Protein AF-M3GUF7-F1 (afdb_monomer)

Radius of gyration: 31.84 Å; Cα contacts (8 Å, |Δi|>4): 486; chains: 1; bounding box: 87×63×113 Å

Solvent-accessible surface area (backbone atoms only — not comparable to full-atom values): 33883 Å² total; per-residue (Å²): 116,68,75,67,59,73,38,79,83,64,44,71,63,54,53,57,61,47,45,59,53,53,50,51,48,50,55,51,49,51,54,50,51,55,50,48,64,72,67,46,92,46,85,66,56,60,56,74,72,36,41,61,45,48,57,51,10,49,53,45,29,49,27,61,75,69,67,35,66,66,55,45,53,45,56,60,68,65,47,45,85,53,49,50,68,56,35,56,62,44,8,55,42,28,67,75,75,40,89,62,44,62,43,50,25,51,49,30,42,49,48,51,52,50,41,61,61,48,49,52,56,52,40,48,71,71,40,56,95,89,41,84,58,54,37,68,66,45,44,55,56,44,55,50,48,51,66,39,10,59,62,52,46,51,33,34,57,53,30,42,53,38,54,54,27,22,51,21,43,41,54,21,54,52,38,47,53,50,47,53,50,52,50,51,55,53,53,52,53,54,60,58,70,72,42,74,71,65,69,66,64,71,76,78,72,82,86,83,80,96,70,81,70,87,72,63,84,72,79,81,72,82,56,67,62,58,28,21,50,24,38,48,51,18,35,30,40,47,70,65,57,28,53,34,50,52,51,44,51,53,52,48,41,49,68,78,34,37,68,43,41,51,53,49,52,49,52,54,38,38,72,39,30,75,48,78,70,62,71,59,60,54,50,56,53,50,57,58,52,60,68,71,71,72,79,84,90,76,82,89,78,83,88,88,86,82,86,85,82,91,78,94,76,94,73,83,97,76,73,95,82,78,80,83,76,74,71,78,68,57,92,71,52,73,75,61,52,71,77,51,39,37,55,85,68,39,49,52,48,53,50,14,50,47,35,39,45,51,52,68,71,51,51,69,87,81,40,49,70,68,59,36,52,51,37,35,43,52,13,51,48,42,34,50,56,52,52,49,55,52,51,50,47,63,71,55,55,57,60,63,54,54,54,53,48,52,48,49,51,51,49,50,55,62,61,49,73,80,53,84,94,70,93,71,94,69,93,80,80,84,78,73,80,77,76,73,61,47,59,56,58,48,50,47,39,64,40,45,50,48,56,52,52,50,59,40,63,71,41,65,59,33,42,46,38,65,52,39,60,41,58,70,26,62,83,69,46,65,56,96,85,61,70,94,77,58,80,74,60,58,49,58,60,47,40,37,46,72,49,36,30,79,54,83,61,48,11,49,52,52,53,48,49,42,53,50,37,38,54,55,33,50,53,46,23,73,75,68,76,47,86,48,71,29,25,50,41,31,48,50,46,52,50,39,54,53,36,42,55,75,52,42,40,50,64,56,53,68,72,54,55,22,44,49,62,39,51,44,48,21,51,50,45,39,57,66,70,73,48,58,81,85,74,54,48,56,55,58,52,49,53,64,72,72,100

Secondary structure (DSSP, 8-state):
-HHHHHTTTSHHHHHHHHHHHHHHHHHHHHHHHHHHHHH-S-TT---HHHHHHHHHHHHHHHHHHTT-HHHHHHHHHH-SSS-TTTHHHHHHHHHHH-SSSHHHHHHHHHHHHHHHHHHHHHHHHHS-TT-SSHHHHHHHHHHHHHHT-HHHHHHHHTT-HHHHHHHHHHHHHHHHHHHHHHHHHHHHHHHHHT-HHHHHGGGS----S----------TT--HHHHHHHHHHHHTT-HHHHHHHHHHHHHHHHHHTHHHHHHHHHHHHHHTT-S--HHHHHHHHHHHHHTTS-S-----------------------STTSS-------S--HHHHHHHS-HHHHHHHHHHHHHHHHHHHS-TTTS-HHHHHHHHHHHHHHHHHHHHHHHHHHHHHHHHHHHHHHHHHHHHHHHGGGS----------SSSTTSSTTHHHHHHIIIIIHHHHHHHTSSHHHHHHHHHHHHSSTTT---TT--TT-TT-THHHHHHHHHS-SSTTHHHHHHHHHHHHHHHHHHHHHHHS---HHHHHHHHHHHHHHHHHHH-TT--GGGGGGGHHHHHHHHHHHHHHH--STTSHHHHHHHHHH-

Nearest PDB structures (foldseek):
  5ezm-assembly1_A  TM=3.258E-01  e=1.703E-01  Cupriavidus metallidurans CH34
  9csi-assembly1_A  TM=1.549E-01  e=9.455E+00  Acinetobacter baumannii

Sequence (595 aa):
MQFLDNIRSSKFLILGLFLPQFVILGIYFHKLYLKFLSFCPNKNFLTWDPDARLVTSIRFAEAFRSFDPIVIVRLVFDSPTWPVLRNFPEALIVLIFGSGGTPVSLFTFGELILLFLIVPWILFRFSKRKSQIAPLLLFPLVWAGLLQNPGFMHYSFSGMLEIQGGLFFLPAVLAFWELQRYCSDEVEILHSSQNPNSLVQEGSKQINSGFISTKSILADSYSPWFLCISANLLFHTKYPYGYIFIFFGCLFLITFRFDETKQFIFKILNFYGLFLNESSFLRNRLERNDSVFSIKNVLEKENSDSFPKNVSEKRNFDSLAKNRSEKTKSVFSRENFFKRIKWRALIPIGFALLLILVTVILSKETLPGKTKAYLRYAGVLIFWISINFVVWKIFHRSQRRDETLRFKDRLKNSILRFGSRSAQTGSTSRSSDTESFFYTWKYFWTYVIFPIGSWALIHPDRFSSSTSTIRHIQGAGLMPGQSEDSIFSFTYFQEILDNSFYAPYGGWVLCAGLIFGIIFGGFHFRKNHEVSASFFLFLSAFISILGLTLITPNHQPRHIYHLYPALLIAICIFVMKDSPKDGQKFYLIYYILYL

pLDDT: mean 71.44, std 20.71, range [29.14, 96.94]

Organism: NCBI:txid1088540

Mean predicted aligned error: 14.33 Å

Foldseek 3Di:
DVVCVVPDDCPVVLVVLCVVVVVVVVVVVVVLLVVCCVPVPCQFDFPPVLVVLLVLLCQCLVCVVVVPVVSNVCSCQVCLFAHCVQSNVLNVLCNVPNSTPVSLLVSLLVLLVLLLVVQLVLLCVLQDPPDPCLSSLLSCLLSVLCVQFPLSSVCSRSNALLSLLLSLLQQLLVLLVLLVVVLVLVVVVVVVVPPPVVVVVVPPDDDDDDDPPPPDPPPPDSDLQSNLVSLVSSCNRGPLSSVLSLVLLVVCCCPLVVVLVVVLVVLLCVLQLNDDDVVVVVVVVVVVVVVVPPDDPDDDDDDDDDDDDDDDDDDDPPDVPPPPPPPPPPPDPVVVSVVRGPVVLCVLLVQLVVLLVCLVPDDCVRAPPVRSLVSNLSSVVSVLVSSVVSSVCVLPVVVVVVVVVVVVVVVVVVVCVVPDDDDDPDPDDPPPPPNSRHSSVNSCCVSRVNVSVCSCSVDSSSVVNLVCQQVVCLPPLDDVPDDNPCLPDCLQLCCLQPRSGPDHCPSVVLVVLLVVLCVVQVVCCVVPVDGDPLNSLSSSLVSSSVSCSNRRSNSDNSSSSSSSSSSSSSSSSVLSPPDPPDPCSCVVSVVVVVD

Structure (mmCIF, N/CA/C/O backbone):
data_AF-M3GUF7-F1
#
_entry.id   AF-M3GUF7-F1
#
loop_
_atom_site.group_PDB
_atom_site.id
_atom_site.type_symbol
_atom_site.label_atom_id
_atom_site.label_alt_id
_atom_site.label_comp_id
_atom_site.label_asym_id
_atom_site.label_entity_id
_atom_site.label_seq_id
_atom_site.pdbx_PDB_ins_code
_atom_site.Cartn_x
_atom_site.Cartn_y
_atom_site.Cartn_z
_atom_site.occupancy
_atom_site.B_iso_or_equiv
_atom_site.auth_seq_id
_atom_site.auth_comp_id
_atom_site.auth_asym_id
_atom_site.auth_atom_id
_atom_site.pdbx_PDB_model_num
ATOM 1 N N . MET A 1 1 ? -22.151 2.280 -9.658 1.00 34.59 1 MET A N 1
ATOM 2 C CA . MET A 1 1 ? -23.153 2.787 -10.627 1.00 34.59 1 MET A CA 1
ATOM 3 C C . MET A 1 1 ? -23.416 4.294 -10.510 1.00 34.59 1 MET A C 1
ATOM 5 O O . MET A 1 1 ? -23.523 4.920 -11.551 1.00 34.59 1 MET A O 1
ATOM 9 N N . GLN A 1 2 ? -23.338 4.925 -9.328 1.00 31.69 2 GLN A N 1
ATOM 10 C CA . GLN A 1 2 ? -23.427 6.398 -9.174 1.00 31.69 2 GLN A CA 1
ATOM 11 C C . GLN A 1 2 ? -22.362 7.225 -9.938 1.00 31.69 2 GLN A C 1
ATOM 13 O O . GLN A 1 2 ? -22.570 8.410 -10.193 1.00 31.69 2 GLN A O 1
ATOM 18 N N . PHE A 1 3 ? -21.241 6.611 -10.349 1.00 36.66 3 PHE A N 1
ATOM 19 C CA . PHE A 1 3 ? -20.231 7.234 -11.221 1.00 36.66 3 PHE A CA 1
ATOM 20 C C . PHE A 1 3 ? -20.823 7.673 -12.568 1.00 36.66 3 PHE A C 1
ATOM 22 O O . PHE A 1 3 ? -20.482 8.746 -13.052 1.00 36.66 3 PHE A O 1
ATOM 29 N N . LEU A 1 4 ? -21.750 6.887 -13.133 1.00 38.03 4 LEU A N 1
ATOM 30 C CA . LEU A 1 4 ? -22.379 7.163 -14.429 1.00 38.03 4 LEU A CA 1
ATOM 31 C C . LEU A 1 4 ? -23.590 8.105 -14.336 1.00 38.03 4 LEU A C 1
ATOM 33 O O . LEU A 1 4 ? -23.936 8.729 -15.339 1.00 38.03 4 LEU A O 1
ATOM 37 N N . ASP A 1 5 ? -24.182 8.268 -13.151 1.00 40.72 5 ASP A N 1
ATOM 38 C CA . ASP A 1 5 ? -25.358 9.125 -12.951 1.00 40.72 5 ASP A CA 1
ATOM 39 C C . ASP A 1 5 ? -24.981 10.580 -12.642 1.00 40.72 5 ASP A C 1
ATOM 41 O O . ASP A 1 5 ? -25.539 11.499 -13.245 1.00 40.72 5 ASP A O 1
ATOM 45 N N . ASN A 1 6 ? -23.950 10.810 -11.814 1.00 40.25 6 ASN A N 1
ATOM 46 C CA . ASN A 1 6 ? -23.372 12.152 -11.586 1.00 40.25 6 ASN A CA 1
ATOM 47 C C . ASN A 1 6 ? -22.795 12.755 -12.871 1.00 40.25 6 ASN A C 1
ATOM 49 O O . ASN A 1 6 ? -22.846 13.956 -13.113 1.00 40.25 6 ASN A O 1
ATOM 53 N N . ILE A 1 7 ? -22.273 11.851 -13.686 1.00 46.12 7 ILE A N 1
ATOM 54 C CA . ILE A 1 7 ? -22.595 11.672 -15.081 1.00 46.12 7 ILE A CA 1
ATOM 55 C C . ILE A 1 7 ? -23.273 12.928 -15.724 1.00 46.12 7 ILE A C 1
ATOM 57 O O . ILE A 1 7 ? -22.657 13.899 -16.108 1.00 46.12 7 ILE A O 1
ATOM 61 N N . ARG A 1 8 ? -24.601 12.917 -15.880 1.00 43.56 8 ARG A N 1
ATOM 62 C CA . ARG A 1 8 ? -25.334 13.283 -17.117 1.00 43.56 8 ARG A CA 1
ATOM 63 C C . ARG A 1 8 ? -25.479 14.758 -17.570 1.00 43.56 8 ARG A C 1
ATOM 65 O O . ARG A 1 8 ? -25.767 14.916 -18.749 1.00 43.56 8 ARG A O 1
ATOM 72 N N . SER A 1 9 ? -25.258 15.807 -16.763 1.00 44.31 9 SER A N 1
ATOM 73 C CA . SER A 1 9 ? -25.657 17.189 -17.168 1.00 44.31 9 SER A CA 1
ATOM 74 C C . SER A 1 9 ? -24.586 18.296 -17.095 1.00 44.31 9 SER A C 1
ATOM 76 O O . SER A 1 9 ? -24.784 19.337 -17.712 1.00 44.31 9 SER A O 1
ATOM 78 N N . SER A 1 10 ? -23.446 18.100 -16.415 1.00 51.34 10 SER A N 1
ATOM 79 C CA . SER A 1 10 ? -22.340 19.088 -16.333 1.00 51.34 10 SER A CA 1
ATOM 80 C C . SER A 1 10 ? -21.027 18.627 -17.006 1.00 51.34 10 SER A C 1
ATOM 82 O O . SER A 1 10 ? -20.006 19.312 -16.922 1.00 51.34 10 SER A O 1
ATOM 84 N N . LYS A 1 11 ? -21.033 17.470 -17.698 1.00 53.69 11 LYS A N 1
ATOM 85 C CA . LYS A 1 11 ? -19.807 16.780 -18.166 1.00 53.69 11 LYS A CA 1
ATOM 86 C C . LYS A 1 11 ? -19.027 17.479 -19.246 1.00 53.69 11 LYS A C 1
ATOM 88 O O . LYS A 1 11 ? -17.814 17.397 -19.205 1.00 53.69 11 LYS A O 1
ATOM 93 N N . PHE A 1 12 ? -19.679 18.037 -20.263 1.00 56.09 12 PHE A N 1
ATOM 94 C CA . PHE A 1 12 ? -18.936 18.513 -21.432 1.00 56.09 12 PHE A CA 1
ATOM 95 C C . PHE A 1 12 ? -18.059 19.704 -21.067 1.00 56.09 12 PHE A C 1
ATOM 97 O O . PHE A 1 12 ? -16.943 19.812 -21.557 1.00 56.09 12 PHE A O 1
ATOM 104 N N . LEU A 1 13 ? -18.525 20.528 -20.129 1.00 57.34 13 LEU A N 1
ATOM 105 C CA . LEU A 1 13 ? -17.767 21.653 -19.609 1.00 57.34 13 LEU A CA 1
ATOM 106 C C . LEU A 1 13 ? -16.630 21.178 -18.692 1.00 57.34 13 LEU A C 1
ATOM 108 O O . LEU A 1 13 ? -15.500 21.609 -18.863 1.00 57.34 13 LEU A O 1
ATOM 112 N N . ILE A 1 14 ? -16.877 20.223 -17.787 1.00 64.44 14 ILE A N 1
ATOM 113 C CA . ILE A 1 14 ? -15.817 19.664 -16.928 1.00 64.44 14 ILE A CA 1
ATOM 114 C C . ILE A 1 14 ? -14.769 18.905 -17.758 1.00 64.44 14 ILE A C 1
ATOM 116 O O . ILE A 1 14 ? -13.583 19.200 -17.667 1.00 64.44 14 ILE A O 1
ATOM 120 N N . LEU A 1 15 ? -15.186 17.970 -18.611 1.00 66.25 15 LEU A N 1
ATOM 121 C CA . LEU A 1 15 ? -14.302 17.225 -19.510 1.00 66.25 15 LEU A CA 1
ATOM 122 C C . LEU A 1 15 ? -13.558 18.173 -20.462 1.00 66.25 15 LEU A C 1
ATOM 124 O O . LEU A 1 15 ? -12.356 18.022 -20.656 1.00 66.25 15 LEU A O 1
ATOM 128 N N . GLY A 1 16 ? -14.250 19.186 -20.990 1.00 67.75 16 GLY A N 1
ATOM 129 C CA . GLY A 1 16 ? -13.679 20.224 -21.843 1.00 67.75 16 GLY A CA 1
ATOM 130 C C . GLY A 1 16 ? -12.658 21.119 -21.140 1.00 67.75 16 GLY A C 1
ATOM 131 O O . GLY A 1 16 ? -11.776 21.637 -21.808 1.00 67.75 16 GLY A O 1
ATOM 132 N N . LEU A 1 17 ? -12.714 21.266 -19.812 1.00 71.12 17 LEU A N 1
ATOM 133 C CA . LEU A 1 17 ? -11.730 22.032 -19.035 1.00 71.12 17 LEU A CA 1
ATOM 134 C C . LEU A 1 17 ? -10.501 21.200 -18.638 1.00 71.12 17 LEU A C 1
ATOM 136 O O . LEU A 1 17 ? -9.398 21.739 -18.556 1.00 71.12 17 LEU A O 1
ATOM 140 N N . PHE A 1 18 ? -10.659 19.889 -18.436 1.00 80.12 18 PHE A N 1
ATOM 141 C CA . PHE A 1 18 ? -9.521 18.984 -18.232 1.00 80.12 18 PHE A CA 1
ATOM 142 C C . PHE A 1 18 ? -8.803 18.647 -19.540 1.00 80.12 18 PHE A C 1
ATOM 144 O O . PHE A 1 18 ? -7.602 18.390 -19.517 1.00 80.12 18 PHE A O 1
ATOM 151 N N . LEU A 1 19 ? -9.500 18.681 -20.679 1.00 82.44 19 LEU A N 1
ATOM 152 C CA . LEU A 1 19 ? -8.925 18.356 -21.983 1.00 82.44 19 LEU A CA 1
ATOM 153 C C . LEU A 1 19 ? -7.689 19.221 -22.324 1.00 82.44 19 LEU A C 1
ATOM 155 O O . LEU A 1 19 ? -6.652 18.626 -22.610 1.00 82.44 19 LEU A O 1
ATOM 159 N N . PRO A 1 20 ? -7.706 20.568 -22.214 1.00 83.31 20 PRO A N 1
ATOM 160 C CA . PRO A 1 20 ? -6.509 21.390 -22.387 1.00 83.31 20 PRO A CA 1
ATOM 161 C C . PRO A 1 20 ? -5.369 20.990 -21.454 1.00 83.31 20 PRO A C 1
ATOM 163 O O . PRO A 1 20 ? -4.218 20.958 -21.878 1.00 83.31 20 PRO A O 1
ATOM 166 N N . GLN A 1 21 ? -5.675 20.641 -20.201 1.00 84.75 21 GLN A N 1
ATOM 167 C CA . GLN A 1 21 ? -4.655 20.218 -19.244 1.00 84.75 21 GLN A CA 1
ATOM 168 C C . GLN A 1 21 ? -4.024 18.891 -19.661 1.00 84.75 21 GLN A C 1
ATOM 170 O O . GLN A 1 21 ? -2.805 18.786 -19.651 1.00 84.75 21 GLN A O 1
ATOM 175 N N . PHE A 1 22 ? -4.816 17.912 -20.106 1.00 85.31 22 PHE A N 1
ATOM 176 C CA . PHE A 1 22 ? -4.297 16.652 -20.643 1.00 85.31 22 PHE A CA 1
ATOM 177 C C . PHE A 1 22 ? -3.508 16.840 -21.943 1.00 85.31 22 PHE A C 1
ATOM 179 O O . PHE A 1 22 ? -2.517 16.144 -22.149 1.00 85.31 22 PHE A O 1
ATOM 186 N N . VAL A 1 23 ? -3.891 17.794 -22.797 1.00 84.94 23 VAL A N 1
ATOM 187 C CA . VAL A 1 23 ? -3.127 18.143 -24.006 1.00 84.94 23 VAL A CA 1
ATOM 188 C C . VAL A 1 23 ? -1.776 18.760 -23.634 1.00 84.94 23 VAL A C 1
ATOM 190 O O . VAL A 1 23 ? -0.748 18.306 -24.133 1.00 84.94 23 VAL A O 1
ATOM 193 N N . ILE A 1 24 ? -1.750 19.738 -22.721 1.00 84.75 24 ILE A N 1
ATOM 194 C CA . ILE A 1 24 ? -0.508 20.349 -22.211 1.00 84.75 24 ILE A CA 1
ATOM 195 C C . ILE A 1 24 ? 0.384 19.281 -21.577 1.00 84.75 24 ILE A C 1
ATOM 197 O O . ILE A 1 24 ? 1.574 19.200 -21.886 1.00 84.75 24 ILE A O 1
ATOM 201 N N . LEU A 1 25 ? -0.211 18.437 -20.734 1.00 84.62 25 LEU A N 1
ATOM 202 C CA . LEU A 1 25 ? 0.452 17.321 -20.080 1.00 84.62 25 LEU A CA 1
ATOM 203 C C . LEU A 1 25 ? 1.067 16.383 -21.126 1.00 84.62 25 LEU A C 1
ATOM 205 O O . LEU A 1 25 ? 2.253 16.087 -21.047 1.00 84.62 25 LEU A O 1
ATOM 209 N N . GLY A 1 26 ? 0.308 15.996 -22.155 1.00 83.44 26 GLY A N 1
ATOM 210 C CA . GLY A 1 26 ? 0.775 15.149 -23.254 1.00 83.44 26 GLY A CA 1
ATOM 211 C C . GLY A 1 26 ? 1.938 15.756 -24.043 1.00 83.44 26 GLY A C 1
ATOM 212 O O . GLY A 1 26 ? 2.923 15.065 -24.302 1.00 83.44 26 GLY A O 1
ATOM 213 N N . ILE A 1 27 ? 1.881 17.053 -24.366 1.00 84.38 27 ILE A N 1
ATOM 214 C CA . ILE A 1 27 ? 2.977 17.767 -25.046 1.00 84.38 27 ILE A CA 1
ATOM 215 C C . ILE A 1 27 ? 4.236 17.775 -24.172 1.00 84.38 27 ILE A C 1
ATOM 217 O O . ILE A 1 27 ? 5.337 17.502 -24.658 1.00 84.38 27 ILE A O 1
ATOM 221 N N . TYR A 1 28 ? 4.087 18.083 -22.883 1.00 82.75 28 TYR A N 1
ATOM 222 C CA . TYR A 1 28 ? 5.206 18.119 -21.946 1.00 82.75 28 TYR A CA 1
ATOM 223 C C . TYR A 1 28 ? 5.813 16.725 -21.752 1.00 82.75 28 TYR A C 1
ATOM 225 O O . TYR A 1 28 ? 7.031 16.565 -21.841 1.00 82.75 28 TYR A O 1
ATOM 233 N N . PHE A 1 29 ? 4.973 15.699 -21.601 1.00 78.50 29 PHE A N 1
ATOM 234 C CA . PHE A 1 29 ? 5.403 14.305 -21.518 1.00 78.50 29 PHE A CA 1
ATOM 235 C C . PHE A 1 29 ? 6.148 13.840 -22.754 1.00 78.50 29 PHE A C 1
ATOM 237 O O . PHE A 1 29 ? 7.192 13.206 -22.625 1.00 78.50 29 PHE A O 1
ATOM 244 N N . HIS A 1 30 ? 5.655 14.177 -23.944 1.00 81.50 30 HIS A N 1
ATOM 245 C CA . HIS A 1 30 ? 6.331 13.829 -25.184 1.00 81.50 30 HIS A CA 1
ATOM 246 C C . HIS A 1 30 ? 7.729 14.460 -25.251 1.00 81.50 30 HIS A C 1
ATOM 248 O O . HIS A 1 30 ? 8.706 13.769 -25.535 1.00 81.50 30 HIS A O 1
ATOM 254 N N . LYS A 1 31 ? 7.857 15.746 -24.896 1.00 84.12 31 LYS A N 1
ATOM 255 C CA . LYS A 1 31 ? 9.162 16.424 -24.823 1.00 84.12 31 LYS A CA 1
ATOM 256 C C . LYS A 1 31 ? 10.101 15.769 -23.811 1.00 84.12 31 LYS A C 1
ATOM 258 O O . LYS A 1 31 ? 11.278 15.579 -24.111 1.00 84.12 31 LYS A O 1
ATOM 263 N N . LEU A 1 32 ? 9.596 15.414 -22.631 1.00 77.75 32 LEU A N 1
ATOM 264 C CA . LEU A 1 32 ? 10.380 14.732 -21.601 1.00 77.75 32 LEU A CA 1
ATOM 265 C C . LEU A 1 32 ? 10.844 13.348 -22.051 1.00 77.75 32 LEU A C 1
ATOM 267 O O . LEU A 1 32 ? 11.998 13.000 -21.828 1.00 77.75 32 LEU A O 1
ATOM 271 N N . TYR A 1 33 ? 9.979 12.592 -22.723 1.00 76.81 33 TYR A N 1
ATOM 272 C CA . TYR A 1 33 ? 10.320 11.287 -23.276 1.00 76.81 33 TYR A CA 1
ATOM 273 C C . TYR A 1 33 ? 11.416 11.392 -24.345 1.00 76.81 33 TYR A C 1
ATOM 275 O O . TYR A 1 33 ? 12.410 10.672 -24.282 1.00 76.81 33 TYR A O 1
ATOM 283 N N . LEU A 1 34 ? 11.300 12.344 -25.279 1.00 80.38 34 LEU A N 1
ATOM 284 C CA . LEU A 1 34 ? 12.344 12.595 -26.281 1.00 80.38 34 LEU A CA 1
ATOM 285 C C . LEU A 1 34 ? 13.676 12.999 -25.633 1.00 80.38 34 LEU A C 1
ATOM 287 O O . LEU A 1 34 ? 14.734 12.520 -26.038 1.00 80.38 34 LEU A O 1
ATOM 291 N N . LYS A 1 35 ? 13.623 13.835 -24.591 1.00 77.12 35 LYS A N 1
ATOM 292 C CA . LYS A 1 35 ? 14.802 14.238 -23.819 1.00 77.12 35 LYS A CA 1
ATOM 293 C C . LYS A 1 35 ? 15.429 13.045 -23.091 1.00 77.12 35 LYS A C 1
ATOM 295 O O . LYS A 1 35 ? 16.644 12.878 -23.105 1.00 77.12 35 LYS A O 1
ATOM 300 N N . PHE A 1 36 ? 14.618 12.176 -22.494 1.00 72.62 36 PHE A N 1
ATOM 301 C CA . PHE A 1 36 ? 15.096 10.935 -21.890 1.00 72.62 36 PHE A CA 1
ATOM 302 C C . PHE A 1 36 ? 15.818 10.052 -22.920 1.00 72.62 36 PHE A C 1
ATOM 304 O O . PHE A 1 36 ? 16.935 9.605 -22.661 1.00 72.62 36 PHE A O 1
ATOM 311 N N . LEU A 1 37 ? 15.248 9.880 -24.118 1.00 71.62 37 LEU A N 1
ATOM 312 C CA . LEU A 1 37 ? 15.874 9.115 -25.202 1.00 71.62 37 LEU A CA 1
ATOM 313 C C . LEU A 1 37 ? 17.210 9.705 -25.682 1.00 71.62 37 LEU A C 1
ATOM 315 O O . LEU A 1 37 ? 18.067 8.945 -26.134 1.00 71.62 37 LEU A O 1
ATOM 319 N N . SER A 1 38 ? 17.404 11.027 -25.594 1.00 72.00 38 SER A N 1
ATOM 320 C CA . SER A 1 38 ? 18.681 11.657 -25.956 1.00 72.00 38 SER A CA 1
ATOM 321 C C . SER A 1 38 ? 19.769 11.486 -24.894 1.00 72.00 38 SER A C 1
ATOM 323 O O . SER A 1 38 ? 20.943 11.459 -25.244 1.00 72.00 38 SER A O 1
ATOM 325 N N . PHE A 1 39 ? 19.396 11.372 -23.613 1.00 65.44 39 PHE A N 1
ATOM 326 C CA . PHE A 1 39 ? 20.350 11.223 -22.505 1.00 65.44 39 PHE A CA 1
ATOM 327 C C . PHE A 1 39 ? 20.619 9.776 -22.106 1.00 65.44 39 PHE A C 1
ATOM 329 O O . PHE A 1 39 ? 21.608 9.530 -21.425 1.00 65.44 39 PHE A O 1
ATOM 336 N N . CYS A 1 40 ? 19.758 8.826 -22.481 1.00 60.66 40 CYS A N 1
ATOM 337 C CA . CYS A 1 40 ? 19.939 7.428 -22.121 1.00 60.66 40 CYS A CA 1
ATOM 338 C C . CYS A 1 40 ? 21.137 6.843 -22.897 1.00 60.66 40 CYS A C 1
ATOM 340 O O . CYS A 1 40 ? 21.028 6.640 -24.111 1.00 60.66 40 CYS A O 1
ATOM 342 N N . PRO A 1 41 ? 22.276 6.558 -22.230 1.00 52.25 41 PRO A N 1
ATOM 343 C CA . PRO A 1 41 ? 23.492 6.109 -22.907 1.00 52.25 41 PRO A CA 1
ATOM 344 C C . PRO A 1 41 ? 23.330 4.711 -23.517 1.00 52.25 41 PRO A C 1
ATOM 346 O O . PRO A 1 41 ? 24.101 4.328 -24.391 1.00 52.25 41 PRO A O 1
ATOM 349 N N . ASN A 1 42 ? 22.308 3.961 -23.090 1.00 56.09 42 ASN A N 1
ATOM 350 C CA . ASN A 1 42 ? 22.023 2.614 -23.554 1.00 56.09 42 ASN A CA 1
ATOM 351 C C . ASN A 1 42 ? 20.538 2.494 -23.925 1.00 56.09 42 ASN A C 1
ATOM 353 O O . ASN A 1 42 ? 19.704 2.107 -23.116 1.00 56.09 42 ASN A O 1
ATOM 357 N N . LYS A 1 43 ? 20.194 2.810 -25.181 1.00 56.66 43 LYS A N 1
ATOM 358 C CA . LYS A 1 43 ? 18.811 2.723 -25.704 1.00 56.66 43 LYS A CA 1
ATOM 359 C C . LYS A 1 43 ? 18.191 1.318 -25.579 1.00 56.66 43 LYS A C 1
ATOM 361 O O . LYS A 1 43 ? 16.974 1.185 -25.664 1.00 56.66 43 LYS A O 1
ATOM 366 N N . ASN A 1 44 ? 19.030 0.297 -25.376 1.00 50.50 44 ASN A N 1
ATOM 367 C CA . ASN A 1 44 ? 18.661 -1.119 -25.377 1.00 50.50 44 ASN A CA 1
ATOM 368 C C . ASN A 1 44 ? 18.840 -1.831 -24.025 1.00 50.50 44 ASN A C 1
ATOM 370 O O . ASN A 1 44 ? 18.372 -2.957 -23.904 1.00 50.50 44 ASN A O 1
ATOM 374 N N . PHE A 1 45 ? 19.504 -1.219 -23.040 1.00 47.34 45 PHE A N 1
ATOM 375 C CA . PHE A 1 45 ? 19.783 -1.846 -21.742 1.00 47.34 45 PHE A CA 1
ATOM 376 C C . PHE A 1 45 ? 19.177 -1.004 -20.630 1.00 47.34 45 PHE A C 1
ATOM 378 O O . PHE A 1 45 ? 19.466 0.192 -20.524 1.00 47.34 45 PHE A O 1
ATOM 385 N N . LEU A 1 46 ? 18.325 -1.619 -19.813 1.00 58.31 46 LEU A N 1
ATOM 386 C CA . LEU A 1 46 ? 17.805 -0.960 -18.630 1.00 58.31 46 LEU A CA 1
ATOM 387 C C . LEU A 1 46 ? 18.875 -1.012 -17.529 1.00 58.31 46 LEU A C 1
ATOM 389 O O . LEU A 1 46 ? 19.965 -1.555 -17.684 1.00 58.31 46 LEU A O 1
ATOM 393 N N . THR A 1 47 ? 18.596 -0.393 -16.387 1.00 64.19 47 THR A N 1
ATOM 394 C CA . THR A 1 47 ? 19.406 -0.667 -15.194 1.00 64.19 47 THR A CA 1
ATOM 395 C C . THR A 1 47 ? 19.165 -2.114 -14.732 1.00 64.19 47 THR A C 1
ATOM 397 O O . THR A 1 47 ? 18.194 -2.753 -15.141 1.00 64.19 47 THR A O 1
ATOM 400 N N . TRP A 1 48 ? 20.030 -2.642 -13.858 1.00 65.88 48 TRP A N 1
ATOM 401 C CA . TRP A 1 48 ? 19.978 -4.044 -13.409 1.00 65.88 48 TRP A CA 1
ATOM 402 C C . TRP A 1 48 ? 18.589 -4.497 -12.904 1.00 65.88 48 TRP A C 1
ATOM 404 O O . TRP A 1 48 ? 18.128 -5.583 -13.253 1.00 65.88 48 TRP A O 1
ATOM 414 N N . ASP A 1 49 ? 17.893 -3.649 -12.132 1.00 72.19 49 ASP A N 1
ATOM 415 C CA . ASP A 1 49 ? 16.562 -3.946 -11.574 1.00 72.19 49 ASP A CA 1
ATOM 416 C C . ASP A 1 49 ? 15.489 -4.150 -12.680 1.00 72.19 49 ASP A C 1
ATOM 418 O O . ASP A 1 49 ? 14.755 -5.142 -12.631 1.00 72.19 49 ASP A O 1
ATOM 422 N N . PRO A 1 50 ? 15.302 -3.228 -13.650 1.00 75.62 50 PRO A N 1
ATOM 423 C CA . PRO A 1 50 ? 14.369 -3.438 -14.760 1.00 75.62 50 PRO A CA 1
ATOM 424 C C . PRO A 1 50 ? 14.779 -4.526 -15.760 1.00 75.62 50 PRO A C 1
ATOM 426 O O . PRO A 1 50 ? 13.889 -5.222 -16.244 1.00 75.62 50 PRO A O 1
ATOM 429 N N . ASP A 1 51 ? 16.071 -4.746 -16.014 1.00 76.50 51 ASP A N 1
ATOM 430 C CA . ASP A 1 51 ? 16.521 -5.848 -16.882 1.00 76.50 51 ASP A CA 1
ATOM 431 C C . ASP A 1 51 ? 16.144 -7.218 -16.297 1.00 76.50 51 ASP A C 1
ATOM 433 O O . ASP A 1 51 ? 15.584 -8.070 -16.990 1.00 76.50 51 ASP A O 1
ATOM 437 N N . ALA A 1 52 ? 16.370 -7.428 -14.995 1.00 77.94 52 ALA A N 1
ATOM 438 C CA . ALA A 1 52 ? 15.994 -8.672 -14.319 1.00 77.94 52 ALA A CA 1
ATOM 439 C C . ALA A 1 52 ? 14.481 -8.962 -14.418 1.00 77.94 52 ALA A C 1
ATOM 441 O O . ALA A 1 52 ? 14.048 -10.117 -14.514 1.00 77.94 52 ALA A O 1
ATOM 442 N N . ARG A 1 53 ? 13.664 -7.904 -14.423 1.00 79.19 53 ARG A N 1
ATOM 443 C CA . ARG A 1 53 ? 12.207 -8.004 -14.575 1.00 79.19 53 ARG A CA 1
ATOM 444 C C . ARG A 1 53 ? 11.812 -8.293 -16.016 1.00 79.19 53 ARG A C 1
ATOM 446 O O . ARG A 1 53 ? 11.034 -9.220 -16.228 1.00 79.19 53 ARG A O 1
ATOM 453 N N . LEU A 1 54 ? 12.432 -7.623 -16.988 1.00 81.12 54 LEU A N 1
ATOM 454 C CA . LEU A 1 54 ? 12.219 -7.897 -18.409 1.00 81.12 54 LEU A CA 1
ATOM 455 C C . LEU A 1 54 ? 12.498 -9.363 -18.754 1.00 81.12 54 LEU A C 1
ATOM 457 O O . LEU A 1 54 ? 11.691 -9.985 -19.434 1.00 81.12 54 LEU A O 1
ATOM 461 N N . VAL A 1 55 ? 13.577 -9.953 -18.227 1.00 84.31 55 VAL A N 1
ATOM 462 C CA . VAL A 1 55 ? 13.873 -11.387 -18.415 1.00 84.31 55 VAL A CA 1
ATOM 463 C C . VAL A 1 55 ? 12.724 -12.267 -17.918 1.00 84.31 55 VAL A C 1
ATOM 465 O O . VAL A 1 55 ? 12.362 -13.251 -18.564 1.00 84.31 55 VAL A O 1
ATOM 468 N N . THR A 1 56 ? 12.115 -11.909 -16.788 1.00 84.69 56 THR A N 1
ATOM 469 C CA . THR A 1 56 ? 10.965 -12.646 -16.249 1.00 84.69 56 THR A CA 1
ATOM 470 C C . THR A 1 56 ? 9.732 -12.469 -17.138 1.00 84.69 56 THR A C 1
ATOM 472 O O . THR A 1 56 ? 9.054 -13.448 -17.442 1.00 84.69 56 THR A O 1
ATOM 475 N N . SER A 1 57 ? 9.473 -11.252 -17.613 1.00 87.50 57 SER A N 1
ATOM 476 C CA . SER A 1 57 ? 8.379 -10.933 -18.539 1.00 87.50 57 SER A CA 1
ATOM 477 C C . SER A 1 57 ? 8.539 -11.628 -19.899 1.00 87.50 57 SER A C 1
ATOM 479 O O . SER A 1 57 ? 7.554 -12.109 -20.453 1.00 87.50 57 SER A O 1
ATOM 481 N N . ILE A 1 58 ? 9.768 -11.781 -20.405 1.00 88.31 58 ILE A N 1
ATOM 482 C CA . ILE A 1 58 ? 10.070 -12.559 -21.618 1.00 88.31 58 ILE A CA 1
ATOM 483 C C . ILE A 1 58 ? 9.744 -14.041 -21.407 1.00 88.31 58 ILE A C 1
ATOM 485 O O . ILE A 1 58 ? 9.102 -14.642 -22.261 1.00 88.31 58 ILE A O 1
ATOM 489 N N . ARG A 1 59 ? 10.111 -14.627 -20.259 1.00 88.69 59 ARG A N 1
ATOM 490 C CA . ARG A 1 59 ? 9.756 -16.024 -19.938 1.00 88.69 59 ARG A CA 1
ATOM 491 C C . ARG A 1 59 ? 8.248 -16.226 -19.824 1.00 88.69 59 ARG A C 1
ATOM 493 O O . ARG A 1 59 ? 7.731 -17.243 -20.273 1.00 88.69 59 ARG A O 1
ATOM 500 N N . PHE A 1 60 ? 7.537 -15.256 -19.252 1.00 89.19 60 PHE A N 1
ATOM 501 C CA . PHE A 1 60 ? 6.075 -15.263 -19.259 1.00 89.19 60 PHE A CA 1
ATOM 502 C C . PHE A 1 60 ? 5.525 -15.200 -20.685 1.00 89.19 60 PHE A C 1
ATOM 504 O O . PHE A 1 60 ? 4.657 -15.995 -21.026 1.00 89.19 60 PHE A O 1
ATOM 511 N N . ALA A 1 61 ? 6.041 -14.300 -21.526 1.00 90.06 61 ALA A N 1
ATOM 512 C CA . ALA A 1 61 ? 5.636 -14.181 -22.924 1.00 90.06 61 ALA A CA 1
ATOM 513 C C . ALA A 1 61 ? 5.876 -15.487 -23.700 1.00 90.06 61 ALA A C 1
ATOM 515 O O . ALA A 1 61 ? 4.994 -15.946 -24.422 1.00 90.06 61 ALA A O 1
ATOM 516 N N . GLU A 1 62 ? 7.028 -16.129 -23.506 1.00 91.31 62 GLU A N 1
ATOM 517 C CA . GLU A 1 62 ? 7.340 -17.437 -24.085 1.00 91.31 62 GLU A CA 1
ATOM 518 C C . GLU A 1 62 ? 6.339 -18.509 -23.632 1.00 91.31 62 GLU A C 1
ATOM 520 O O . GLU A 1 62 ? 5.783 -19.210 -24.474 1.00 91.31 62 GLU A O 1
ATOM 525 N N . ALA A 1 63 ? 6.033 -18.572 -22.333 1.00 90.81 63 ALA A N 1
ATOM 526 C CA . ALA A 1 63 ? 5.069 -19.521 -21.778 1.00 90.81 63 ALA A CA 1
ATOM 527 C C . ALA A 1 63 ? 3.629 -19.284 -22.273 1.00 90.81 63 ALA A C 1
ATOM 529 O O . ALA A 1 63 ? 2.884 -20.234 -22.516 1.00 90.81 63 ALA A O 1
ATOM 530 N N . PHE A 1 64 ? 3.226 -18.023 -22.468 1.00 91.06 64 PHE A N 1
ATOM 531 C CA . PHE A 1 64 ? 1.947 -17.695 -23.107 1.00 91.06 64 PHE A CA 1
ATOM 532 C C . PHE A 1 64 ? 1.927 -18.124 -24.571 1.00 91.06 64 PHE A C 1
ATOM 534 O O . PHE A 1 64 ? 0.928 -18.673 -25.029 1.00 91.06 64 PHE A O 1
ATOM 541 N N . ARG A 1 65 ? 3.026 -17.907 -25.301 1.00 91.19 65 ARG A N 1
ATOM 542 C CA . ARG A 1 65 ? 3.149 -18.291 -26.711 1.00 91.19 65 ARG A CA 1
ATOM 543 C C . ARG A 1 65 ? 3.131 -19.807 -26.900 1.00 91.19 65 ARG A C 1
ATOM 545 O O . ARG A 1 65 ? 2.581 -20.277 -27.892 1.00 91.19 65 ARG A O 1
ATOM 552 N N . SER A 1 66 ? 3.716 -20.560 -25.971 1.00 93.75 66 SER A N 1
ATOM 553 C CA . SER A 1 66 ? 3.701 -22.026 -25.982 1.00 93.75 66 SER A CA 1
ATOM 554 C C . SER A 1 66 ? 2.417 -22.634 -25.408 1.00 93.75 66 SER A C 1
ATOM 556 O O . SER A 1 66 ? 2.263 -23.851 -25.467 1.00 93.75 66 SER A O 1
ATOM 558 N N . PHE A 1 67 ? 1.496 -21.814 -24.880 1.00 91.06 67 PHE A N 1
ATOM 559 C CA . PHE A 1 67 ? 0.300 -22.257 -24.155 1.00 91.06 67 PHE A CA 1
ATOM 560 C C . PHE A 1 67 ? 0.618 -23.263 -23.036 1.00 91.06 67 PHE A C 1
ATOM 562 O O . PHE A 1 67 ? -0.115 -24.232 -22.847 1.00 91.06 67 PHE A O 1
ATOM 569 N N . ASP A 1 68 ? 1.698 -23.036 -22.280 1.00 92.56 68 ASP A N 1
ATOM 570 C CA . ASP A 1 68 ? 2.079 -23.882 -21.145 1.00 92.56 68 ASP A CA 1
ATOM 571 C C . ASP A 1 68 ? 1.563 -23.287 -19.815 1.00 92.56 68 ASP A C 1
ATOM 573 O O . ASP A 1 68 ? 2.239 -22.461 -19.182 1.00 92.56 68 ASP A O 1
ATOM 577 N N . PRO A 1 69 ? 0.360 -23.682 -19.345 1.00 88.81 69 PRO A N 1
ATOM 578 C CA . PRO A 1 69 ? -0.206 -23.156 -18.107 1.00 88.81 69 PRO A CA 1
ATOM 579 C C . PRO A 1 69 ? 0.608 -23.558 -16.875 1.00 88.81 69 PRO A C 1
ATOM 581 O O . PRO A 1 69 ? 0.587 -22.836 -15.877 1.00 88.81 69 PRO A O 1
ATOM 584 N N . ILE A 1 70 ? 1.336 -24.679 -16.923 1.00 90.00 70 ILE A N 1
ATOM 585 C CA . ILE A 1 70 ? 2.142 -25.156 -15.796 1.00 90.00 70 ILE A CA 1
ATOM 586 C C . ILE A 1 70 ? 3.332 -24.221 -15.610 1.00 90.00 70 ILE A C 1
ATOM 588 O O . ILE A 1 70 ? 3.607 -23.807 -14.484 1.00 90.00 70 ILE A O 1
ATOM 592 N N . VAL A 1 71 ? 3.996 -23.830 -16.700 1.00 88.56 71 VAL A N 1
ATOM 593 C CA . VAL A 1 71 ? 5.093 -22.857 -16.650 1.00 88.56 71 VAL A CA 1
ATOM 594 C C . VAL A 1 71 ? 4.593 -21.484 -16.207 1.00 88.56 71 VAL A C 1
ATOM 596 O O . VAL A 1 71 ? 5.247 -20.860 -15.375 1.00 88.56 71 VAL A O 1
ATOM 599 N N . ILE A 1 72 ? 3.420 -21.029 -16.659 1.00 86.81 72 ILE A N 1
ATOM 600 C CA . ILE A 1 72 ? 2.834 -19.757 -16.196 1.00 86.81 72 ILE A CA 1
ATOM 601 C C . ILE A 1 72 ? 2.598 -19.789 -14.680 1.00 86.81 72 ILE A C 1
ATOM 603 O O . ILE A 1 72 ? 3.040 -18.889 -13.965 1.00 86.81 72 ILE A O 1
ATOM 607 N N . VAL A 1 73 ? 1.944 -20.838 -14.171 1.00 86.62 73 VAL A N 1
ATOM 608 C CA . VAL A 1 73 ? 1.691 -21.013 -12.731 1.00 86.62 73 VAL A CA 1
ATOM 609 C C . VAL A 1 73 ? 3.006 -21.102 -11.960 1.00 86.62 73 VAL A C 1
ATOM 611 O O . VAL A 1 73 ? 3.170 -20.450 -10.930 1.00 86.62 73 VAL A O 1
ATOM 614 N N . ARG A 1 74 ? 3.976 -21.854 -12.478 1.00 85.75 74 ARG A N 1
ATOM 615 C CA . ARG A 1 74 ? 5.299 -21.968 -11.877 1.00 85.75 74 ARG A CA 1
ATOM 616 C C . ARG A 1 74 ? 5.995 -20.613 -11.800 1.00 85.75 74 ARG A C 1
ATOM 618 O O . ARG A 1 74 ? 6.432 -20.243 -10.724 1.00 85.75 74 ARG A O 1
ATOM 625 N N . LEU A 1 75 ? 6.033 -19.828 -12.876 1.00 83.69 75 LEU A N 1
ATOM 626 C CA . LEU A 1 75 ? 6.638 -18.490 -12.878 1.00 83.69 75 LEU A CA 1
ATOM 627 C C . LEU A 1 75 ? 5.928 -17.526 -11.913 1.00 83.69 75 LEU A C 1
ATOM 629 O O . LEU A 1 75 ? 6.584 -16.692 -11.282 1.00 83.69 75 LEU A O 1
ATOM 633 N N . VAL A 1 76 ? 4.604 -17.655 -11.751 1.00 82.56 76 VAL A N 1
ATOM 634 C CA . VAL A 1 76 ? 3.829 -16.889 -10.760 1.00 82.56 76 VAL A CA 1
ATOM 635 C C . VAL A 1 76 ? 4.327 -17.191 -9.345 1.00 82.56 76 VAL A C 1
ATOM 637 O O . VAL A 1 76 ? 4.502 -16.265 -8.547 1.00 82.56 76 VAL A O 1
ATOM 640 N N . PHE A 1 77 ? 4.582 -18.465 -9.029 1.00 78.38 77 PHE A N 1
ATOM 641 C CA . PHE A 1 77 ? 4.974 -18.908 -7.690 1.00 78.38 77 PHE A CA 1
ATOM 642 C C . PHE A 1 77 ? 6.486 -18.891 -7.423 1.00 78.38 77 PHE A C 1
ATOM 644 O O . PHE A 1 77 ? 6.860 -18.629 -6.277 1.00 78.38 77 PHE A O 1
ATOM 651 N N . ASP A 1 78 ? 7.323 -19.027 -8.449 1.00 72.19 78 ASP A N 1
ATOM 652 C CA . ASP A 1 78 ? 8.782 -19.127 -8.346 1.00 72.19 78 ASP A CA 1
ATOM 653 C C . ASP A 1 78 ? 9.448 -17.788 -8.032 1.00 72.19 78 ASP A C 1
ATOM 655 O O . ASP A 1 78 ? 10.496 -17.799 -7.403 1.00 72.19 78 ASP A O 1
ATOM 659 N N . SER A 1 79 ? 8.869 -16.639 -8.419 1.00 63.09 79 SER A N 1
ATOM 660 C CA . SER A 1 79 ? 9.483 -15.325 -8.162 1.00 63.09 79 SER A CA 1
ATOM 661 C C . SER A 1 79 ? 9.446 -14.980 -6.663 1.00 63.09 79 SER A C 1
ATOM 663 O O . SER A 1 79 ? 8.404 -14.533 -6.154 1.00 63.09 79 SER A O 1
ATOM 665 N N . PRO A 1 80 ? 10.560 -15.156 -5.921 1.00 55.53 80 PRO A N 1
ATOM 666 C CA . PRO A 1 80 ? 10.561 -14.990 -4.476 1.00 55.53 80 PRO A CA 1
ATOM 667 C C . PRO A 1 80 ? 10.736 -13.521 -4.096 1.00 55.53 80 PRO A C 1
ATOM 669 O O . PRO A 1 80 ? 10.442 -13.165 -2.959 1.00 55.53 80 PRO A O 1
ATOM 672 N N . THR A 1 81 ? 11.202 -12.686 -5.032 1.00 56.41 81 THR A N 1
ATOM 673 C CA . THR A 1 81 ? 11.644 -11.306 -4.812 1.00 56.41 81 THR A CA 1
ATOM 674 C C . THR A 1 81 ? 10.885 -10.248 -5.620 1.00 56.41 81 THR A C 1
ATOM 676 O O . THR A 1 81 ? 11.047 -9.058 -5.357 1.00 56.41 81 THR A O 1
ATOM 679 N N . TRP A 1 82 ? 10.053 -10.628 -6.592 1.00 61.28 82 TRP A N 1
ATOM 680 C CA . TRP A 1 82 ? 9.303 -9.643 -7.369 1.00 61.28 82 TRP A CA 1
ATOM 681 C C . TRP A 1 82 ? 7.874 -10.112 -7.601 1.00 61.28 82 TRP A C 1
ATOM 683 O O . TRP A 1 82 ? 7.655 -11.176 -8.189 1.00 61.28 82 TRP A O 1
ATOM 693 N N . PRO A 1 83 ? 6.881 -9.364 -7.122 1.00 62.44 83 PRO A N 1
ATOM 694 C CA . PRO A 1 83 ? 5.498 -9.712 -7.367 1.00 62.44 83 PRO A CA 1
ATOM 695 C C . PRO A 1 83 ? 5.132 -9.680 -8.859 1.00 62.44 83 PRO A C 1
ATOM 697 O O . PRO A 1 83 ? 5.610 -8.866 -9.642 1.00 62.44 83 PRO A O 1
ATOM 700 N N . VAL A 1 84 ? 4.256 -10.609 -9.237 1.00 73.56 84 VAL A N 1
ATOM 701 C CA . VAL A 1 84 ? 3.957 -10.999 -10.627 1.00 73.56 84 VAL A CA 1
ATOM 702 C C . VAL A 1 84 ? 3.133 -9.957 -11.384 1.00 73.56 84 VAL A C 1
ATOM 704 O O . VAL A 1 84 ? 3.067 -9.989 -12.611 1.00 73.56 84 VAL A O 1
ATOM 707 N N . LEU A 1 85 ? 2.516 -9.022 -10.656 1.00 77.62 85 LEU A N 1
ATOM 708 C CA . LEU A 1 85 ? 1.565 -8.056 -11.195 1.00 77.62 85 LEU A CA 1
ATOM 709 C C . LEU A 1 85 ? 2.125 -7.258 -12.370 1.00 77.62 85 LEU A C 1
ATOM 711 O O . LEU A 1 85 ? 1.391 -6.997 -13.311 1.00 77.62 85 LEU A O 1
ATOM 715 N N . ARG A 1 86 ? 3.404 -6.879 -12.323 1.00 79.94 86 ARG A N 1
ATOM 716 C CA . ARG A 1 86 ? 4.055 -6.179 -13.432 1.00 79.94 86 ARG A CA 1
ATOM 717 C C . ARG A 1 86 ? 4.368 -7.109 -14.602 1.00 79.94 86 ARG A C 1
ATOM 719 O O . ARG A 1 86 ? 4.135 -6.746 -15.749 1.00 79.94 86 ARG A O 1
ATOM 726 N N . ASN A 1 87 ? 4.883 -8.299 -14.307 1.00 82.75 87 ASN A N 1
ATOM 727 C CA . ASN A 1 87 ? 5.415 -9.197 -15.328 1.00 82.75 87 ASN A CA 1
ATOM 728 C C . ASN A 1 87 ? 4.321 -9.715 -16.270 1.00 82.75 87 ASN A C 1
ATOM 730 O O . ASN A 1 87 ? 4.593 -9.968 -17.436 1.00 82.75 87 ASN A O 1
ATOM 734 N N . PHE A 1 88 ? 3.081 -9.857 -15.788 1.00 83.75 88 PHE A N 1
ATOM 735 C CA . PHE A 1 88 ? 1.980 -10.379 -16.599 1.00 83.75 88 PHE A CA 1
ATOM 736 C C . PHE A 1 88 ? 1.520 -9.388 -17.693 1.00 83.75 88 PHE A C 1
ATOM 738 O O . PHE A 1 88 ? 1.562 -9.754 -18.868 1.00 83.75 88 PHE A O 1
ATOM 745 N N . PRO A 1 89 ? 1.146 -8.127 -17.392 1.00 84.50 89 PRO A N 1
ATOM 746 C CA . PRO A 1 89 ? 0.880 -7.127 -18.424 1.00 84.50 89 PRO A CA 1
ATOM 747 C C . PRO A 1 89 ? 2.108 -6.806 -19.282 1.00 84.50 89 PRO A C 1
ATOM 749 O O . PRO A 1 89 ? 1.975 -6.619 -20.487 1.00 84.50 89 PRO A O 1
ATOM 752 N N . GLU A 1 90 ? 3.306 -6.763 -18.691 1.00 85.00 90 GLU A N 1
ATOM 753 C CA . GLU A 1 90 ? 4.542 -6.502 -19.437 1.00 85.00 90 GLU A CA 1
ATOM 754 C C . GLU A 1 90 ? 4.842 -7.632 -20.434 1.00 85.00 90 GLU A C 1
ATOM 756 O O . GLU A 1 90 ? 5.232 -7.351 -21.563 1.00 85.00 90 GLU A O 1
ATOM 761 N N . ALA A 1 91 ? 4.556 -8.894 -20.091 1.00 87.81 91 ALA A N 1
ATOM 762 C CA . ALA A 1 91 ? 4.635 -10.018 -21.024 1.00 87.81 91 ALA A CA 1
ATOM 763 C C . ALA A 1 91 ? 3.680 -9.863 -22.219 1.00 87.81 91 ALA A C 1
ATOM 765 O O . ALA A 1 91 ? 4.068 -10.161 -23.345 1.00 87.81 91 ALA A O 1
ATOM 766 N N . LEU A 1 92 ? 2.461 -9.347 -22.010 1.00 86.19 92 LEU A N 1
ATOM 767 C CA . LEU A 1 92 ? 1.537 -9.044 -23.113 1.00 86.19 92 LEU A CA 1
ATOM 768 C C . LEU A 1 92 ? 2.100 -7.957 -24.039 1.00 86.19 92 LEU A C 1
ATOM 770 O O . LEU A 1 92 ? 1.990 -8.067 -25.257 1.00 86.19 92 LEU A O 1
ATOM 774 N N . ILE A 1 93 ? 2.748 -6.931 -23.480 1.00 85.00 93 ILE A N 1
ATOM 775 C CA . ILE A 1 93 ? 3.417 -5.888 -24.273 1.00 85.00 93 ILE A CA 1
ATOM 776 C C . ILE A 1 93 ? 4.595 -6.490 -25.048 1.00 85.00 93 ILE A C 1
ATOM 778 O O . ILE A 1 93 ? 4.740 -6.213 -26.235 1.00 85.00 93 ILE A O 1
ATOM 782 N N . VAL A 1 94 ? 5.398 -7.356 -24.422 1.00 86.75 94 VAL A N 1
ATOM 783 C CA . VAL A 1 94 ? 6.505 -8.068 -25.083 1.00 86.75 94 VAL A CA 1
ATOM 784 C C . VAL A 1 94 ? 6.002 -8.958 -26.224 1.00 86.75 94 VAL A C 1
ATOM 786 O O . VAL A 1 94 ? 6.636 -9.013 -27.275 1.00 86.75 94 VAL A O 1
ATOM 789 N N . LEU A 1 95 ? 4.846 -9.611 -26.069 1.00 86.50 95 LEU A N 1
ATOM 790 C CA . LEU A 1 95 ? 4.227 -10.400 -27.140 1.00 86.50 95 LEU A CA 1
ATOM 791 C C . LEU A 1 95 ? 3.833 -9.549 -28.355 1.00 86.50 95 LEU A C 1
ATOM 793 O O . LEU A 1 95 ? 3.939 -10.026 -29.482 1.00 86.50 95 LEU A O 1
ATOM 797 N N . ILE A 1 96 ? 3.382 -8.311 -28.134 1.00 85.75 96 ILE A N 1
ATOM 798 C CA . ILE A 1 96 ? 2.907 -7.410 -29.196 1.00 85.75 96 ILE A CA 1
ATOM 799 C C . ILE A 1 96 ? 4.067 -6.647 -29.854 1.00 85.75 96 ILE A C 1
ATOM 801 O O . ILE A 1 96 ? 4.093 -6.501 -31.073 1.00 85.75 96 ILE A O 1
ATOM 805 N N . PHE A 1 97 ? 5.020 -6.153 -29.060 1.00 82.12 97 PHE A N 1
ATOM 806 C CA . PHE A 1 97 ? 6.053 -5.205 -29.498 1.00 82.12 97 PHE A CA 1
ATOM 807 C C . PHE A 1 97 ? 7.476 -5.791 -29.537 1.00 82.12 97 PHE A C 1
ATOM 809 O O . PHE A 1 97 ? 8.403 -5.111 -29.977 1.00 82.12 97 PHE A O 1
ATOM 816 N N . GLY A 1 98 ? 7.667 -7.040 -29.105 1.00 80.81 98 GLY A N 1
ATOM 817 C CA . GLY A 1 98 ? 8.969 -7.706 -29.038 1.00 80.81 98 GLY A CA 1
ATOM 818 C C . GLY A 1 98 ? 9.726 -7.468 -27.724 1.00 80.81 98 GLY A C 1
ATOM 819 O O . GLY A 1 98 ? 9.308 -6.701 -26.862 1.00 80.81 98 GLY A O 1
ATOM 820 N N . SER A 1 99 ? 10.867 -8.144 -27.562 1.00 72.81 99 SER A N 1
ATOM 821 C CA . SER A 1 99 ? 11.651 -8.217 -26.315 1.00 72.81 99 SER A CA 1
ATOM 822 C C . SER A 1 99 ? 12.697 -7.104 -26.133 1.00 72.81 99 SER A C 1
ATOM 824 O O . SER A 1 99 ? 13.679 -7.301 -25.419 1.00 72.81 99 SER A O 1
ATOM 826 N N . GLY A 1 100 ? 12.543 -5.961 -26.810 1.00 67.44 100 GLY A N 1
ATOM 827 C CA . GLY A 1 100 ? 13.446 -4.812 -26.642 1.00 67.44 100 GLY A CA 1
ATOM 828 C C . GLY A 1 100 ? 13.334 -4.168 -25.250 1.00 67.44 100 GLY A C 1
ATOM 829 O O . GLY A 1 100 ? 12.533 -4.598 -24.430 1.00 67.44 100 GLY A O 1
ATOM 830 N N . GLY A 1 101 ? 14.097 -3.101 -24.978 1.00 60.62 101 GLY A N 1
ATOM 831 C CA . GLY A 1 101 ? 13.974 -2.314 -23.732 1.00 60.62 101 GLY A CA 1
ATOM 832 C C . GLY A 1 101 ? 12.764 -1.359 -23.700 1.00 60.62 101 GLY A C 1
ATOM 833 O O . GLY A 1 101 ? 12.327 -0.906 -22.640 1.00 60.62 101 GLY A O 1
ATOM 834 N N . THR A 1 102 ? 12.172 -1.070 -24.861 1.00 66.62 102 THR A N 1
ATOM 835 C CA . THR A 1 102 ? 11.007 -0.182 -25.035 1.00 66.62 102 THR A CA 1
ATOM 836 C C . THR A 1 102 ? 9.738 -0.617 -24.265 1.00 66.62 102 THR A C 1
ATOM 838 O O . THR A 1 102 ? 9.128 0.244 -23.635 1.00 66.62 102 THR A O 1
ATOM 841 N N . PRO A 1 103 ? 9.340 -1.906 -24.211 1.00 64.56 103 PRO A N 1
ATOM 842 C CA . PRO A 1 103 ? 8.188 -2.396 -23.443 1.00 64.56 103 PRO A CA 1
ATOM 843 C C . PRO A 1 103 ? 8.188 -2.006 -21.959 1.00 64.56 103 PRO A C 1
ATOM 845 O O . PRO A 1 103 ? 7.144 -1.651 -21.414 1.00 64.56 103 PRO A O 1
ATOM 848 N N . VAL A 1 104 ? 9.355 -2.029 -21.306 1.00 66.62 104 VAL A N 1
ATOM 849 C CA . VAL A 1 104 ? 9.479 -1.808 -19.853 1.00 66.62 104 VAL A CA 1
ATOM 850 C C . VAL A 1 104 ? 9.212 -0.353 -19.478 1.00 66.62 104 VAL A C 1
ATOM 852 O O . VAL A 1 104 ? 8.535 -0.069 -18.485 1.00 66.62 104 VAL A O 1
ATOM 855 N N . SER A 1 105 ? 9.734 0.570 -20.288 1.00 69.44 105 SER A N 1
ATOM 856 C CA . SER A 1 105 ? 9.492 2.008 -20.136 1.00 69.44 105 SER A CA 1
ATOM 857 C C . SER A 1 105 ? 8.065 2.389 -20.542 1.00 69.44 105 SER A C 1
ATOM 859 O O . SER A 1 105 ? 7.451 3.226 -19.885 1.00 69.44 105 SER A O 1
ATOM 861 N N . LEU A 1 106 ? 7.495 1.731 -21.560 1.00 73.56 106 LEU A N 1
ATOM 862 C CA . LEU A 1 106 ? 6.098 1.922 -21.966 1.00 73.56 106 LEU A CA 1
ATOM 863 C C . LEU A 1 106 ? 5.104 1.491 -20.883 1.00 73.56 106 LEU A C 1
ATOM 865 O O . LEU A 1 106 ? 4.083 2.153 -20.697 1.00 73.56 106 LEU A O 1
ATOM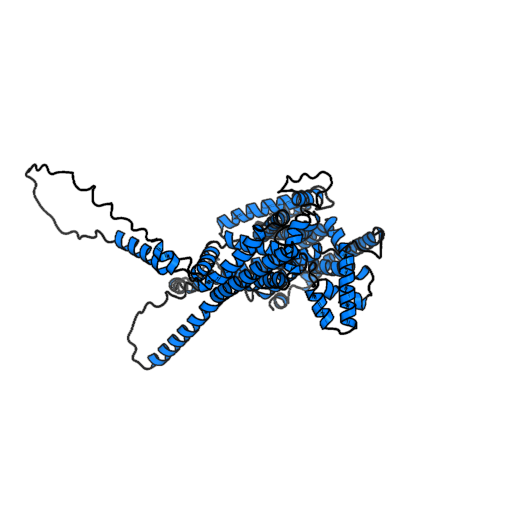 869 N N . PHE A 1 107 ? 5.395 0.417 -20.144 1.00 80.44 107 PHE A N 1
ATOM 870 C CA . PHE A 1 107 ? 4.519 -0.030 -19.065 1.00 80.44 107 PHE A CA 1
ATOM 871 C C . PHE A 1 107 ? 4.454 0.986 -17.916 1.00 80.44 107 PHE A C 1
ATOM 873 O O . PHE A 1 107 ? 3.363 1.422 -17.552 1.00 80.44 107 PHE A O 1
ATOM 880 N N . THR A 1 108 ? 5.602 1.442 -17.396 1.00 79.69 108 THR A N 1
ATOM 881 C CA . THR A 1 108 ? 5.615 2.482 -16.345 1.00 79.69 108 THR A CA 1
ATOM 882 C C . THR A 1 108 ? 5.060 3.808 -16.831 1.00 79.69 108 THR A C 1
ATOM 884 O O . THR A 1 108 ? 4.436 4.539 -16.065 1.00 79.69 108 THR A O 1
ATOM 887 N N . PHE A 1 109 ? 5.232 4.107 -18.117 1.00 78.25 109 PHE A N 1
ATOM 888 C CA . PHE A 1 109 ? 4.600 5.257 -18.743 1.00 78.25 109 PHE A CA 1
ATOM 889 C C . PHE A 1 109 ? 3.066 5.148 -18.727 1.00 78.25 109 PHE A C 1
ATOM 891 O O . PHE A 1 109 ? 2.384 6.106 -18.361 1.00 78.25 109 PHE A O 1
ATOM 898 N N . GLY A 1 110 ? 2.511 3.974 -19.039 1.00 83.38 110 GLY A N 1
ATOM 899 C CA . GLY A 1 110 ? 1.076 3.705 -18.916 1.00 83.38 110 GLY A CA 1
ATOM 900 C C . GLY A 1 110 ? 0.561 3.833 -17.477 1.00 83.38 110 GLY A C 1
ATOM 901 O O . GLY A 1 110 ? -0.493 4.427 -17.250 1.00 83.38 110 GLY A O 1
ATOM 902 N N . GLU A 1 111 ? 1.321 3.345 -16.493 1.00 87.81 111 GLU A N 1
ATOM 903 C CA . GLU A 1 111 ? 0.992 3.490 -15.066 1.00 87.81 111 GLU A CA 1
ATOM 904 C C . GLU A 1 111 ? 0.953 4.957 -14.629 1.00 87.81 111 GLU A C 1
ATOM 906 O O . GLU A 1 111 ? 0.052 5.371 -13.897 1.00 87.81 111 GLU A O 1
ATOM 911 N N . LEU A 1 112 ? 1.894 5.763 -15.119 1.00 86.75 112 LEU A N 1
ATOM 912 C CA . LEU A 1 112 ? 1.929 7.192 -14.851 1.00 86.75 112 LEU A CA 1
ATOM 913 C C . LEU A 1 112 ? 0.718 7.923 -15.457 1.00 86.75 112 LEU A C 1
ATOM 915 O O . LEU A 1 112 ? 0.113 8.770 -14.798 1.00 86.75 112 LEU A O 1
ATOM 919 N N . ILE A 1 113 ? 0.319 7.575 -16.685 1.00 85.94 113 ILE A N 1
ATOM 920 C CA . ILE A 1 113 ? -0.912 8.107 -17.291 1.00 85.94 113 ILE A CA 1
ATOM 921 C C . ILE A 1 113 ? -2.120 7.742 -16.426 1.00 85.94 113 ILE A C 1
ATOM 923 O O . ILE A 1 113 ? -2.945 8.607 -16.127 1.00 85.94 113 ILE A O 1
ATOM 927 N N . LEU A 1 114 ? -2.215 6.484 -15.984 1.00 89.94 114 LEU A N 1
ATOM 928 C CA . LEU A 1 114 ? -3.314 6.041 -15.131 1.00 89.94 114 LEU A CA 1
ATOM 929 C C . LEU A 1 114 ? -3.354 6.819 -13.809 1.00 89.94 114 LEU A C 1
ATOM 931 O O . LEU A 1 114 ? -4.433 7.223 -13.374 1.00 89.94 114 LEU A O 1
ATOM 935 N N . LEU A 1 115 ? -2.193 7.099 -13.212 1.00 90.50 115 LEU A N 1
ATOM 936 C CA . LEU A 1 115 ? -2.093 7.935 -12.020 1.00 90.50 115 LEU A CA 1
ATOM 937 C C . LEU A 1 115 ? -2.691 9.331 -12.269 1.00 90.50 115 LEU A C 1
ATOM 939 O O . LEU A 1 115 ? -3.529 9.780 -11.483 1.00 90.50 115 LEU A O 1
ATOM 943 N N . PHE A 1 116 ? -2.345 9.994 -13.379 1.00 90.00 116 PHE A N 1
ATOM 944 C CA . PHE A 1 116 ? -2.919 11.303 -13.718 1.00 90.00 116 PHE A CA 1
ATOM 945 C C . PHE A 1 116 ? -4.403 11.267 -14.056 1.00 90.00 116 PHE A C 1
ATOM 947 O O . PHE A 1 116 ? -5.078 12.269 -13.852 1.00 90.00 116 PHE A O 1
ATOM 954 N N . LEU A 1 117 ? -4.934 10.147 -14.543 1.00 88.62 117 LEU A N 1
ATOM 955 C CA . LEU A 1 117 ? -6.375 9.993 -14.757 1.00 88.62 117 LEU A CA 1
ATOM 956 C C . LEU A 1 117 ? -7.136 9.841 -13.431 1.00 88.62 117 LEU A C 1
ATOM 958 O O . LEU A 1 117 ? -8.256 10.335 -13.295 1.00 88.62 117 LEU A O 1
ATOM 962 N N . ILE A 1 118 ? -6.524 9.192 -12.438 1.00 88.69 118 ILE A N 1
ATOM 963 C CA . ILE A 1 118 ? -7.128 8.965 -11.120 1.00 88.69 118 ILE A CA 1
ATOM 964 C C . ILE A 1 118 ? -7.143 10.248 -10.272 1.00 88.69 118 ILE A C 1
ATOM 966 O O . ILE A 1 118 ? -8.095 10.472 -9.521 1.00 88.69 118 ILE A O 1
ATOM 970 N N . VAL A 1 119 ? -6.135 11.121 -10.391 1.00 89.75 119 VAL A N 1
ATOM 971 C CA . VAL A 1 119 ? -6.029 12.338 -9.561 1.00 89.75 119 VAL A CA 1
ATOM 972 C C . VAL A 1 119 ? -7.250 13.271 -9.686 1.00 89.75 119 VAL A C 1
ATOM 974 O O . VAL A 1 119 ? -7.834 13.595 -8.647 1.00 89.75 119 VAL A O 1
ATOM 977 N N . PRO A 1 120 ? -7.713 13.684 -10.887 1.00 86.44 120 PRO A N 1
ATOM 978 C CA . PRO A 1 120 ? -8.918 14.496 -11.036 1.00 86.44 120 PRO A CA 1
ATOM 979 C C . PRO A 1 120 ? -10.141 13.854 -10.398 1.00 86.44 120 PRO A C 1
ATOM 981 O O . PRO A 1 120 ? -10.916 14.534 -9.729 1.00 86.44 120 PRO A O 1
ATOM 984 N N . TRP A 1 121 ? -10.305 12.539 -10.574 1.00 85.06 121 TRP A N 1
ATOM 985 C CA . TRP A 1 121 ? -11.422 11.799 -9.997 1.00 85.06 121 TRP A CA 1
ATOM 986 C C . TRP A 1 121 ? -11.430 11.894 -8.466 1.00 85.06 121 TRP A C 1
ATOM 988 O O . TRP A 1 121 ? -12.475 12.174 -7.873 1.00 85.06 121 TRP A O 1
ATOM 998 N N . ILE A 1 122 ? -10.263 11.754 -7.830 1.00 87.69 122 ILE A N 1
ATOM 999 C CA . ILE A 1 122 ? -10.106 11.934 -6.382 1.00 87.69 122 ILE A CA 1
ATOM 1000 C C . ILE A 1 122 ? -10.446 13.372 -5.979 1.00 87.69 122 ILE A C 1
ATOM 1002 O O . ILE A 1 122 ? -11.275 13.579 -5.092 1.00 87.69 122 ILE A O 1
ATOM 1006 N N . LEU A 1 123 ? -9.859 14.375 -6.638 1.00 86.50 123 LEU A N 1
ATOM 1007 C CA . LEU A 1 123 ? -10.100 15.783 -6.307 1.00 86.50 123 LEU A CA 1
ATOM 1008 C C . LEU A 1 123 ? -11.585 16.154 -6.438 1.00 86.50 123 LEU A C 1
ATOM 1010 O O . LEU A 1 123 ? -12.139 16.808 -5.553 1.00 86.50 123 LEU A O 1
ATOM 1014 N N . PHE A 1 124 ? -12.266 15.680 -7.483 1.00 82.62 124 PHE A N 1
ATOM 1015 C CA . PHE A 1 124 ? -13.711 15.863 -7.638 1.00 82.62 124 PHE A CA 1
ATOM 1016 C C . PHE A 1 124 ? -14.512 15.214 -6.521 1.00 82.62 124 PHE A C 1
ATOM 1018 O O . PHE A 1 124 ? -15.473 15.806 -6.035 1.00 82.62 124 PHE A O 1
ATOM 1025 N N . ARG A 1 125 ? -14.115 14.015 -6.094 1.00 80.06 125 ARG A N 1
ATOM 1026 C CA . ARG A 1 125 ? -14.789 13.298 -5.013 1.00 80.06 125 ARG A CA 1
ATOM 1027 C C . ARG A 1 125 ? -14.717 14.052 -3.683 1.00 80.06 125 ARG A C 1
ATOM 1029 O O . ARG A 1 125 ? -15.679 14.023 -2.917 1.00 80.06 125 ARG A O 1
ATOM 1036 N N . PHE A 1 126 ? -13.606 14.739 -3.419 1.00 80.06 126 PHE A N 1
ATOM 1037 C CA . PHE A 1 126 ? -13.408 15.527 -2.198 1.00 80.06 126 PHE A CA 1
ATOM 1038 C C . PHE A 1 126 ? -13.903 16.975 -2.305 1.00 80.06 126 PHE A C 1
ATOM 1040 O O . PHE A 1 126 ? -14.184 17.602 -1.279 1.00 80.06 126 PHE A O 1
ATOM 1047 N N . SER A 1 127 ? -14.103 17.492 -3.520 1.00 71.94 127 SER A N 1
ATOM 1048 C CA . SER A 1 127 ? -14.794 18.762 -3.729 1.00 71.94 127 SER A CA 1
ATOM 1049 C C . SER A 1 127 ? -16.288 18.573 -3.522 1.00 71.94 127 SER A C 1
ATOM 1051 O O . SER A 1 127 ? -17.027 18.189 -4.427 1.00 71.94 127 SER A O 1
ATOM 1053 N N . LYS A 1 128 ? -16.779 18.834 -2.306 1.00 60.81 128 LYS A N 1
ATOM 1054 C CA . LYS A 1 128 ? -18.227 18.940 -2.052 1.00 60.81 128 LYS A CA 1
ATOM 1055 C C . LYS A 1 128 ? -18.869 19.815 -3.148 1.00 60.81 128 LYS A C 1
ATOM 1057 O O . LYS A 1 128 ? -18.236 20.769 -3.596 1.00 60.81 128 LYS A O 1
ATOM 1062 N N . ARG A 1 129 ? -20.140 19.562 -3.515 1.00 54.31 129 ARG A N 1
ATOM 1063 C CA . ARG A 1 129 ? -20.919 20.241 -4.595 1.00 54.31 129 ARG A CA 1
ATOM 1064 C C . ARG A 1 129 ? -20.776 21.779 -4.707 1.00 54.31 129 ARG A C 1
ATOM 1066 O O . ARG A 1 129 ? -21.168 22.337 -5.722 1.00 54.31 129 ARG A O 1
ATOM 1073 N N . LYS A 1 130 ? -20.236 22.462 -3.694 1.00 54.88 130 LYS A N 1
ATOM 1074 C CA . LYS A 1 130 ? -20.040 23.913 -3.615 1.00 54.88 130 LYS A CA 1
ATOM 1075 C C . LYS A 1 130 ? -18.898 24.478 -4.479 1.00 54.88 130 LYS A C 1
ATOM 1077 O O . LYS A 1 130 ? -18.905 25.679 -4.702 1.00 54.88 130 LYS A O 1
ATOM 1082 N N . SER A 1 131 ? -17.923 23.694 -4.959 1.00 65.19 131 SER A N 1
ATOM 1083 C CA . SER A 1 131 ? -16.859 24.238 -5.832 1.00 65.19 131 SER A CA 1
ATOM 1084 C C . SER A 1 131 ? -16.396 23.251 -6.905 1.00 65.19 131 SER A C 1
ATOM 1086 O O . SER A 1 131 ? -15.449 22.491 -6.723 1.00 65.19 131 SER A O 1
ATOM 1088 N N . GLN A 1 132 ? -17.047 23.275 -8.067 1.00 70.31 132 GLN A N 1
ATOM 1089 C CA . GLN A 1 132 ? -16.624 22.469 -9.223 1.00 70.31 132 GLN A CA 1
ATOM 1090 C C . GLN A 1 132 ? -15.301 22.958 -9.846 1.00 70.31 132 GLN A C 1
ATOM 1092 O O . GLN A 1 132 ? -14.667 22.214 -10.585 1.00 70.31 132 GLN A O 1
ATOM 1097 N N . ILE A 1 133 ? -14.868 24.182 -9.516 1.00 76.31 133 ILE A N 1
ATOM 1098 C CA . ILE A 1 133 ? -13.666 24.829 -10.067 1.00 76.31 133 ILE A CA 1
ATOM 1099 C C . ILE A 1 133 ? -12.399 24.448 -9.281 1.00 76.31 133 ILE A C 1
ATOM 1101 O O . ILE A 1 133 ? -11.323 24.369 -9.863 1.00 76.31 133 ILE A O 1
ATOM 1105 N N . ALA A 1 134 ? -12.495 24.159 -7.977 1.00 80.31 134 ALA A N 1
ATOM 1106 C CA . ALA A 1 134 ? -11.315 23.845 -7.163 1.00 80.31 134 ALA A CA 1
ATOM 1107 C C . ALA A 1 134 ? -10.492 22.645 -7.691 1.00 80.31 134 ALA A C 1
ATOM 1109 O O . ALA A 1 134 ? -9.279 22.797 -7.824 1.00 80.31 134 ALA A O 1
ATOM 1110 N N . PRO A 1 135 ? -11.089 21.498 -8.085 1.00 83.44 135 PRO A N 1
ATOM 1111 C CA . PRO A 1 135 ? -10.337 20.398 -8.698 1.00 83.44 135 PRO A CA 1
ATOM 1112 C C . PRO A 1 135 ? -9.572 20.805 -9.958 1.00 83.44 135 PRO A C 1
ATOM 1114 O O . PRO A 1 135 ? -8.481 20.300 -10.198 1.00 83.44 135 PRO A O 1
ATOM 1117 N N . LEU A 1 136 ? -10.129 21.732 -10.744 1.00 82.19 136 LEU A N 1
ATOM 1118 C CA . LEU A 1 136 ? -9.518 22.203 -11.983 1.00 82.19 136 LEU A CA 1
ATOM 1119 C C . LEU A 1 136 ? -8.253 23.028 -11.729 1.00 82.19 136 LEU A C 1
ATOM 1121 O O . LEU A 1 136 ? -7.302 22.925 -12.497 1.00 82.19 136 LEU A O 1
ATOM 1125 N N . LEU A 1 137 ? -8.247 23.834 -10.665 1.00 84.44 137 LEU A N 1
ATOM 1126 C CA . LEU A 1 137 ? -7.096 24.651 -10.268 1.00 84.44 137 LEU A CA 1
ATOM 1127 C C . LEU A 1 137 ? -6.029 23.830 -9.537 1.00 84.44 137 LEU A C 1
ATOM 1129 O O . LEU A 1 137 ? -4.842 24.112 -9.660 1.00 84.44 137 LEU A O 1
ATOM 1133 N N . LEU A 1 138 ? -6.444 22.807 -8.789 1.00 88.38 138 LEU A N 1
ATOM 1134 C CA . LEU A 1 138 ? -5.538 21.991 -7.983 1.00 88.38 138 LEU A CA 1
ATOM 1135 C C . LEU A 1 138 ? -4.906 20.835 -8.767 1.00 88.38 138 LEU A C 1
ATOM 1137 O O . LEU A 1 138 ? -3.808 20.407 -8.426 1.00 88.38 138 LEU A O 1
ATOM 1141 N N . PHE A 1 139 ? -5.546 20.335 -9.828 1.00 89.88 139 PHE A N 1
ATOM 1142 C CA . PHE A 1 139 ? -4.960 19.272 -10.649 1.00 89.88 139 PHE A CA 1
ATOM 1143 C C . PHE A 1 139 ? -3.600 19.663 -11.264 1.00 89.88 139 PHE A C 1
ATOM 1145 O O . PHE A 1 139 ? -2.673 18.859 -11.136 1.00 89.88 139 PHE A O 1
ATOM 1152 N N . PRO A 1 140 ? -3.416 20.885 -11.815 1.00 89.38 140 PRO A N 1
ATOM 1153 C CA . PRO A 1 140 ? -2.108 21.400 -12.211 1.00 89.38 140 PRO A CA 1
ATOM 1154 C C . PRO A 1 140 ? -1.041 21.350 -11.137 1.00 89.38 140 PRO A C 1
ATOM 1156 O O . PRO A 1 140 ? 0.076 20.955 -11.441 1.00 89.38 140 PRO A O 1
ATOM 1159 N N . LEU A 1 141 ? -1.372 21.670 -9.887 1.00 88.56 141 LEU A N 1
ATOM 1160 C CA . LEU A 1 141 ? -0.406 21.590 -8.789 1.00 88.56 141 LEU A CA 1
ATOM 1161 C C . LEU A 1 141 ? 0.080 20.158 -8.565 1.00 88.56 141 LEU A C 1
ATOM 1163 O O . LEU A 1 141 ? 1.268 19.934 -8.346 1.00 88.56 141 LEU A O 1
ATOM 1167 N N . VAL A 1 142 ? -0.821 19.175 -8.658 1.00 90.69 142 VAL A N 1
ATOM 1168 C CA . VAL A 1 142 ? -0.450 17.768 -8.473 1.00 90.69 142 VAL A CA 1
ATOM 1169 C C . VAL A 1 142 ? 0.419 17.274 -9.625 1.00 90.69 142 VAL A C 1
ATOM 1171 O O . VAL A 1 142 ? 1.485 16.711 -9.376 1.00 90.69 142 VAL A O 1
ATOM 1174 N N . TRP A 1 143 ? 0.007 17.469 -10.884 1.00 89.25 143 TRP A N 1
ATOM 1175 C CA . TRP A 1 143 ? 0.799 16.946 -11.998 1.00 89.25 143 TRP A CA 1
ATOM 1176 C C . TRP A 1 143 ? 2.088 17.728 -12.226 1.00 89.25 143 TRP A C 1
ATOM 1178 O O . TRP A 1 143 ? 3.109 17.106 -12.511 1.00 89.25 143 TRP A O 1
ATOM 1188 N N . ALA A 1 144 ? 2.085 19.053 -12.047 1.00 87.88 144 ALA A N 1
ATOM 1189 C CA . ALA A 1 144 ? 3.300 19.855 -12.154 1.00 87.88 144 ALA A CA 1
ATOM 1190 C C . ALA A 1 144 ? 4.271 19.489 -11.036 1.00 87.88 144 ALA A C 1
ATOM 1192 O O . ALA A 1 144 ? 5.460 19.332 -11.297 1.00 87.88 144 ALA A O 1
ATOM 1193 N N . GLY A 1 145 ? 3.762 19.264 -9.822 1.00 88.56 145 GLY A N 1
ATOM 1194 C CA . GLY A 1 145 ? 4.596 18.862 -8.705 1.00 88.56 145 GLY A CA 1
ATOM 1195 C C . GLY A 1 145 ? 5.266 17.500 -8.908 1.00 88.56 145 GLY A C 1
ATOM 1196 O O . GLY A 1 145 ? 6.459 17.358 -8.657 1.00 88.56 145 GLY A O 1
ATOM 1197 N N . LEU A 1 146 ? 4.536 16.512 -9.437 1.00 90.00 146 LEU A N 1
ATOM 1198 C CA . LEU A 1 146 ? 5.116 15.210 -9.791 1.00 90.00 146 LEU A CA 1
ATOM 1199 C C . LEU A 1 146 ? 6.139 15.318 -10.931 1.00 90.00 146 LEU A C 1
ATOM 1201 O O . LEU A 1 146 ? 7.179 14.669 -10.887 1.00 90.00 146 LEU A O 1
ATOM 1205 N N . LEU A 1 147 ? 5.859 16.149 -11.938 1.00 87.44 147 LEU A N 1
ATOM 1206 C CA . LEU A 1 147 ? 6.730 16.344 -13.100 1.00 87.44 147 LEU A CA 1
ATOM 1207 C C . LEU A 1 147 ? 7.996 17.156 -12.798 1.00 87.44 147 LEU A C 1
ATOM 1209 O O . LEU A 1 147 ? 9.013 16.986 -13.469 1.00 87.44 147 LEU A O 1
ATOM 1213 N N . GLN A 1 148 ? 7.948 18.039 -11.803 1.00 87.25 148 GLN A N 1
ATOM 1214 C CA . GLN A 1 148 ? 9.105 18.802 -11.344 1.00 87.25 148 GLN A CA 1
ATOM 1215 C C . GLN A 1 148 ? 10.027 18.002 -10.421 1.00 87.25 148 GLN A C 1
ATOM 1217 O O . GLN A 1 148 ? 11.120 18.478 -10.115 1.00 87.25 148 GLN A O 1
ATOM 1222 N N . ASN A 1 149 ? 9.615 16.810 -9.990 1.00 87.56 149 ASN A N 1
ATOM 1223 C CA . ASN A 1 149 ? 10.437 15.944 -9.167 1.00 87.56 149 ASN A CA 1
ATOM 1224 C C . ASN A 1 149 ? 11.414 15.129 -10.043 1.00 87.56 149 ASN A C 1
ATOM 1226 O O . ASN A 1 149 ? 10.977 14.241 -10.786 1.00 87.56 149 ASN A O 1
ATOM 1230 N N . PRO A 1 150 ? 12.736 15.379 -9.964 1.00 81.50 150 PRO A N 1
ATOM 1231 C CA . PRO A 1 150 ? 13.715 14.727 -10.831 1.00 81.50 150 PRO A CA 1
ATOM 1232 C C . PRO A 1 150 ? 13.760 13.205 -10.650 1.00 81.50 150 PRO A C 1
ATOM 1234 O O . PRO A 1 150 ? 13.858 12.473 -11.639 1.00 81.50 150 PRO A O 1
ATOM 1237 N N . GLY A 1 151 ? 13.657 12.708 -9.415 1.00 81.50 151 GLY A N 1
ATOM 1238 C CA . GLY A 1 151 ? 13.682 11.272 -9.142 1.00 81.50 151 GLY A CA 1
ATOM 1239 C C . GLY A 1 151 ? 12.419 10.569 -9.628 1.00 81.50 151 GLY A C 1
ATOM 1240 O O . GLY A 1 151 ? 12.503 9.545 -10.305 1.00 81.50 151 GLY A O 1
ATOM 1241 N N . PHE A 1 152 ? 11.247 11.156 -9.385 1.00 84.31 152 PHE A N 1
ATOM 1242 C CA . PHE A 1 152 ? 9.971 10.650 -9.894 1.00 84.31 152 PHE A CA 1
ATOM 1243 C C . PHE A 1 152 ? 9.982 10.560 -11.428 1.00 84.31 152 PHE A C 1
ATOM 1245 O O . PHE A 1 152 ? 9.572 9.549 -12.006 1.00 84.31 152 PHE A O 1
ATOM 1252 N N . MET A 1 153 ? 10.542 11.569 -12.100 1.00 82.12 153 MET A N 1
ATOM 1253 C CA . MET A 1 153 ? 10.710 11.562 -13.552 1.00 82.12 153 MET A CA 1
ATOM 1254 C C . MET A 1 153 ? 11.683 10.494 -14.039 1.00 82.12 153 MET A C 1
ATOM 1256 O O . MET A 1 153 ? 11.381 9.770 -14.989 1.00 82.12 153 MET A O 1
ATOM 1260 N N . HIS A 1 154 ? 12.825 10.344 -13.372 1.00 78.88 154 HIS A N 1
ATOM 1261 C CA . HIS A 1 154 ? 13.786 9.297 -13.700 1.00 78.88 154 HIS A CA 1
ATOM 1262 C C . HIS A 1 154 ? 13.165 7.893 -13.578 1.00 78.88 154 HIS A C 1
ATOM 1264 O O . HIS A 1 154 ? 13.362 7.036 -14.445 1.00 78.88 154 HIS A O 1
ATOM 1270 N N . TYR A 1 155 ? 12.353 7.657 -12.545 1.00 81.50 155 TYR A N 1
ATOM 1271 C CA . TYR A 1 155 ? 11.703 6.365 -12.307 1.00 81.50 155 TYR A CA 1
ATOM 1272 C C . TYR A 1 155 ? 10.503 6.079 -13.208 1.00 81.50 155 TYR A C 1
ATOM 1274 O O . TYR A 1 155 ? 10.222 4.913 -13.492 1.00 81.50 155 TYR A O 1
ATOM 1282 N N . SER A 1 156 ? 9.877 7.124 -13.745 1.00 81.06 156 SER A N 1
ATOM 1283 C CA . SER A 1 156 ? 8.816 7.013 -14.751 1.00 81.06 156 SER A CA 1
ATOM 1284 C C . SER A 1 156 ? 9.300 6.424 -16.075 1.00 81.06 156 SER A C 1
ATOM 1286 O O . SER A 1 156 ? 8.566 5.673 -16.718 1.00 81.06 156 SER A O 1
ATOM 1288 N N . PHE A 1 157 ? 10.548 6.705 -16.461 1.00 76.62 157 PHE A N 1
ATOM 1289 C CA . PHE A 1 157 ? 11.112 6.249 -17.736 1.00 76.62 157 PHE A CA 1
ATOM 1290 C C . PHE A 1 157 ? 12.073 5.063 -17.618 1.00 76.62 157 PHE A C 1
ATOM 1292 O O . PHE A 1 157 ? 12.288 4.355 -18.598 1.00 76.62 157 PHE A O 1
ATOM 1299 N N . SER A 1 158 ? 12.633 4.808 -16.434 1.00 74.62 158 SER A N 1
ATOM 1300 C CA . SER A 1 158 ? 13.560 3.686 -16.212 1.00 74.62 158 SER A CA 1
ATOM 1301 C C . SER A 1 158 ? 12.864 2.360 -15.919 1.00 74.62 158 SER A C 1
ATOM 1303 O O . SER A 1 158 ? 13.538 1.354 -15.720 1.00 74.62 158 SER A O 1
ATOM 1305 N N . GLY A 1 159 ? 11.529 2.325 -15.887 1.00 75.06 159 GLY A N 1
ATOM 1306 C CA . GLY A 1 159 ? 10.817 1.086 -15.635 1.00 75.06 159 GLY A CA 1
ATOM 1307 C C . GLY A 1 159 ? 10.862 0.664 -14.173 1.00 75.06 159 GLY A C 1
ATOM 1308 O O . GLY A 1 159 ? 10.859 -0.525 -13.901 1.00 75.06 159 GLY A O 1
ATOM 1309 N N . MET A 1 160 ? 10.965 1.582 -13.218 1.00 82.31 160 MET A N 1
ATOM 1310 C CA . MET A 1 160 ? 11.098 1.271 -11.789 1.00 82.31 160 MET A CA 1
ATOM 1311 C C . MET A 1 160 ? 9.729 1.089 -11.095 1.00 82.31 160 MET A C 1
ATOM 1313 O O . MET A 1 160 ? 8.694 1.458 -11.646 1.00 82.31 160 MET A O 1
ATOM 1317 N N . LEU A 1 161 ? 9.691 0.442 -9.922 1.00 84.88 161 LEU A N 1
ATOM 1318 C CA . LEU A 1 161 ? 8.438 0.031 -9.243 1.00 84.88 161 LEU A CA 1
ATOM 1319 C C . LEU A 1 161 ? 7.866 1.114 -8.319 1.00 84.88 161 LEU A C 1
ATOM 1321 O O . LEU A 1 161 ? 6.777 0.972 -7.772 1.00 84.88 161 LEU A O 1
ATOM 1325 N N . GLU A 1 162 ? 8.600 2.200 -8.123 1.00 86.81 162 GLU A N 1
ATOM 1326 C CA . GLU A 1 162 ? 8.237 3.331 -7.280 1.00 86.81 162 GLU A CA 1
ATOM 1327 C C . GLU A 1 162 ? 6.970 4.034 -7.800 1.00 86.81 162 GLU A C 1
ATOM 1329 O O . GLU A 1 162 ? 6.096 4.380 -7.005 1.00 86.81 162 GLU A O 1
ATOM 1334 N N . ILE A 1 163 ? 6.826 4.160 -9.126 1.00 87.19 163 ILE A N 1
ATOM 1335 C CA . ILE A 1 163 ? 5.640 4.746 -9.776 1.00 87.19 163 ILE A CA 1
ATOM 1336 C C . ILE A 1 163 ? 4.420 3.851 -9.587 1.00 87.19 163 ILE A C 1
ATOM 1338 O O . ILE A 1 163 ? 3.358 4.323 -9.181 1.00 87.19 163 ILE A O 1
ATOM 1342 N N . GLN A 1 164 ? 4.602 2.547 -9.788 1.00 89.00 164 GLN A N 1
ATOM 1343 C CA . GLN A 1 164 ? 3.580 1.544 -9.517 1.00 89.00 164 GLN A CA 1
ATOM 1344 C C . GLN A 1 164 ? 3.145 1.566 -8.042 1.00 89.00 164 GLN A C 1
ATOM 1346 O O . GLN A 1 164 ? 1.957 1.496 -7.728 1.00 89.00 164 GLN A O 1
ATOM 1351 N N . GLY A 1 165 ? 4.106 1.722 -7.127 1.00 89.81 165 GLY A N 1
ATOM 1352 C CA . GLY A 1 165 ? 3.844 1.919 -5.706 1.00 89.81 165 GLY A CA 1
ATOM 1353 C C . GLY A 1 165 ? 2.955 3.137 -5.460 1.00 89.81 165 GLY A C 1
ATOM 1354 O O . GLY A 1 165 ? 1.962 3.022 -4.750 1.00 89.81 165 GLY A O 1
ATOM 1355 N N . GLY A 1 166 ? 3.254 4.281 -6.084 1.00 89.69 166 GLY A N 1
ATOM 1356 C CA . GLY A 1 166 ? 2.445 5.497 -5.947 1.00 89.69 166 GLY A CA 1
ATOM 1357 C C . GLY A 1 166 ? 1.033 5.358 -6.519 1.00 89.69 166 GLY A C 1
ATOM 1358 O O . GLY A 1 166 ? 0.071 5.832 -5.910 1.00 89.69 166 GLY A O 1
ATOM 1359 N N . LEU A 1 167 ? 0.902 4.639 -7.637 1.00 91.69 167 LEU A N 1
ATOM 1360 C CA . LEU A 1 167 ? -0.373 4.325 -8.276 1.00 91.69 167 LEU A CA 1
ATOM 1361 C C . LEU A 1 167 ? -1.305 3.511 -7.372 1.00 91.69 167 LEU A C 1
ATOM 1363 O O . LEU A 1 167 ? -2.502 3.781 -7.370 1.00 91.69 167 LEU A O 1
ATOM 1367 N N . PHE A 1 168 ? -0.790 2.549 -6.599 1.00 93.06 168 PHE A N 1
ATOM 1368 C CA . PHE A 1 168 ? -1.623 1.700 -5.735 1.00 93.06 168 PHE A CA 1
ATOM 1369 C C . PHE A 1 168 ? -1.683 2.152 -4.273 1.00 93.06 168 PHE A C 1
ATOM 1371 O O . PHE A 1 168 ? -2.685 1.895 -3.604 1.00 93.06 168 PHE A O 1
ATOM 1378 N N . PHE A 1 169 ? -0.672 2.869 -3.777 1.00 94.44 169 PHE A N 1
ATOM 1379 C CA . PHE A 1 169 ? -0.641 3.370 -2.401 1.00 94.44 169 PHE A CA 1
ATOM 1380 C C . PHE A 1 169 ? -1.783 4.349 -2.142 1.00 94.44 169 PHE A C 1
ATOM 1382 O O . PHE A 1 169 ? -2.548 4.188 -1.192 1.00 94.44 169 PHE A O 1
ATOM 1389 N N . LEU A 1 170 ? -1.947 5.329 -3.030 1.00 93.44 170 LEU A N 1
ATOM 1390 C CA . LEU A 1 170 ? -2.979 6.351 -2.910 1.00 93.44 170 LEU A CA 1
ATOM 1391 C C . LEU A 1 170 ? -4.406 5.748 -2.888 1.00 93.44 170 LEU A C 1
ATOM 1393 O O . LEU A 1 170 ? -5.140 6.026 -1.935 1.00 93.44 170 LEU A O 1
ATOM 1397 N N . PRO A 1 171 ? -4.818 4.890 -3.847 1.00 93.31 171 PRO A N 1
ATOM 1398 C CA . PRO A 1 171 ? -6.094 4.180 -3.774 1.00 93.31 171 PRO A CA 1
ATOM 1399 C C . PRO A 1 171 ? -6.252 3.298 -2.534 1.00 93.31 171 PRO A C 1
ATOM 1401 O O . PRO A 1 171 ? -7.334 3.287 -1.956 1.00 93.31 171 PRO A O 1
ATOM 1404 N N . ALA A 1 172 ? -5.204 2.593 -2.089 1.00 94.81 172 ALA A N 1
ATOM 1405 C CA . ALA A 1 172 ? -5.280 1.733 -0.905 1.00 94.81 172 ALA A CA 1
ATOM 1406 C C . ALA A 1 172 ? -5.572 2.538 0.371 1.00 94.81 172 ALA A C 1
ATOM 1408 O O . ALA A 1 172 ? -6.462 2.179 1.146 1.00 94.81 172 ALA A O 1
ATOM 1409 N N . VAL A 1 173 ? -4.874 3.661 0.564 1.00 94.69 173 VAL A N 1
ATOM 1410 C CA . VAL A 1 173 ? -5.095 4.556 1.707 1.00 94.69 173 VAL A CA 1
ATOM 1411 C C . VAL A 1 173 ? -6.481 5.198 1.642 1.00 94.69 173 VAL A C 1
ATOM 1413 O O . VAL A 1 173 ? -7.192 5.206 2.645 1.00 94.69 173 VAL A O 1
ATOM 1416 N N . LEU A 1 174 ? -6.921 5.670 0.473 1.00 93.31 174 LEU A N 1
ATOM 1417 C CA . LEU A 1 174 ? -8.267 6.233 0.317 1.00 93.31 174 LEU A CA 1
ATOM 1418 C C . LEU A 1 174 ? -9.371 5.197 0.565 1.00 93.31 174 LEU A C 1
ATOM 1420 O O . LEU A 1 174 ? -10.325 5.480 1.288 1.00 93.31 174 LEU A O 1
ATOM 1424 N N . ALA A 1 175 ? -9.222 3.979 0.042 1.00 93.50 175 ALA A N 1
ATOM 1425 C CA . ALA A 1 175 ? -10.164 2.887 0.272 1.00 93.50 175 ALA A CA 1
ATOM 1426 C C . ALA A 1 175 ? -10.241 2.486 1.754 1.00 93.50 175 ALA A C 1
ATOM 1428 O O . ALA A 1 175 ? -11.299 2.070 2.233 1.00 93.50 175 ALA A O 1
ATOM 1429 N N . PHE A 1 176 ? -9.133 2.609 2.489 1.00 94.56 176 PHE A N 1
ATOM 1430 C CA . PHE A 1 176 ? -9.106 2.339 3.922 1.00 94.56 176 PHE A CA 1
ATOM 1431 C C . PHE A 1 176 ? -9.729 3.479 4.740 1.00 94.56 176 PHE A C 1
ATOM 1433 O O . PHE A 1 176 ? -10.483 3.217 5.677 1.00 94.56 176 PHE A O 1
ATOM 1440 N N . TRP A 1 177 ? -9.511 4.736 4.347 1.00 93.38 177 TRP A N 1
ATOM 1441 C CA . TRP A 1 177 ? -10.230 5.873 4.929 1.00 93.38 177 TRP A CA 1
ATOM 1442 C C . TRP A 1 177 ? -11.750 5.745 4.732 1.00 93.38 177 TRP A C 1
ATOM 1444 O O . TRP A 1 177 ? -12.528 5.951 5.661 1.00 93.38 177 TRP A O 1
ATOM 1454 N N . GLU A 1 178 ? -12.188 5.335 3.541 1.00 90.62 178 GLU A N 1
ATOM 1455 C CA . GLU A 1 178 ? -13.607 5.107 3.248 1.00 90.62 178 GLU A CA 1
ATOM 1456 C C . GLU A 1 178 ? -14.214 3.984 4.085 1.00 90.62 178 GLU A C 1
ATOM 1458 O O . GLU A 1 178 ? -15.337 4.139 4.561 1.00 90.62 178 GLU A O 1
ATOM 1463 N N . LEU A 1 179 ? -13.470 2.894 4.314 1.00 90.75 179 LEU A N 1
ATOM 1464 C CA . LEU A 1 179 ? -13.893 1.828 5.224 1.00 90.75 179 LEU A CA 1
ATOM 1465 C C . LEU A 1 179 ? -14.148 2.378 6.626 1.00 90.75 179 LEU A C 1
ATOM 1467 O O . LEU A 1 179 ? -15.182 2.105 7.233 1.00 90.75 179 LEU A O 1
ATOM 1471 N N . GLN A 1 180 ? -13.186 3.146 7.143 1.00 89.62 180 GLN A N 1
ATOM 1472 C CA . GLN A 1 180 ? -13.261 3.710 8.484 1.00 89.62 180 GLN A CA 1
ATOM 1473 C C . GLN A 1 180 ? -14.482 4.615 8.631 1.00 89.62 180 GLN A C 1
ATOM 1475 O O . GLN A 1 180 ? -15.187 4.527 9.638 1.00 89.62 180 GLN A O 1
ATOM 1480 N N . ARG A 1 181 ? -14.753 5.446 7.625 1.00 87.56 181 ARG A N 1
ATOM 1481 C CA . ARG A 1 181 ? -15.925 6.314 7.611 1.00 87.56 181 ARG A CA 1
ATOM 1482 C C . ARG A 1 181 ? -17.228 5.523 7.518 1.00 87.56 181 ARG A C 1
ATOM 1484 O O . ARG A 1 181 ? -18.117 5.757 8.326 1.00 87.56 181 ARG A O 1
ATOM 1491 N N . TYR A 1 182 ? -17.310 4.556 6.605 1.00 85.56 182 TYR A N 1
ATOM 1492 C CA . TYR A 1 182 ? -18.486 3.699 6.440 1.00 85.56 182 TYR A CA 1
ATOM 1493 C C . TYR A 1 182 ? -18.877 3.011 7.755 1.00 85.56 182 TYR A C 1
ATOM 1495 O O . TYR A 1 182 ? -20.025 3.097 8.181 1.00 85.56 182 TYR A O 1
ATOM 1503 N N . CYS A 1 183 ? -17.908 2.404 8.446 1.00 83.69 183 CYS A N 1
ATOM 1504 C CA . CYS A 1 183 ? -18.166 1.745 9.725 1.00 83.69 183 CYS A CA 1
ATOM 1505 C C . CYS A 1 183 ? -18.538 2.729 10.847 1.00 83.69 183 CYS A C 1
ATOM 1507 O O . CYS A 1 183 ? -19.256 2.345 11.763 1.00 83.69 183 CYS A O 1
ATOM 1509 N N . SER A 1 184 ? -18.060 3.979 10.813 1.00 80.94 184 SER A N 1
ATOM 1510 C CA . SER A 1 184 ? -18.500 5.000 11.778 1.00 80.94 184 SER A CA 1
ATOM 1511 C C . SER A 1 184 ? -19.953 5.413 11.547 1.00 80.94 184 SER A C 1
ATOM 1513 O O . SER A 1 184 ? -20.727 5.435 12.501 1.00 80.94 184 SER A O 1
ATOM 1515 N N . ASP A 1 185 ? -20.323 5.681 10.293 1.00 78.38 185 ASP A N 1
ATOM 1516 C CA . ASP A 1 185 ? -21.671 6.125 9.923 1.00 78.38 185 ASP A CA 1
ATOM 1517 C C . ASP A 1 185 ? -22.715 5.025 10.226 1.00 78.38 185 ASP A C 1
ATOM 1519 O O . ASP A 1 185 ? -23.802 5.304 10.732 1.00 78.38 185 ASP A O 1
ATOM 1523 N N . GLU A 1 186 ? -22.380 3.751 9.983 1.00 72.50 186 GLU A N 1
ATOM 1524 C CA . GLU A 1 186 ? -23.259 2.606 10.273 1.00 72.50 186 GLU A CA 1
ATOM 1525 C C . GLU A 1 186 ? -23.551 2.450 11.777 1.00 72.50 186 GLU A C 1
ATOM 1527 O O . GLU A 1 186 ? -24.693 2.202 12.174 1.00 72.50 186 GLU A O 1
ATOM 1532 N N . VAL A 1 187 ? -22.538 2.649 12.628 1.00 70.81 187 VAL A N 1
ATOM 1533 C CA . VAL A 1 187 ? -22.688 2.605 14.093 1.00 70.81 187 VAL A CA 1
ATOM 1534 C C . VAL A 1 187 ? -23.591 3.739 14.589 1.00 70.81 187 VAL A C 1
ATOM 1536 O O . VAL A 1 187 ? -24.444 3.512 15.449 1.00 70.81 187 VAL A O 1
ATOM 1539 N N . GLU A 1 188 ? -23.464 4.940 14.023 1.00 71.56 188 GLU A N 1
ATOM 1540 C CA . GLU A 1 188 ? -24.301 6.089 14.385 1.00 71.56 188 GLU A CA 1
ATOM 1541 C C . GLU A 1 188 ? -25.781 5.872 14.014 1.00 71.56 188 GLU A C 1
ATOM 1543 O O . GLU A 1 188 ? -26.675 6.125 14.828 1.00 71.56 188 GLU A O 1
ATOM 1548 N N . ILE A 1 189 ? -26.054 5.328 12.821 1.00 70.00 189 ILE A N 1
ATOM 1549 C CA . ILE A 1 189 ? -27.419 5.013 12.366 1.00 70.00 189 ILE A CA 1
ATOM 1550 C C . ILE A 1 189 ? -28.071 3.958 13.270 1.00 70.00 189 ILE A C 1
ATOM 1552 O O . ILE A 1 189 ? -29.228 4.119 13.673 1.00 70.00 189 ILE A O 1
ATOM 1556 N N . LEU A 1 190 ? -27.334 2.899 13.624 1.00 64.19 190 LEU A N 1
ATOM 1557 C CA . LEU A 1 190 ? -27.834 1.843 14.507 1.00 64.19 190 LEU A CA 1
ATOM 1558 C C . LEU A 1 190 ? -28.220 2.399 15.885 1.00 64.19 190 LEU A C 1
ATOM 1560 O O . LEU A 1 190 ? -29.337 2.146 16.344 1.00 64.19 190 LEU A O 1
ATOM 1564 N N . HIS A 1 191 ? -27.362 3.220 16.498 1.00 62.50 191 HIS A N 1
ATOM 1565 C CA . HIS A 1 191 ? -27.653 3.847 17.791 1.00 62.50 191 HIS A CA 1
ATOM 1566 C C . HIS A 1 191 ? -28.817 4.849 17.732 1.00 62.50 191 HIS A C 1
ATOM 1568 O O . HIS A 1 191 ? -29.616 4.909 18.667 1.00 62.50 191 HIS A O 1
ATOM 1574 N N . SER A 1 192 ? -28.965 5.598 16.634 1.00 59.75 192 SER A N 1
ATOM 1575 C CA . SER A 1 192 ? -30.087 6.529 16.445 1.00 59.75 192 SER A CA 1
ATOM 1576 C C . SER A 1 192 ? -31.436 5.804 16.334 1.00 59.75 192 SER A C 1
ATOM 1578 O O . SER A 1 192 ? -32.427 6.267 16.899 1.00 59.75 192 SER A O 1
ATOM 1580 N N . SER A 1 193 ? -31.470 4.641 15.670 1.00 54.12 193 SER A N 1
ATOM 1581 C CA . SER A 1 193 ? -32.694 3.848 15.476 1.00 54.12 193 SER A CA 1
ATOM 1582 C C . SER A 1 193 ? -33.216 3.165 16.749 1.00 54.12 193 SER A C 1
ATOM 1584 O O . SER A 1 193 ? -34.411 2.895 16.860 1.00 54.12 193 SER A O 1
ATOM 1586 N N . GLN A 1 194 ? -32.340 2.902 17.726 1.00 53.44 194 GLN A N 1
ATOM 1587 C CA . GLN A 1 194 ? -32.680 2.223 18.981 1.00 53.44 194 GLN A CA 1
ATOM 1588 C C . GLN A 1 194 ? -33.256 3.153 20.060 1.00 53.44 194 GLN A C 1
ATOM 1590 O O . GLN A 1 194 ? -33.662 2.664 21.113 1.00 53.44 194 GLN A O 1
ATOM 1595 N N . ASN A 1 195 ? -33.312 4.470 19.833 1.00 44.34 195 ASN A N 1
ATOM 1596 C CA . ASN A 1 195 ? -33.877 5.417 20.793 1.00 44.34 195 ASN A CA 1
ATOM 1597 C C . ASN A 1 195 ? -35.319 5.799 20.389 1.00 44.34 195 ASN A C 1
ATOM 1599 O O . ASN A 1 195 ? -35.503 6.743 19.622 1.00 44.34 195 ASN A O 1
ATOM 1603 N N . PRO A 1 196 ? -36.365 5.101 20.881 1.00 45.19 196 PRO A N 1
ATOM 1604 C CA . PRO A 1 196 ? -37.751 5.310 20.441 1.00 45.19 196 PRO A CA 1
ATOM 1605 C C . PRO A 1 196 ? -38.301 6.707 20.773 1.00 45.19 196 PRO A C 1
ATOM 1607 O O . PRO A 1 196 ? -39.296 7.130 20.190 1.00 45.19 196 PRO A O 1
ATOM 1610 N N . ASN A 1 197 ? -37.639 7.449 21.666 1.00 47.00 197 ASN A N 1
ATOM 1611 C CA . ASN A 1 197 ? -38.055 8.790 22.074 1.00 47.00 197 ASN A CA 1
ATOM 1612 C C . ASN A 1 197 ? -37.613 9.898 21.101 1.00 47.00 197 ASN A C 1
ATOM 1614 O O . ASN A 1 197 ? -38.139 11.004 21.183 1.00 47.00 197 ASN A O 1
ATOM 1618 N N . SER A 1 198 ? -36.682 9.631 20.175 1.00 45.59 198 SER A N 1
ATOM 1619 C CA . SER A 1 198 ? -36.233 10.639 19.197 1.00 45.59 198 SER A CA 1
ATOM 1620 C C . SER A 1 198 ? -37.193 10.775 18.010 1.00 45.59 198 SER A C 1
ATOM 1622 O O . SER A 1 198 ? -37.332 11.859 17.454 1.00 45.59 198 SER A O 1
ATOM 1624 N N . LEU A 1 199 ? -37.907 9.699 17.666 1.00 43.47 199 LEU A N 1
ATOM 1625 C CA . LEU A 1 199 ? -38.800 9.646 16.505 1.00 43.47 199 LEU A CA 1
ATOM 1626 C C . LEU A 1 199 ? -40.207 10.194 16.805 1.00 43.47 199 LEU A C 1
ATOM 1628 O O . LEU A 1 199 ? -40.929 10.592 15.897 1.00 43.47 199 LEU A O 1
ATOM 1632 N N . VAL A 1 200 ? -40.591 10.254 18.084 1.00 42.19 200 VAL A N 1
ATOM 1633 C CA . VAL A 1 200 ? -41.899 10.773 18.528 1.00 42.19 200 VAL A CA 1
ATOM 1634 C C . VAL A 1 200 ? -41.885 12.300 18.701 1.00 42.19 200 VAL A C 1
ATOM 1636 O O . VAL A 1 200 ? -42.936 12.934 18.642 1.00 42.19 200 VAL A O 1
ATOM 1639 N N . GLN A 1 201 ? -40.712 12.929 18.835 1.00 40.53 201 GLN A N 1
ATOM 1640 C CA . GLN A 1 201 ? -40.605 14.384 19.012 1.00 40.53 201 GLN A CA 1
ATOM 1641 C C . GLN A 1 201 ? -40.535 15.177 17.690 1.00 40.53 201 GLN A C 1
ATOM 1643 O O . GLN A 1 201 ? -40.692 16.397 17.701 1.00 40.53 201 GLN A O 1
ATOM 1648 N N . GLU A 1 202 ? -40.369 14.500 16.548 1.00 40.75 202 GLU A N 1
ATOM 1649 C CA . GLU A 1 202 ? -40.381 15.110 15.205 1.00 40.75 202 GLU A CA 1
ATOM 1650 C C . GLU A 1 202 ? -41.800 15.318 14.634 1.00 40.75 202 GLU A C 1
ATOM 1652 O O . GLU A 1 202 ? -41.965 15.978 13.611 1.00 40.75 202 GLU A O 1
ATOM 1657 N N . GLY A 1 203 ? -42.845 14.823 15.311 1.00 35.69 203 GLY A N 1
ATOM 1658 C CA . GLY A 1 203 ? -44.234 14.905 14.842 1.00 35.69 203 GLY A CA 1
ATOM 1659 C C . GLY A 1 203 ? -44.992 16.202 15.162 1.00 35.69 203 GLY A C 1
ATOM 1660 O O . GLY A 1 203 ? -46.109 16.360 14.679 1.00 35.69 203 GLY A O 1
ATOM 1661 N N . SER A 1 204 ? -44.450 17.128 15.968 1.00 36.53 204 SER A N 1
ATOM 1662 C CA . SER A 1 204 ? -45.252 18.257 16.486 1.00 36.53 204 SER A CA 1
ATOM 1663 C C . SER A 1 204 ? -44.579 19.636 16.501 1.00 36.53 204 SER A C 1
ATOM 1665 O O . SER A 1 204 ? -45.072 20.541 17.175 1.00 36.53 204 SER A O 1
ATOM 1667 N N . LYS A 1 205 ? -43.482 19.851 15.764 1.00 36.62 205 LYS A N 1
ATOM 1668 C CA . LYS A 1 205 ? -42.947 21.207 15.529 1.00 36.62 205 LYS A CA 1
ATOM 1669 C C . LYS A 1 205 ? -42.815 21.494 14.042 1.00 36.62 205 LYS A C 1
ATOM 1671 O O . LYS A 1 205 ? -41.776 21.315 13.417 1.00 36.62 205 LYS A O 1
ATOM 1676 N N . GLN A 1 206 ? -43.934 21.950 13.502 1.00 38.72 206 GLN A N 1
ATOM 1677 C CA . GLN A 1 206 ? -44.084 22.471 12.161 1.00 38.72 206 GLN A CA 1
ATOM 1678 C C . GLN A 1 206 ? -43.344 23.819 12.025 1.00 38.72 206 GLN A C 1
ATOM 1680 O O . GLN A 1 206 ? -43.612 24.755 12.769 1.00 38.72 206 GLN A O 1
ATOM 1685 N N . ILE A 1 207 ? -42.435 23.870 11.044 1.00 43.62 207 ILE A N 1
ATOM 1686 C CA . ILE A 1 207 ? -42.092 25.021 10.188 1.00 43.62 207 ILE A CA 1
ATOM 1687 C C . ILE A 1 207 ? -41.594 26.281 10.920 1.00 43.62 207 ILE A C 1
ATOM 1689 O O . ILE A 1 207 ? -42.375 27.147 11.291 1.00 43.62 207 ILE A O 1
ATOM 1693 N N . ASN A 1 208 ? -40.266 26.420 11.040 1.00 30.42 208 ASN A N 1
ATOM 1694 C CA . ASN A 1 208 ? -39.521 27.608 10.591 1.00 30.42 208 ASN A CA 1
ATOM 1695 C C . ASN A 1 208 ? -38.004 27.459 10.837 1.00 30.42 208 ASN A C 1
ATOM 1697 O O . ASN A 1 208 ? -37.561 27.087 11.918 1.00 30.42 208 ASN A O 1
ATOM 1701 N N . SER A 1 209 ? -37.224 27.854 9.827 1.00 30.45 209 SER A N 1
ATOM 1702 C CA . SER A 1 209 ? -35.768 28.093 9.812 1.00 30.45 209 SER A CA 1
ATOM 1703 C C . SER A 1 209 ? -34.805 26.887 9.720 1.00 30.45 209 SER A C 1
ATOM 1705 O O . SER A 1 209 ? -34.477 26.201 10.679 1.00 30.45 209 SER A O 1
ATOM 1707 N N . GLY A 1 210 ? -34.246 26.702 8.518 1.00 29.45 210 GLY A N 1
ATOM 1708 C CA . GLY A 1 210 ? -32.788 26.718 8.328 1.00 29.45 210 GLY A CA 1
ATOM 1709 C C . GLY A 1 210 ? -31.926 25.554 8.825 1.00 29.45 210 GLY A C 1
ATOM 1710 O O . GLY A 1 210 ? -30.710 25.649 8.687 1.00 29.45 210 GLY A O 1
ATOM 1711 N N . PHE A 1 211 ? -32.488 24.465 9.348 1.00 29.14 211 PHE A N 1
ATOM 1712 C CA . PHE A 1 211 ? -31.707 23.302 9.782 1.00 29.14 211 PHE A CA 1
ATOM 1713 C C . PHE A 1 211 ? -32.057 22.060 8.956 1.00 29.14 211 PHE A C 1
ATOM 1715 O O . PHE A 1 211 ? -32.602 21.076 9.451 1.00 29.14 211 PHE A O 1
ATOM 1722 N N . ILE A 1 212 ? -31.713 22.091 7.662 1.00 30.91 212 ILE A N 1
ATOM 1723 C CA . ILE A 1 212 ? -31.487 20.851 6.908 1.00 30.91 212 ILE A CA 1
ATOM 1724 C C . ILE A 1 212 ? -30.222 20.243 7.510 1.00 30.91 212 ILE A C 1
ATOM 1726 O O . ILE A 1 212 ? -29.101 20.519 7.080 1.00 30.91 212 ILE A O 1
ATOM 1730 N N . SER A 1 213 ? -30.431 19.478 8.582 1.00 32.09 213 SER A N 1
ATOM 1731 C CA . SER A 1 213 ? -29.462 18.538 9.114 1.00 32.09 213 SER A CA 1
ATOM 1732 C C . SER A 1 213 ? -28.915 17.750 7.934 1.00 32.09 213 SER A C 1
ATOM 1734 O O . SER A 1 213 ? -29.657 17.135 7.167 1.00 32.09 213 SER A O 1
ATOM 1736 N N . THR A 1 214 ? -27.605 17.856 7.758 1.00 31.16 214 THR A N 1
ATOM 1737 C CA . THR A 1 214 ? -26.755 17.158 6.800 1.00 31.16 214 THR A CA 1
ATOM 1738 C C . THR A 1 214 ? -26.760 15.653 7.074 1.00 31.16 214 THR A C 1
ATOM 1740 O O . THR A 1 214 ? -25.718 15.057 7.336 1.00 31.16 214 THR A O 1
ATOM 1743 N N . LYS A 1 215 ? -27.941 15.034 7.050 1.00 34.03 215 LYS A N 1
ATOM 1744 C CA . LYS A 1 215 ? -28.132 13.604 7.235 1.00 34.03 215 LYS A CA 1
ATOM 1745 C C . LYS A 1 215 ? -27.739 12.915 5.936 1.00 34.03 215 LYS A C 1
ATOM 1747 O O . LYS A 1 215 ? -28.380 13.089 4.904 1.00 34.03 215 LYS A O 1
ATOM 1752 N N . SER A 1 216 ? -26.615 12.211 6.035 1.00 37.16 216 SER A N 1
ATOM 1753 C CA . SER A 1 216 ? -26.137 11.154 5.152 1.00 37.16 216 SER A CA 1
ATOM 1754 C C . SER A 1 216 ? -26.269 11.434 3.655 1.00 37.16 216 SER A C 1
ATOM 1756 O O . SER A 1 216 ? -27.288 11.152 3.025 1.00 37.16 216 SER A O 1
ATOM 1758 N N . ILE A 1 217 ? -25.141 11.799 3.038 1.00 39.91 217 ILE A N 1
ATOM 1759 C CA . ILE A 1 217 ? -24.785 11.098 1.799 1.00 39.91 217 ILE A CA 1
ATOM 1760 C C . ILE A 1 217 ? -24.916 9.621 2.171 1.00 39.91 217 ILE A C 1
ATOM 1762 O O . ILE A 1 217 ? -24.105 9.141 2.962 1.00 39.91 217 ILE A O 1
ATOM 1766 N N . LEU A 1 2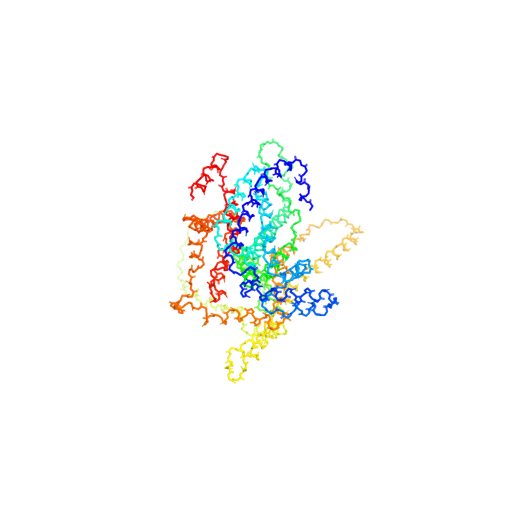18 ? -25.987 8.955 1.725 1.00 39.94 218 LEU A N 1
ATOM 1767 C CA . LEU A 1 218 ? -26.087 7.509 1.833 1.00 39.94 218 LEU A CA 1
ATOM 1768 C C . LEU A 1 218 ? -24.760 6.985 1.293 1.00 39.94 218 LEU A C 1
ATOM 1770 O O . LEU A 1 218 ? -24.388 7.290 0.156 1.00 39.94 218 LEU A O 1
ATOM 1774 N N . ALA A 1 219 ? -24.011 6.281 2.137 1.00 43.41 219 ALA A N 1
ATOM 1775 C CA . ALA A 1 219 ? -22.850 5.521 1.724 1.00 43.41 219 ALA A CA 1
ATOM 1776 C C . ALA A 1 219 ? -23.348 4.338 0.881 1.00 43.41 219 ALA A C 1
ATOM 1778 O O . ALA A 1 219 ? -23.279 3.180 1.285 1.00 43.41 219 ALA A O 1
ATOM 1779 N N . ASP A 1 220 ? -23.925 4.646 -0.278 1.00 44.06 220 ASP A N 1
ATOM 1780 C CA . ASP A 1 220 ? -24.368 3.672 -1.249 1.00 44.06 220 ASP A CA 1
ATOM 1781 C C . ASP A 1 220 ? -23.113 2.987 -1.785 1.00 44.06 220 ASP A C 1
ATOM 1783 O O . ASP A 1 220 ? -22.367 3.516 -2.612 1.00 44.06 220 ASP A O 1
ATOM 1787 N N . SER A 1 221 ? -22.891 1.775 -1.279 1.00 58.12 221 SER A N 1
ATOM 1788 C CA . SER A 1 221 ? -21.895 0.794 -1.710 1.00 58.12 221 SER A CA 1
ATOM 1789 C C . SER A 1 221 ? -20.424 1.156 -1.462 1.00 58.12 221 SER A C 1
ATOM 1791 O O . SER A 1 221 ? -19.624 1.235 -2.396 1.00 58.12 221 SER A O 1
ATOM 1793 N N . TYR A 1 222 ? -20.006 1.261 -0.193 1.00 72.00 222 TYR A N 1
ATOM 1794 C CA . TYR A 1 222 ? -18.605 0.936 0.101 1.00 72.00 222 TYR A CA 1
ATOM 1795 C C . TYR A 1 222 ? -18.340 -0.505 -0.362 1.00 72.00 222 TYR A C 1
ATOM 1797 O O . TYR A 1 222 ? -19.070 -1.425 0.008 1.00 72.00 222 TYR A O 1
ATOM 1805 N N . SER A 1 223 ? -17.320 -0.700 -1.199 1.00 83.44 223 SER A N 1
ATOM 1806 C CA . SER A 1 223 ? -16.930 -2.019 -1.693 1.00 83.44 223 SER A CA 1
ATOM 1807 C C . SER A 1 223 ? -15.632 -2.454 -1.010 1.00 83.44 223 SER A C 1
ATOM 1809 O O . SER A 1 223 ? -14.562 -1.959 -1.377 1.00 83.44 223 SER A O 1
ATOM 1811 N N . PRO A 1 224 ? -15.678 -3.413 -0.065 1.00 86.44 224 PRO A N 1
ATOM 1812 C CA . PRO A 1 224 ? -14.476 -3.973 0.556 1.00 86.44 224 PRO A CA 1
ATOM 1813 C C . PRO A 1 224 ? -13.495 -4.576 -0.460 1.00 86.44 224 PRO A C 1
ATOM 1815 O O . PRO A 1 224 ? -12.288 -4.620 -0.224 1.00 86.44 224 PRO A O 1
ATOM 1818 N N . TRP A 1 225 ? -14.000 -4.993 -1.626 1.00 89.19 225 TRP A N 1
ATOM 1819 C CA . TRP A 1 225 ? -13.183 -5.482 -2.732 1.00 89.19 225 TRP A CA 1
ATOM 1820 C C . TRP A 1 225 ? -12.247 -4.419 -3.297 1.00 89.19 225 TRP A C 1
ATOM 1822 O O . TRP A 1 225 ? -11.141 -4.759 -3.702 1.00 89.19 225 TRP A O 1
ATOM 1832 N N . PHE A 1 226 ? -12.639 -3.144 -3.294 1.00 90.62 226 PHE A N 1
ATOM 1833 C CA . PHE A 1 226 ? -11.764 -2.079 -3.781 1.00 90.62 226 PHE A CA 1
ATOM 1834 C C . PHE A 1 226 ? -10.534 -1.901 -2.878 1.00 90.62 226 PHE A C 1
ATOM 1836 O O . PHE A 1 226 ? -9.417 -1.775 -3.381 1.00 90.62 226 PHE A O 1
ATOM 1843 N N . LEU A 1 227 ? -10.720 -1.981 -1.553 1.00 93.19 227 LEU A N 1
ATOM 1844 C CA . LEU A 1 227 ? -9.616 -2.011 -0.589 1.00 93.19 227 LEU A CA 1
ATOM 1845 C C . LEU A 1 227 ? -8.754 -3.264 -0.769 1.00 93.19 227 LEU A C 1
ATOM 1847 O O . LEU A 1 227 ? -7.533 -3.154 -0.820 1.00 93.19 227 LEU A O 1
ATOM 1851 N N . CYS A 1 228 ? -9.388 -4.433 -0.907 1.00 93.81 228 CYS A N 1
ATOM 1852 C CA . CYS A 1 228 ? -8.697 -5.698 -1.145 1.00 93.81 228 CYS A CA 1
ATOM 1853 C C . CYS A 1 228 ? -7.776 -5.612 -2.361 1.00 93.81 228 CYS A C 1
ATOM 1855 O O . CYS A 1 228 ? -6.576 -5.854 -2.252 1.00 93.81 228 CYS A O 1
ATOM 1857 N N . ILE A 1 229 ? -8.326 -5.213 -3.509 1.00 91.94 229 ILE A N 1
ATOM 1858 C CA . ILE A 1 229 ? -7.587 -5.114 -4.764 1.00 91.94 229 ILE A CA 1
ATOM 1859 C C . ILE A 1 229 ? -6.463 -4.090 -4.609 1.00 91.94 229 ILE A C 1
ATOM 1861 O O . ILE A 1 229 ? -5.312 -4.434 -4.832 1.00 91.94 229 ILE A O 1
ATOM 1865 N N . SER A 1 230 ? -6.750 -2.876 -4.138 1.00 92.38 230 SER A N 1
ATOM 1866 C CA . SER A 1 230 ? -5.731 -1.821 -4.032 1.00 92.38 230 SER A CA 1
ATOM 1867 C C . SER A 1 230 ? -4.578 -2.201 -3.095 1.00 92.38 230 SER A C 1
ATOM 1869 O O . SER A 1 230 ? -3.415 -2.008 -3.441 1.00 92.38 230 SER A O 1
ATOM 1871 N N . ALA A 1 231 ? -4.875 -2.794 -1.934 1.00 92.75 231 ALA A N 1
ATOM 1872 C CA . ALA A 1 231 ? -3.856 -3.207 -0.971 1.00 92.75 231 ALA A CA 1
ATOM 1873 C C . ALA A 1 231 ? -3.034 -4.412 -1.457 1.00 92.75 231 ALA A C 1
ATOM 1875 O O . ALA A 1 231 ? -1.817 -4.436 -1.269 1.00 92.75 231 ALA A O 1
ATOM 1876 N N . ASN A 1 232 ? -3.667 -5.392 -2.113 1.00 90.75 232 ASN A N 1
ATOM 1877 C CA . ASN A 1 232 ? -2.945 -6.523 -2.700 1.00 90.75 232 ASN A CA 1
ATOM 1878 C C . ASN A 1 232 ? -2.093 -6.072 -3.893 1.00 90.75 232 ASN A C 1
ATOM 1880 O O . ASN A 1 232 ? -0.942 -6.480 -3.988 1.00 90.75 232 ASN A O 1
ATOM 1884 N N . LEU A 1 233 ? -2.598 -5.187 -4.759 1.00 90.38 233 LEU A N 1
ATOM 1885 C CA . LEU A 1 233 ? -1.811 -4.619 -5.857 1.00 90.38 233 LEU A CA 1
ATOM 1886 C C . LEU A 1 233 ? -0.614 -3.821 -5.327 1.00 90.38 233 LEU A C 1
ATOM 1888 O O . LEU A 1 233 ? 0.490 -4.012 -5.825 1.00 90.38 233 LEU A O 1
ATOM 1892 N N . LEU A 1 234 ? -0.792 -3.022 -4.265 1.00 91.06 234 LEU A N 1
ATOM 1893 C CA . LEU A 1 234 ? 0.303 -2.325 -3.581 1.00 91.06 234 LEU A CA 1
ATOM 1894 C C . LEU A 1 234 ? 1.353 -3.303 -3.042 1.00 91.06 234 LEU A C 1
ATOM 1896 O O . LEU A 1 234 ? 2.549 -3.119 -3.264 1.00 91.06 234 LEU A O 1
ATOM 1900 N N . PHE A 1 235 ? 0.920 -4.357 -2.352 1.00 87.81 235 PHE A N 1
ATOM 1901 C CA . PHE A 1 235 ? 1.811 -5.421 -1.899 1.00 87.81 235 PHE A CA 1
ATOM 1902 C C . PHE A 1 235 ? 2.542 -6.096 -3.069 1.00 87.81 235 PHE A C 1
ATOM 1904 O O . PHE A 1 235 ? 3.723 -6.429 -2.964 1.00 87.81 235 PHE A O 1
ATOM 1911 N N . HIS A 1 236 ? 1.872 -6.202 -4.216 1.00 84.81 236 HIS A N 1
ATOM 1912 C CA . HIS A 1 236 ? 2.421 -6.715 -5.457 1.00 84.81 236 HIS A CA 1
ATOM 1913 C C . HIS A 1 236 ? 3.229 -5.696 -6.288 1.00 84.81 236 HIS A C 1
ATOM 1915 O O . HIS A 1 236 ? 3.468 -5.937 -7.470 1.00 84.81 236 HIS A O 1
ATOM 1921 N N . THR A 1 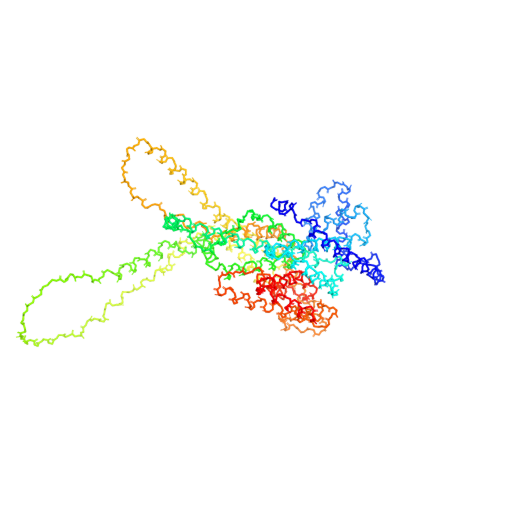237 ? 3.717 -4.610 -5.684 1.00 80.25 237 THR A N 1
ATOM 1922 C CA . THR A 1 237 ? 4.689 -3.697 -6.316 1.00 80.25 237 THR A CA 1
ATOM 1923 C C . THR A 1 237 ? 6.106 -3.954 -5.813 1.00 80.25 237 THR A C 1
ATOM 1925 O O . THR A 1 237 ? 6.954 -4.447 -6.545 1.00 80.25 237 THR A O 1
ATOM 1928 N N . LYS A 1 238 ? 6.367 -3.673 -4.533 1.00 71.62 238 LYS A N 1
ATOM 1929 C CA . LYS A 1 238 ? 7.656 -3.839 -3.858 1.00 71.62 238 LYS A CA 1
ATOM 1930 C C . LYS A 1 238 ? 7.398 -4.142 -2.384 1.00 71.62 238 LYS A C 1
ATOM 1932 O O . LYS A 1 238 ? 6.559 -3.494 -1.757 1.00 71.62 238 LYS A O 1
ATOM 1937 N N . TYR A 1 239 ? 8.134 -5.102 -1.817 1.00 61.53 239 TYR A N 1
ATOM 1938 C CA . TYR A 1 239 ? 7.791 -5.697 -0.518 1.00 61.53 239 TYR A CA 1
ATOM 1939 C C . TYR A 1 239 ? 7.528 -4.742 0.645 1.00 61.53 239 TYR A C 1
ATOM 1941 O O . TYR A 1 239 ? 6.566 -5.009 1.361 1.00 61.53 239 TYR A O 1
ATOM 1949 N N . PRO A 1 240 ? 8.276 -3.649 0.889 1.00 75.69 240 PRO A N 1
ATOM 1950 C CA . PRO A 1 240 ? 7.999 -2.871 2.086 1.00 75.69 240 PRO A CA 1
ATOM 1951 C C . PRO A 1 240 ? 6.645 -2.158 2.005 1.00 75.69 240 PRO A C 1
ATOM 1953 O O . PRO A 1 240 ? 6.015 -1.998 3.039 1.00 75.69 240 PRO A O 1
ATOM 1956 N N . TYR A 1 241 ? 6.139 -1.780 0.826 1.00 86.38 241 TYR A N 1
ATOM 1957 C CA . TYR A 1 241 ? 4.978 -0.882 0.746 1.00 86.38 241 TYR A CA 1
ATOM 1958 C C . TYR A 1 241 ? 3.692 -1.531 1.265 1.00 86.38 241 TYR A C 1
ATOM 1960 O O . TYR A 1 241 ? 2.973 -0.928 2.060 1.00 86.38 241 TYR A O 1
ATOM 1968 N N . GLY A 1 242 ? 3.428 -2.787 0.891 1.00 88.12 242 GLY A N 1
ATOM 1969 C CA . GLY A 1 242 ? 2.274 -3.524 1.412 1.00 88.12 242 GLY A CA 1
ATOM 1970 C C . GLY A 1 242 ? 2.375 -3.799 2.916 1.00 88.12 242 GLY A C 1
ATOM 1971 O O . GLY A 1 242 ? 1.392 -3.641 3.639 1.00 88.12 242 GLY A O 1
ATOM 1972 N N . TYR A 1 243 ? 3.566 -4.150 3.417 1.00 87.81 243 TYR A N 1
ATOM 1973 C CA . TYR A 1 243 ? 3.776 -4.363 4.854 1.00 87.81 243 TYR A CA 1
ATOM 1974 C C . TYR A 1 243 ? 3.655 -3.066 5.657 1.00 87.81 243 TYR A C 1
ATOM 1976 O O . TYR A 1 243 ? 3.036 -3.064 6.718 1.00 87.81 243 TYR A O 1
ATOM 1984 N N . ILE A 1 244 ? 4.190 -1.962 5.136 1.00 91.25 244 ILE A N 1
ATOM 1985 C CA . ILE A 1 244 ? 4.069 -0.625 5.719 1.00 91.25 244 ILE A CA 1
ATOM 1986 C C . ILE A 1 244 ? 2.602 -0.194 5.753 1.00 91.25 244 ILE A C 1
ATOM 1988 O O . ILE A 1 244 ? 2.151 0.330 6.767 1.00 91.25 244 ILE A O 1
ATOM 1992 N N . PHE A 1 245 ? 1.831 -0.476 4.701 1.00 94.50 245 PHE A N 1
ATOM 1993 C CA . PHE A 1 245 ? 0.394 -0.210 4.685 1.00 94.50 245 PHE A CA 1
ATOM 1994 C C . PHE A 1 245 ? -0.364 -1.021 5.748 1.00 94.50 245 PHE A C 1
ATOM 1996 O O . PHE A 1 245 ? -1.192 -0.462 6.467 1.00 94.50 245 PHE A O 1
ATOM 2003 N N . ILE A 1 246 ? -0.054 -2.316 5.911 1.00 94.06 246 ILE A N 1
ATOM 2004 C CA . ILE A 1 246 ? -0.626 -3.135 6.996 1.00 94.06 246 ILE A CA 1
ATOM 2005 C C . ILE A 1 246 ? -0.242 -2.563 8.361 1.00 94.06 246 ILE A C 1
ATOM 2007 O O . ILE A 1 246 ? -1.099 -2.434 9.234 1.00 94.06 246 ILE A O 1
ATOM 2011 N N . PHE A 1 247 ? 1.031 -2.210 8.546 1.00 93.56 247 PHE A N 1
ATOM 2012 C CA . PHE A 1 247 ? 1.533 -1.625 9.784 1.00 93.56 247 PHE A CA 1
ATOM 2013 C C . PHE A 1 247 ? 0.807 -0.319 10.120 1.00 93.56 247 PHE A C 1
ATOM 2015 O O . PHE A 1 247 ? 0.296 -0.177 11.231 1.00 93.56 247 PHE A O 1
ATOM 2022 N N . PHE A 1 248 ? 0.682 0.586 9.145 1.00 95.56 248 PHE A N 1
ATOM 2023 C CA . PHE A 1 248 ? -0.105 1.808 9.264 1.00 95.56 248 PHE A CA 1
ATOM 2024 C C . PHE A 1 248 ? -1.550 1.503 9.659 1.00 95.56 248 PHE A C 1
ATOM 2026 O O . PHE A 1 248 ? -2.045 2.085 10.620 1.00 95.56 248 PHE A O 1
ATOM 2033 N N . GLY A 1 249 ? -2.217 0.574 8.969 1.00 95.62 249 GLY A N 1
ATOM 2034 C CA . GLY A 1 249 ? -3.609 0.245 9.256 1.00 95.62 249 GLY A CA 1
ATOM 2035 C C . GLY A 1 249 ? -3.815 -0.333 10.655 1.00 95.62 249 GLY A C 1
ATOM 2036 O O . GLY A 1 249 ? -4.705 0.113 11.375 1.00 95.62 249 GLY A O 1
ATOM 2037 N N . CYS A 1 250 ? -2.945 -1.244 11.094 1.00 95.31 250 CYS A N 1
ATOM 2038 C CA . CYS A 1 250 ? -2.960 -1.767 12.460 1.00 95.31 250 CYS A CA 1
ATOM 2039 C C . CYS A 1 250 ? -2.736 -0.660 13.498 1.00 95.31 250 CYS A C 1
ATOM 2041 O O . CYS A 1 250 ? -3.507 -0.561 14.451 1.00 95.31 250 CYS A O 1
ATOM 2043 N N . LEU A 1 251 ? -1.715 0.185 13.310 1.00 95.44 251 LEU A N 1
ATOM 2044 C CA . LEU A 1 251 ? -1.409 1.289 14.222 1.00 95.44 251 LEU A CA 1
ATOM 2045 C C . LEU A 1 251 ? -2.573 2.284 14.292 1.00 95.44 251 LEU A C 1
ATOM 2047 O O . LEU A 1 251 ? -2.998 2.668 15.378 1.00 95.44 251 LEU A O 1
ATOM 2051 N N . PHE A 1 252 ? -3.146 2.633 13.141 1.00 95.62 252 PHE A N 1
ATOM 2052 C CA . PHE A 1 252 ? -4.300 3.514 13.048 1.00 95.62 252 PHE A CA 1
ATOM 2053 C C . PHE A 1 252 ? -5.508 2.951 13.811 1.00 95.62 252 PHE A C 1
ATOM 2055 O O . PHE A 1 252 ? -6.113 3.670 14.605 1.00 95.62 252 PHE A O 1
ATOM 2062 N N . LEU A 1 253 ? -5.849 1.670 13.626 1.00 94.50 253 LEU A N 1
ATOM 2063 C CA . LEU A 1 253 ? -6.961 1.045 14.352 1.00 94.50 253 LEU A CA 1
ATOM 2064 C C . LEU A 1 253 ? -6.690 0.975 15.860 1.00 94.50 253 LEU A C 1
ATOM 2066 O O . LEU A 1 253 ? -7.580 1.280 16.650 1.00 94.50 253 LEU A O 1
ATOM 2070 N N . ILE A 1 254 ? -5.463 0.655 16.276 1.00 94.19 254 ILE A N 1
ATOM 2071 C CA . ILE A 1 254 ? -5.084 0.658 17.696 1.00 94.19 254 ILE A CA 1
ATOM 2072 C C . ILE A 1 254 ? -5.276 2.053 18.309 1.00 94.19 254 ILE A C 1
ATOM 2074 O O . ILE A 1 254 ? -5.821 2.160 19.405 1.00 94.19 254 ILE A O 1
ATOM 2078 N N . THR A 1 255 ? -4.859 3.115 17.617 1.00 93.50 255 THR A N 1
ATOM 2079 C CA . THR A 1 255 ? -4.893 4.485 18.150 1.00 93.50 255 THR A CA 1
ATOM 2080 C C . THR A 1 255 ? -6.282 5.123 18.080 1.00 93.50 255 THR A C 1
ATOM 2082 O O . THR A 1 255 ? -6.760 5.656 19.077 1.00 93.50 255 THR A O 1
ATOM 2085 N N . PHE A 1 256 ? -6.945 5.080 16.922 1.00 90.88 256 PHE A N 1
ATOM 2086 C CA . PHE A 1 256 ? -8.199 5.809 16.676 1.00 90.88 256 PHE A CA 1
ATOM 2087 C C . PHE A 1 256 ? -9.457 4.970 16.920 1.00 90.88 256 PHE A C 1
ATOM 2089 O O . PHE A 1 256 ? -10.548 5.516 17.065 1.00 90.88 256 PHE A O 1
ATOM 2096 N N . ARG A 1 257 ? -9.318 3.643 16.989 1.00 89.75 257 ARG A N 1
ATOM 2097 C CA . ARG A 1 257 ? -10.386 2.687 17.317 1.00 89.75 257 ARG A CA 1
ATOM 2098 C C . ARG A 1 257 ? -9.972 1.850 18.529 1.00 89.75 257 ARG A C 1
ATOM 2100 O O . ARG A 1 257 ? -10.114 0.628 18.525 1.00 89.75 257 ARG A O 1
ATOM 2107 N N . PHE A 1 258 ? -9.420 2.494 19.560 1.00 89.94 258 PHE A N 1
ATOM 2108 C CA . PHE A 1 258 ? -8.848 1.798 20.716 1.00 89.94 258 PHE A CA 1
ATOM 2109 C C . PHE A 1 258 ? -9.856 0.881 21.415 1.00 89.94 258 PHE A C 1
ATOM 2111 O O . PHE A 1 258 ? -9.516 -0.259 21.712 1.00 89.94 258 PHE A O 1
ATOM 2118 N N . ASP A 1 259 ? -11.098 1.324 21.625 1.00 87.31 259 ASP A N 1
ATOM 2119 C CA . ASP A 1 259 ? -12.120 0.507 22.292 1.00 87.31 259 ASP A CA 1
ATOM 2120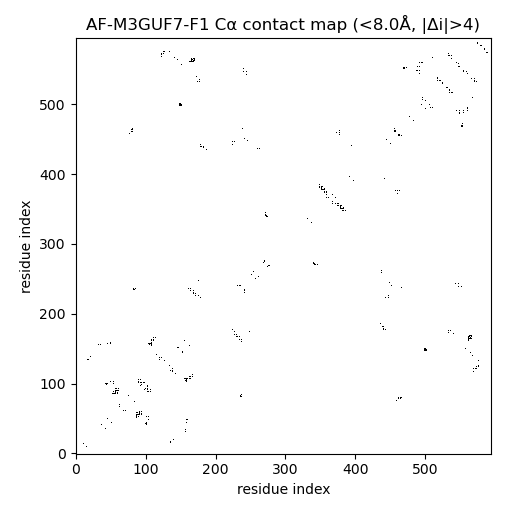 C C . ASP A 1 259 ? -12.514 -0.727 21.467 1.00 87.31 259 ASP A C 1
ATOM 2122 O O . ASP A 1 259 ? -12.530 -1.842 21.994 1.00 87.31 259 ASP A O 1
ATOM 2126 N N . GLU A 1 260 ? -12.741 -0.554 20.161 1.00 88.25 260 GLU A N 1
ATOM 2127 C CA . GLU A 1 260 ? -12.974 -1.655 19.213 1.00 88.25 260 GLU A CA 1
ATOM 2128 C C . GLU A 1 260 ? -11.756 -2.605 19.186 1.00 88.25 260 GLU A C 1
ATOM 2130 O O . GLU A 1 260 ? -11.896 -3.821 19.294 1.00 88.25 260 GLU A O 1
ATOM 2135 N N . THR A 1 261 ? -10.531 -2.084 19.157 1.00 90.62 261 THR A N 1
ATOM 2136 C CA . THR A 1 261 ? -9.310 -2.905 19.163 1.00 90.62 261 THR A CA 1
ATOM 2137 C C . THR A 1 261 ? -9.125 -3.670 20.470 1.00 90.62 261 THR A C 1
ATOM 2139 O O . THR A 1 261 ? -8.820 -4.863 20.471 1.00 90.62 261 THR A O 1
ATOM 2142 N N . LYS A 1 262 ? -9.347 -3.006 21.603 1.00 89.06 262 LYS A N 1
ATOM 2143 C CA . LYS A 1 262 ? -9.268 -3.586 22.940 1.00 89.06 262 LYS A CA 1
ATOM 2144 C C . LYS A 1 262 ? -10.237 -4.754 23.063 1.00 89.06 262 LYS A C 1
ATOM 2146 O O . LYS A 1 262 ? -9.831 -5.845 23.460 1.00 89.06 262 LYS A O 1
ATOM 2151 N N . GLN A 1 263 ? -11.500 -4.558 22.690 1.00 87.50 263 GLN A N 1
ATOM 2152 C CA . GLN A 1 263 ? -12.484 -5.633 22.747 1.00 87.50 263 GLN A CA 1
ATOM 2153 C C . GLN A 1 263 ? -12.163 -6.764 21.744 1.00 87.50 263 GLN A C 1
ATOM 2155 O O . GLN A 1 263 ? -12.390 -7.934 22.059 1.00 87.50 263 GLN A O 1
ATOM 2160 N N . PHE A 1 264 ? -11.584 -6.456 20.575 1.00 89.00 264 PHE A N 1
ATOM 2161 C CA . PHE A 1 264 ? -11.173 -7.456 19.581 1.00 89.00 264 PHE A CA 1
ATOM 2162 C C . PHE A 1 264 ? -10.077 -8.358 20.151 1.00 89.00 264 PHE A C 1
ATOM 2164 O O . PHE A 1 264 ? -10.215 -9.585 20.162 1.00 89.00 264 PHE A O 1
ATOM 2171 N N . ILE A 1 265 ? -9.036 -7.747 20.722 1.00 89.12 265 ILE A N 1
ATOM 2172 C CA . ILE A 1 265 ? -7.950 -8.445 21.414 1.00 89.12 265 ILE A CA 1
ATOM 2173 C C . ILE A 1 265 ? -8.509 -9.263 22.580 1.00 89.12 265 ILE A C 1
ATOM 2175 O O . ILE A 1 265 ? -8.168 -10.437 22.715 1.00 89.12 265 ILE A O 1
ATOM 2179 N N . PHE A 1 266 ? -9.421 -8.709 23.385 1.00 87.12 266 PHE A N 1
ATOM 2180 C CA . PHE A 1 266 ? -10.049 -9.467 24.467 1.00 87.12 266 PHE A CA 1
ATOM 2181 C C . PHE A 1 266 ? -10.832 -10.675 23.968 1.00 87.12 266 PHE A C 1
ATOM 2183 O O . PHE A 1 266 ? -10.730 -11.739 24.576 1.00 87.12 266 PHE A O 1
ATOM 2190 N N . LYS A 1 267 ? -11.568 -10.574 22.856 1.00 86.06 267 LYS A N 1
ATOM 2191 C CA . LYS A 1 267 ? -12.251 -11.731 22.256 1.00 86.06 267 LYS A CA 1
ATOM 2192 C C . LYS A 1 267 ? -11.257 -12.800 21.795 1.00 86.06 267 LYS A C 1
ATOM 2194 O O . LYS A 1 267 ? -11.516 -13.984 22.021 1.00 86.06 267 LYS A O 1
ATOM 2199 N N . ILE A 1 268 ? -10.115 -12.408 21.224 1.00 87.25 268 ILE A N 1
ATOM 2200 C CA . ILE A 1 268 ? -9.028 -13.335 20.866 1.00 87.25 268 ILE A CA 1
ATOM 2201 C C . ILE A 1 268 ? -8.471 -14.019 22.121 1.00 87.25 268 ILE A C 1
ATOM 2203 O O . ILE A 1 268 ? -8.424 -15.246 22.186 1.00 87.25 268 ILE A O 1
ATOM 2207 N N . LEU A 1 269 ? -8.109 -13.255 23.153 1.00 86.44 269 LEU A N 1
ATOM 2208 C CA . LEU A 1 269 ? -7.565 -13.794 24.404 1.00 86.44 269 LEU A CA 1
ATOM 2209 C C . LEU A 1 269 ? -8.574 -14.705 25.127 1.00 86.44 269 LEU A C 1
ATOM 2211 O O . LEU A 1 269 ? -8.216 -15.790 25.592 1.00 86.44 269 LEU A O 1
ATOM 2215 N N . ASN A 1 270 ? -9.851 -14.319 25.162 1.00 83.56 270 ASN A N 1
ATOM 2216 C CA . ASN A 1 270 ? -10.951 -15.123 25.702 1.00 83.56 270 ASN A CA 1
ATOM 2217 C C . ASN A 1 270 ? -11.138 -16.434 24.938 1.00 83.56 270 ASN A C 1
ATOM 2219 O O . ASN A 1 270 ? -11.435 -17.467 25.543 1.00 83.56 270 ASN A O 1
ATOM 2223 N N . PHE A 1 271 ? -10.940 -16.430 23.617 1.00 82.88 271 PHE A N 1
ATOM 2224 C CA . PHE A 1 271 ? -11.014 -17.650 22.821 1.00 82.88 271 PHE A CA 1
ATOM 2225 C C . PHE A 1 271 ? -9.990 -18.691 23.295 1.00 82.88 271 PHE A C 1
ATOM 2227 O O . PHE A 1 271 ? -10.346 -19.863 23.458 1.00 82.88 271 PHE A O 1
ATOM 2234 N N . TYR A 1 272 ? -8.766 -18.250 23.594 1.00 81.88 272 TYR A N 1
ATOM 2235 C CA . TYR A 1 272 ? -7.695 -19.088 24.143 1.00 81.88 272 TYR A CA 1
ATOM 2236 C C . TYR A 1 272 ? -7.849 -19.401 25.645 1.00 81.88 272 TYR A C 1
ATOM 2238 O O . TYR A 1 272 ? -7.106 -20.219 26.188 1.00 81.88 272 TYR A O 1
ATOM 2246 N N . GLY A 1 273 ? -8.847 -18.819 26.318 1.00 76.56 273 GLY A N 1
ATOM 2247 C CA . GLY A 1 273 ? -9.082 -19.004 27.753 1.00 76.56 273 GLY A CA 1
ATOM 2248 C C . GLY A 1 273 ? -8.113 -18.217 28.640 1.00 76.56 273 GLY A C 1
ATOM 2249 O O . GLY A 1 273 ? -7.878 -18.619 29.775 1.00 76.56 273 GLY A O 1
ATOM 2250 N N . LEU A 1 274 ? -7.538 -17.126 28.119 1.00 75.50 274 LEU A N 1
ATOM 2251 C CA . LEU A 1 274 ? -6.581 -16.275 28.836 1.00 75.50 274 LEU A CA 1
ATOM 2252 C C . LEU A 1 274 ? -7.253 -15.153 29.650 1.00 75.50 274 LEU A C 1
ATOM 2254 O O . LEU A 1 274 ? -6.638 -14.648 30.586 1.00 75.50 274 LEU A O 1
ATOM 2258 N N . PHE A 1 275 ? -8.501 -14.778 29.337 1.00 63.91 275 PHE A N 1
ATOM 2259 C CA . PHE A 1 275 ? -9.269 -13.756 30.066 1.00 63.91 275 PHE A CA 1
ATOM 2260 C C . PHE A 1 275 ? -10.635 -14.278 30.560 1.00 63.91 275 PHE A C 1
ATOM 2262 O O . PHE A 1 275 ? -11.144 -15.305 30.103 1.00 63.91 275 PHE A O 1
ATOM 2269 N N . LEU A 1 276 ? -11.190 -13.600 31.572 1.00 54.41 276 LEU A N 1
ATOM 2270 C CA . LEU A 1 276 ? -12.485 -13.903 32.196 1.00 54.41 276 LEU A CA 1
ATOM 2271 C C . LEU A 1 276 ? -13.656 -13.461 31.305 1.00 54.41 276 LEU A C 1
ATOM 2273 O O . LEU A 1 276 ? -13.598 -12.424 30.649 1.00 54.41 276 LEU A O 1
ATOM 2277 N N . ASN A 1 277 ? -14.755 -14.217 31.365 1.00 51.97 277 ASN A N 1
ATOM 2278 C CA . ASN A 1 277 ? -16.049 -13.820 30.815 1.00 51.97 277 ASN A CA 1
ATOM 2279 C C . ASN A 1 277 ? -16.473 -12.493 31.480 1.00 51.97 277 ASN A C 1
ATOM 2281 O O . ASN A 1 277 ? -16.670 -12.437 32.695 1.00 51.97 277 ASN A O 1
ATOM 2285 N N . GLU A 1 278 ? -16.588 -11.424 30.694 1.00 46.09 278 GLU A N 1
ATOM 2286 C CA . GLU A 1 278 ? -16.842 -10.044 31.148 1.00 46.09 278 GLU A CA 1
ATOM 2287 C C . GLU A 1 278 ? -18.123 -9.914 31.997 1.00 46.09 278 GLU A C 1
ATOM 2289 O O . GLU A 1 278 ? -18.242 -9.037 32.857 1.00 46.09 278 GLU A O 1
ATOM 2294 N N . SER A 1 279 ? -19.039 -10.876 31.842 1.00 48.56 279 SER A N 1
ATOM 2295 C CA . SER A 1 279 ? -20.291 -10.977 32.587 1.00 48.56 279 SER A CA 1
ATOM 2296 C C . SER A 1 279 ? -20.116 -11.050 34.106 1.00 48.56 279 SER A C 1
ATOM 2298 O O . SER A 1 279 ? -21.022 -10.631 34.814 1.00 48.56 279 SER A O 1
ATOM 2300 N N . SER A 1 280 ? -18.995 -11.552 34.643 1.00 45.16 280 SER A N 1
ATOM 2301 C CA . SER A 1 280 ? -18.788 -11.576 36.104 1.00 45.16 280 SER A CA 1
ATOM 2302 C C . SER A 1 280 ? -18.162 -10.290 36.645 1.00 45.16 280 SER A C 1
ATOM 2304 O O . SER A 1 280 ? -18.407 -9.925 37.789 1.00 45.16 280 SER A O 1
ATOM 2306 N N . PHE A 1 281 ? -17.354 -9.588 35.846 1.00 42.31 281 PHE A N 1
ATOM 2307 C CA . PHE A 1 281 ? -16.668 -8.375 36.303 1.00 42.31 281 PHE A CA 1
ATOM 2308 C C . PHE A 1 281 ? -17.592 -7.152 36.263 1.00 42.31 281 PHE A C 1
ATOM 2310 O O . PHE A 1 281 ? -17.594 -6.356 37.199 1.00 42.31 281 PHE A O 1
ATOM 2317 N N . LEU A 1 282 ? -18.430 -7.037 35.225 1.00 45.19 282 LEU A N 1
ATOM 2318 C CA . LEU A 1 282 ? -19.443 -5.980 35.143 1.00 45.19 282 LEU A CA 1
ATOM 2319 C C . LEU A 1 282 ? -20.608 -6.215 36.113 1.00 45.19 282 LEU A C 1
ATOM 2321 O O . LEU A 1 282 ? -21.047 -5.261 36.750 1.00 45.19 282 LEU A O 1
ATOM 2325 N N . ARG A 1 283 ? -21.046 -7.469 36.312 1.00 39.88 283 ARG A N 1
ATOM 2326 C CA . ARG A 1 283 ? -22.083 -7.811 37.306 1.00 39.88 283 ARG A CA 1
ATOM 2327 C C . ARG A 1 283 ? -21.646 -7.456 38.730 1.00 39.88 283 ARG A C 1
ATOM 2329 O O . ARG A 1 283 ? -22.390 -6.788 39.434 1.00 39.88 283 ARG A O 1
ATOM 2336 N N . ASN A 1 284 ? -20.399 -7.757 39.094 1.00 40.84 284 ASN A N 1
ATOM 2337 C CA . ASN A 1 284 ? -19.864 -7.401 40.412 1.00 40.84 284 ASN A CA 1
ATOM 2338 C C . ASN A 1 284 ? -19.637 -5.888 40.597 1.00 40.84 284 ASN A C 1
ATOM 2340 O O . ASN A 1 284 ? -19.569 -5.421 41.732 1.00 40.84 284 ASN A O 1
ATOM 2344 N N . ARG A 1 285 ? -19.487 -5.110 39.513 1.00 40.78 285 ARG A N 1
ATOM 2345 C CA . ARG A 1 285 ? -19.352 -3.644 39.591 1.00 40.78 285 ARG A CA 1
ATOM 2346 C C . ARG A 1 285 ? -20.711 -2.944 39.672 1.00 40.78 285 ARG A C 1
ATOM 2348 O O . ARG A 1 285 ? -20.799 -1.929 40.352 1.00 40.78 285 ARG A O 1
ATOM 2355 N N . LEU A 1 286 ? -21.748 -3.497 39.036 1.00 41.16 286 LEU A N 1
ATOM 2356 C CA . LEU A 1 286 ? -23.127 -3.015 39.170 1.00 41.16 286 LEU A CA 1
ATOM 2357 C C . LEU A 1 286 ? -23.697 -3.342 40.558 1.00 41.16 286 LEU A C 1
ATOM 2359 O O . LEU A 1 286 ? -24.139 -2.437 41.254 1.00 41.16 286 LEU A O 1
ATOM 2363 N N . GLU A 1 287 ? -23.563 -4.589 41.026 1.00 43.94 287 GLU A N 1
ATOM 2364 C CA . GLU A 1 287 ? -24.049 -4.996 42.358 1.00 43.94 287 GLU A CA 1
ATOM 2365 C C . GLU A 1 287 ? -23.348 -4.231 43.498 1.00 43.94 287 GLU A C 1
ATOM 2367 O O . GLU A 1 287 ? -23.955 -3.947 44.532 1.00 43.94 287 GLU A O 1
ATOM 2372 N N . ARG A 1 288 ? -22.082 -3.832 43.306 1.00 40.72 288 ARG A N 1
ATOM 2373 C CA . ARG A 1 288 ? -21.331 -3.017 44.277 1.00 40.72 288 ARG A CA 1
ATOM 2374 C C . ARG A 1 288 ? -21.755 -1.542 44.289 1.00 40.72 288 ARG A C 1
ATOM 2376 O O . ARG A 1 288 ? -21.568 -0.888 45.306 1.00 40.72 288 ARG A O 1
ATOM 2383 N N . ASN A 1 289 ? -22.321 -1.019 43.202 1.00 40.56 289 ASN A N 1
ATOM 2384 C CA . ASN A 1 289 ? -22.830 0.354 43.167 1.00 40.56 289 ASN A CA 1
ATOM 2385 C C . ASN A 1 289 ? -24.288 0.435 43.654 1.00 40.56 289 ASN A C 1
ATOM 2387 O O . ASN A 1 289 ? -24.629 1.384 44.357 1.00 40.56 289 ASN A O 1
ATOM 2391 N N . ASP A 1 290 ? -25.106 -0.587 43.388 1.00 40.22 290 ASP A N 1
ATOM 2392 C CA . ASP A 1 290 ? -26.504 -0.636 43.848 1.00 40.22 290 ASP A CA 1
ATOM 2393 C C . ASP A 1 290 ? -26.617 -0.874 45.368 1.00 40.22 290 ASP A C 1
ATOM 2395 O O . ASP A 1 290 ? -27.537 -0.384 46.020 1.00 40.22 290 ASP A O 1
ATOM 2399 N N . SER A 1 291 ? -25.631 -1.549 45.971 1.00 39.62 291 SER A N 1
ATOM 2400 C CA . SER A 1 291 ? -25.555 -1.771 47.426 1.00 39.62 291 SER A CA 1
ATOM 2401 C C . SER A 1 291 ? -25.014 -0.578 48.225 1.00 39.62 291 SER A C 1
ATOM 2403 O O . SER A 1 291 ? -25.182 -0.542 49.443 1.00 39.62 291 SER A O 1
ATOM 2405 N N . VAL A 1 292 ? -24.403 0.417 47.572 1.00 43.00 292 VAL A N 1
ATOM 2406 C CA . VAL A 1 292 ? -23.911 1.643 48.234 1.00 43.00 292 VAL A CA 1
ATOM 2407 C C . VAL A 1 292 ? -24.967 2.759 48.234 1.00 43.00 292 VAL A C 1
ATOM 2409 O O . VAL A 1 292 ? -24.879 3.672 49.049 1.00 43.00 292 VAL A O 1
ATOM 2412 N N . PHE A 1 293 ? -26.010 2.664 47.401 1.00 36.00 293 PHE A N 1
ATOM 2413 C CA . PHE A 1 293 ? -27.057 3.692 47.291 1.00 36.00 293 PHE A CA 1
ATOM 2414 C C . PHE A 1 293 ? -28.382 3.365 48.000 1.00 36.00 293 PHE A C 1
ATOM 2416 O O . PHE A 1 293 ? -29.324 4.149 47.926 1.00 36.00 293 PHE A O 1
ATOM 2423 N N . SER A 1 294 ? -28.460 2.251 48.735 1.00 35.22 294 SER A N 1
ATOM 2424 C CA . SER A 1 294 ? -29.668 1.846 49.467 1.00 35.22 294 SER A CA 1
ATOM 2425 C C . SER A 1 294 ? -29.496 1.932 50.988 1.00 35.22 294 SER A C 1
ATOM 2427 O O . SER A 1 294 ? -29.775 0.969 51.698 1.00 35.22 294 SER A O 1
ATOM 2429 N N . ILE A 1 295 ? -29.058 3.076 51.523 1.00 40.22 295 ILE A N 1
ATOM 2430 C CA . ILE A 1 295 ? -29.287 3.406 52.938 1.00 40.22 295 ILE A CA 1
ATOM 2431 C C . ILE A 1 295 ? -29.700 4.877 53.050 1.00 40.22 295 ILE A C 1
ATOM 2433 O O . ILE A 1 295 ? -28.944 5.772 52.684 1.00 40.22 295 ILE A O 1
ATOM 2437 N N . LYS A 1 296 ? -30.872 5.070 53.674 1.00 35.19 296 LYS A N 1
ATOM 2438 C CA . LYS A 1 296 ? -31.427 6.307 54.251 1.00 35.19 296 LYS A CA 1
ATOM 2439 C C . LYS A 1 296 ? -32.407 7.124 53.395 1.00 35.19 296 LYS A C 1
ATOM 2441 O O . LYS A 1 296 ? -32.191 8.298 53.148 1.00 35.19 296 LYS A O 1
ATOM 2446 N N . ASN A 1 297 ? -33.567 6.529 53.117 1.00 34.75 297 ASN A N 1
ATOM 2447 C CA . ASN A 1 297 ? -34.840 7.249 53.240 1.00 34.75 297 ASN A CA 1
ATOM 2448 C C . ASN A 1 297 ? -35.624 6.594 54.384 1.00 34.75 297 ASN A C 1
ATOM 2450 O O . ASN A 1 297 ? -36.361 5.635 54.172 1.00 34.75 297 ASN A O 1
ATOM 2454 N N . VAL A 1 298 ? -35.391 7.063 55.613 1.00 37.38 298 VAL A N 1
ATOM 2455 C CA . VAL A 1 298 ? -36.276 6.784 56.751 1.00 37.38 298 VAL A CA 1
ATOM 2456 C C . VAL A 1 298 ? -37.107 8.038 56.972 1.00 37.38 298 VAL A C 1
ATOM 2458 O O . VAL A 1 298 ? -36.566 9.124 57.159 1.00 37.38 298 VAL A O 1
ATOM 2461 N N . LEU A 1 299 ? -38.410 7.812 56.859 1.00 34.78 299 LEU A N 1
ATOM 2462 C CA . LEU A 1 299 ? -39.547 8.706 56.989 1.00 34.78 299 LEU A CA 1
ATOM 2463 C C . LEU A 1 299 ? -39.444 9.677 58.177 1.00 34.78 299 LEU A C 1
ATOM 2465 O O . LEU A 1 299 ? -39.204 9.261 59.310 1.00 34.78 299 LEU A O 1
ATOM 2469 N N . GLU A 1 300 ? -39.739 10.947 57.907 1.00 37.88 300 GLU A N 1
ATOM 2470 C CA . GLU A 1 300 ? -40.217 11.916 58.891 1.00 37.88 300 GLU A CA 1
ATOM 2471 C C . GLU A 1 300 ? -41.578 11.478 59.448 1.00 37.88 300 GLU A C 1
ATOM 2473 O O . GLU A 1 300 ? -42.512 11.228 58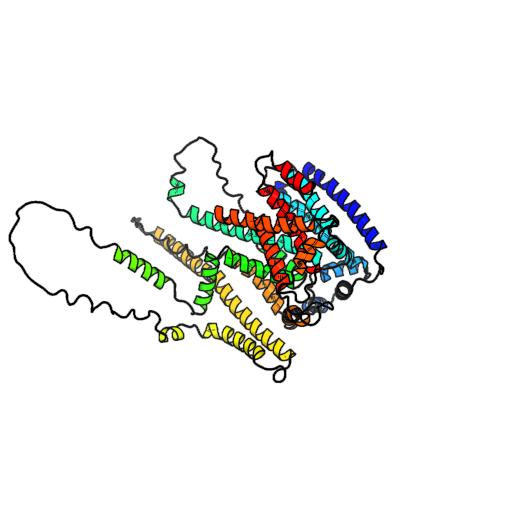.679 1.00 37.88 300 GLU A O 1
ATOM 2478 N N . LYS A 1 301 ? -41.715 11.455 60.781 1.00 35.25 301 LYS A N 1
ATOM 2479 C CA . LYS A 1 301 ? -42.982 11.781 61.444 1.00 35.25 301 LYS A CA 1
ATOM 2480 C C . LYS A 1 301 ? -42.791 12.222 62.906 1.00 35.25 301 LYS A C 1
ATOM 2482 O O . LYS A 1 301 ? -42.317 11.451 63.728 1.00 35.25 301 LYS A O 1
ATOM 2487 N N . GLU A 1 302 ? -43.205 13.469 63.143 1.00 32.62 302 GLU A N 1
ATOM 2488 C CA . GLU A 1 302 ? -43.818 14.069 64.347 1.00 32.62 302 GLU A CA 1
ATOM 2489 C C . GLU A 1 302 ? -43.063 14.164 65.695 1.00 32.62 302 GLU A C 1
ATOM 2491 O O . GLU A 1 302 ? -42.950 13.214 66.456 1.00 32.62 302 GLU A O 1
ATOM 2496 N N . ASN A 1 303 ? -42.653 15.410 65.981 1.00 32.84 303 ASN A N 1
ATOM 2497 C CA . ASN A 1 303 ? -43.036 16.296 67.097 1.00 32.84 303 ASN A CA 1
ATOM 2498 C C . ASN A 1 303 ? -42.944 15.900 68.593 1.00 32.84 303 ASN A C 1
ATOM 2500 O O . ASN A 1 303 ? -43.493 14.913 69.067 1.00 32.84 303 ASN A O 1
ATOM 2504 N N . SER A 1 304 ? -42.432 16.915 69.311 1.00 31.47 304 SER A N 1
ATOM 2505 C CA . SER A 1 304 ? -42.693 17.390 70.685 1.00 31.47 304 SER A CA 1
ATOM 2506 C C . SER A 1 304 ? -42.062 16.689 71.902 1.00 31.47 304 SER A C 1
ATOM 2508 O O . SER A 1 304 ? -42.456 15.606 72.316 1.00 31.47 304 SER A O 1
ATOM 2510 N N . ASP A 1 305 ? -41.167 17.475 72.514 1.00 30.67 305 ASP A N 1
ATOM 2511 C CA . ASP A 1 305 ? -41.089 17.833 73.938 1.00 30.67 305 ASP A CA 1
ATOM 2512 C C . ASP A 1 305 ? -40.031 17.219 74.877 1.00 30.67 305 ASP A C 1
ATOM 2514 O O . ASP A 1 305 ? -39.969 16.029 75.167 1.00 30.67 305 ASP A O 1
ATOM 2518 N N . SER A 1 306 ? -39.313 18.173 75.490 1.00 32.72 306 SER A N 1
ATOM 2519 C CA . SER A 1 306 ? -38.638 18.178 76.798 1.00 32.72 306 SER A CA 1
ATOM 2520 C C . SER A 1 306 ? -37.222 17.576 76.951 1.00 32.72 306 SER A C 1
ATOM 2522 O O . SER A 1 306 ? -36.991 16.374 77.004 1.00 32.72 306 SER A O 1
ATOM 2524 N N . PHE A 1 307 ? -36.255 18.487 77.131 1.00 31.83 307 PHE A N 1
ATOM 2525 C CA . PHE A 1 307 ? -35.025 18.318 77.932 1.00 31.83 307 PHE A CA 1
ATOM 2526 C C . PHE A 1 307 ? -35.372 18.290 79.446 1.00 31.83 307 PHE A C 1
ATOM 2528 O O . PHE A 1 307 ? -36.476 18.704 79.802 1.00 31.83 307 PHE A O 1
ATOM 2535 N N . PRO A 1 308 ? -34.418 18.071 80.385 1.00 53.72 308 PRO A N 1
ATOM 2536 C CA . PRO A 1 308 ? -33.182 17.266 80.368 1.00 53.72 308 PRO A CA 1
ATOM 2537 C C . PRO A 1 308 ? -33.090 16.293 81.569 1.00 53.72 308 PRO A C 1
ATOM 2539 O O . PRO A 1 308 ? -33.675 16.550 82.619 1.00 53.72 308 PRO A O 1
ATOM 2542 N N . LYS A 1 309 ? -32.177 15.306 81.526 1.00 31.81 309 LYS A N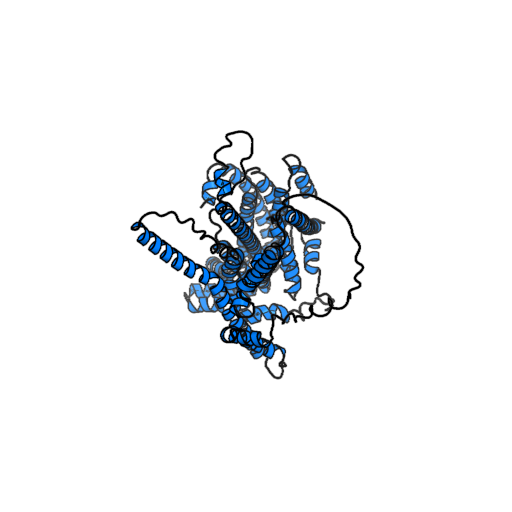 1
ATOM 2543 C CA . LYS A 1 309 ? -31.264 15.073 82.668 1.00 31.81 309 LYS A CA 1
ATOM 2544 C C . LYS A 1 309 ? -30.080 14.157 82.355 1.00 31.81 309 LYS A C 1
ATOM 2546 O O . LYS A 1 309 ? -30.211 13.094 81.764 1.00 31.81 309 LYS A O 1
ATOM 2551 N N . ASN A 1 310 ? -28.936 14.633 82.834 1.00 34.69 310 ASN A N 1
ATOM 2552 C CA . ASN A 1 310 ? -27.618 14.020 82.916 1.00 34.69 310 ASN A CA 1
ATOM 2553 C C . ASN A 1 310 ? -27.625 12.545 83.330 1.00 34.69 310 ASN A C 1
ATOM 2555 O O . ASN A 1 310 ? -28.116 12.231 84.411 1.00 34.69 310 ASN A O 1
ATOM 2559 N N . VAL A 1 311 ? -26.909 11.705 82.578 1.00 36.12 311 VAL A N 1
ATOM 2560 C CA . VAL A 1 311 ? -26.151 10.582 83.146 1.00 36.12 311 VAL A CA 1
ATOM 2561 C C . VAL A 1 311 ? -24.826 10.465 82.399 1.00 36.12 311 VAL A C 1
ATOM 2563 O O . VAL A 1 311 ? -24.766 10.229 81.196 1.00 36.12 311 VAL A O 1
ATOM 2566 N N . SER A 1 312 ? -23.753 10.669 83.153 1.00 43.94 312 SER A N 1
ATOM 2567 C CA . SER A 1 312 ? -22.384 10.340 82.798 1.00 43.94 312 SER A CA 1
ATOM 2568 C C . SER A 1 312 ? -22.223 8.824 82.689 1.00 43.94 312 SER A C 1
ATOM 2570 O O . SER A 1 312 ? -22.310 8.132 83.702 1.00 43.94 312 SER A O 1
ATOM 2572 N N . GLU A 1 313 ? -21.906 8.307 81.504 1.00 36.25 313 GLU A N 1
ATOM 2573 C CA . GLU A 1 313 ? -21.362 6.956 81.380 1.00 36.25 313 GLU A CA 1
ATOM 2574 C C . GLU A 1 313 ? -20.163 6.932 80.429 1.00 36.25 313 GLU A C 1
ATOM 2576 O O . GLU A 1 313 ? -20.242 7.064 79.210 1.00 36.25 313 GLU A O 1
ATOM 2581 N N . LYS A 1 314 ? -19.011 6.772 81.070 1.00 42.41 314 LYS A N 1
ATOM 2582 C CA . LYS A 1 314 ? -17.698 6.490 80.516 1.00 42.41 314 LYS A CA 1
ATOM 2583 C C . LYS A 1 314 ? -17.735 5.072 79.930 1.00 42.41 314 LYS A C 1
ATOM 2585 O O . LYS A 1 314 ? -17.718 4.110 80.691 1.00 42.41 314 LYS A O 1
ATOM 2590 N N . ARG A 1 315 ? -17.787 4.919 78.601 1.00 35.34 315 ARG A N 1
ATOM 2591 C CA . ARG A 1 315 ? -17.583 3.618 77.932 1.00 35.34 315 ARG A CA 1
ATOM 2592 C C . ARG A 1 315 ? -16.686 3.736 76.699 1.00 35.34 315 ARG A C 1
ATOM 2594 O O . ARG A 1 315 ? -17.105 4.177 75.638 1.00 35.34 315 ARG A O 1
ATOM 2601 N N . ASN A 1 316 ? -15.441 3.312 76.907 1.00 34.25 316 ASN A N 1
ATOM 2602 C CA . ASN A 1 316 ? -14.610 2.481 76.034 1.00 34.25 316 ASN A CA 1
ATOM 2603 C C . ASN A 1 316 ? -14.734 2.699 74.517 1.00 34.25 316 ASN A C 1
ATOM 2605 O O . ASN A 1 316 ? -15.420 1.960 73.813 1.00 34.25 316 ASN A O 1
ATOM 2609 N N . PHE A 1 317 ? -13.931 3.634 74.013 1.00 35.94 317 PHE A N 1
ATOM 2610 C CA . PHE A 1 317 ? -13.456 3.645 72.630 1.00 35.94 317 PHE A CA 1
ATOM 2611 C C . PHE A 1 317 ? -12.285 2.660 72.483 1.00 35.94 317 PHE A C 1
ATOM 2613 O O . PHE A 1 317 ? -11.150 3.066 72.308 1.00 35.94 317 PHE A O 1
ATOM 2620 N N . ASP A 1 318 ? -12.554 1.358 72.582 1.00 39.06 318 ASP A N 1
ATOM 2621 C CA . ASP A 1 318 ? -11.572 0.313 72.262 1.00 39.06 318 ASP A CA 1
ATOM 2622 C C . ASP A 1 318 ? -12.303 -0.946 71.785 1.00 39.06 318 ASP A C 1
ATOM 2624 O O . ASP A 1 318 ? -12.645 -1.831 72.563 1.00 39.06 318 ASP A O 1
ATOM 2628 N N . SER A 1 319 ? -12.622 -0.998 70.488 1.00 39.25 319 SER A N 1
ATOM 2629 C CA . SER A 1 319 ? -12.870 -2.260 69.749 1.00 39.25 319 SER A CA 1
ATOM 2630 C C . SER A 1 319 ? -13.187 -2.077 68.258 1.00 39.25 319 SER A C 1
ATOM 2632 O O . SER A 1 319 ? -13.291 -3.066 67.534 1.00 39.25 319 SER A O 1
ATOM 2634 N N . LEU A 1 320 ? -13.253 -0.852 67.727 1.00 37.31 320 LEU A N 1
ATOM 2635 C CA . LEU A 1 320 ? -13.627 -0.612 66.322 1.00 37.31 320 LEU A CA 1
ATOM 2636 C C . LEU A 1 320 ? -12.446 -0.590 65.330 1.00 37.31 320 LEU A C 1
ATOM 2638 O O . LEU A 1 320 ? -12.551 -0.025 64.245 1.00 37.31 320 LEU A O 1
ATOM 2642 N N . ALA A 1 321 ? -11.326 -1.234 65.674 1.00 39.53 321 ALA A N 1
ATOM 2643 C CA . ALA A 1 321 ? -10.140 -1.334 64.812 1.00 39.53 321 ALA A CA 1
ATOM 2644 C C . ALA A 1 321 ? -9.751 -2.776 64.428 1.00 39.53 321 ALA A C 1
ATOM 2646 O O . ALA A 1 321 ? -8.740 -2.971 63.758 1.00 39.53 321 ALA A O 1
ATOM 2647 N N . LYS A 1 322 ? -10.531 -3.802 64.813 1.00 39.00 322 LYS A N 1
ATOM 2648 C CA . LYS A 1 322 ? -10.083 -5.206 64.695 1.00 39.00 322 LYS A CA 1
ATOM 2649 C C . LYS A 1 322 ? -10.915 -6.138 63.812 1.00 39.00 322 LYS A C 1
ATOM 2651 O O . LYS A 1 322 ? -10.686 -7.334 63.868 1.00 39.00 322 LYS A O 1
ATOM 2656 N N . ASN A 1 323 ? -11.802 -5.620 62.955 1.00 36.28 323 ASN A N 1
ATOM 2657 C CA . ASN A 1 323 ? -12.572 -6.447 62.005 1.00 36.28 323 ASN A CA 1
ATOM 2658 C C . ASN A 1 323 ? -12.590 -5.915 60.557 1.00 36.28 323 ASN A C 1
ATOM 2660 O O . ASN A 1 323 ? -13.498 -6.213 59.790 1.00 36.28 323 ASN A O 1
ATOM 2664 N N . ARG A 1 324 ? -11.566 -5.156 60.137 1.00 38.16 324 ARG A N 1
ATOM 2665 C CA . ARG A 1 324 ? -11.377 -4.762 58.721 1.00 38.16 324 ARG A CA 1
ATOM 2666 C C . ARG A 1 324 ? -10.210 -5.466 58.023 1.00 38.16 324 ARG A C 1
ATOM 2668 O O . ARG A 1 324 ? -9.725 -4.989 57.004 1.00 38.16 324 ARG A O 1
ATOM 2675 N N . SER A 1 325 ? -9.790 -6.621 58.540 1.00 38.72 325 SER A N 1
ATOM 2676 C CA . SER A 1 325 ? -8.912 -7.556 57.827 1.00 38.72 325 SER A CA 1
ATOM 2677 C C . SER A 1 325 ? -9.661 -8.825 57.412 1.00 38.72 325 SER A C 1
ATOM 2679 O O . SER A 1 325 ? -9.115 -9.929 57.421 1.00 38.72 325 SER A O 1
ATOM 2681 N N . GLU A 1 326 ? -10.910 -8.683 56.959 1.00 40.56 326 GLU A N 1
ATOM 2682 C CA . GLU A 1 326 ? -11.417 -9.650 55.992 1.00 40.56 326 GLU A CA 1
ATOM 2683 C C . GLU A 1 326 ? -10.552 -9.523 54.743 1.00 40.56 326 GLU A C 1
ATOM 2685 O O . GLU A 1 326 ? -10.724 -8.632 53.911 1.00 40.56 326 GLU A O 1
ATOM 2690 N N . LYS A 1 327 ? -9.554 -10.413 54.693 1.00 45.31 327 LYS A N 1
ATOM 2691 C CA . LYS A 1 327 ? -8.908 -10.935 53.497 1.00 45.31 327 LYS A CA 1
ATOM 2692 C C . LYS A 1 327 ? -9.797 -10.637 52.297 1.00 45.31 327 LYS A C 1
ATOM 2694 O O . LYS A 1 327 ? -10.752 -11.365 52.025 1.00 45.31 327 LYS A O 1
ATOM 2699 N N . THR A 1 328 ? -9.422 -9.622 51.530 1.00 40.59 328 THR A N 1
ATOM 2700 C CA . THR A 1 328 ? -9.640 -9.608 50.092 1.00 40.59 328 THR A CA 1
ATOM 2701 C C . THR A 1 328 ? -8.968 -10.873 49.570 1.00 40.59 328 THR A C 1
ATOM 2703 O O . THR A 1 328 ? -7.809 -10.862 49.164 1.00 40.59 328 THR A O 1
ATOM 2706 N N . LYS A 1 329 ? -9.672 -12.014 49.668 1.00 42.66 329 LYS A N 1
ATOM 2707 C CA . LYS A 1 329 ? -9.329 -13.253 48.978 1.00 42.66 329 LYS A CA 1
ATOM 2708 C C . LYS A 1 329 ? -9.085 -12.805 47.556 1.00 42.66 329 LYS A C 1
ATOM 2710 O O . LYS A 1 329 ? -10.007 -12.310 46.903 1.00 42.66 329 LYS A O 1
ATOM 2715 N N . SER A 1 330 ? -7.829 -12.878 47.128 1.00 39.97 330 SER A N 1
ATOM 2716 C CA . SER A 1 330 ? -7.460 -12.511 45.780 1.00 39.97 330 SER A CA 1
ATOM 2717 C C . SER A 1 330 ? -8.385 -13.304 44.864 1.00 39.97 330 SER A C 1
ATOM 2719 O O . SER A 1 330 ? -8.346 -14.531 44.809 1.00 39.97 330 SER A O 1
ATOM 2721 N N . VAL A 1 331 ? -9.264 -12.594 44.155 1.00 47.75 331 VAL A N 1
ATOM 2722 C CA . VAL A 1 331 ? -10.170 -13.174 43.148 1.00 47.75 331 VAL A CA 1
ATOM 2723 C C . VAL A 1 331 ? -9.361 -13.901 42.052 1.00 47.75 331 VAL A C 1
ATOM 2725 O O . VAL A 1 331 ? -9.880 -14.705 41.281 1.00 47.75 331 VAL A O 1
ATOM 2728 N N . PHE A 1 332 ? -8.044 -13.700 42.052 1.00 44.25 332 PHE A N 1
ATOM 2729 C CA . PHE A 1 332 ? -7.039 -14.546 41.437 1.00 44.25 332 PHE A CA 1
ATOM 2730 C C . PHE A 1 332 ? -6.440 -15.536 42.452 1.00 44.25 332 PHE A C 1
ATOM 2732 O O . PHE A 1 332 ? -5.371 -15.284 43.010 1.00 44.25 332 PHE A O 1
ATOM 2739 N N . SER A 1 333 ? -7.081 -16.689 42.675 1.00 48.72 333 SER A N 1
ATOM 2740 C CA . SER A 1 333 ? -6.321 -17.863 43.127 1.00 48.72 333 SER A CA 1
ATOM 2741 C C . SER A 1 333 ? -5.582 -18.442 41.913 1.00 48.72 333 SER A C 1
ATOM 2743 O O . SER A 1 333 ? -6.167 -18.676 40.847 1.00 48.72 333 SER A O 1
ATOM 2745 N N . ARG A 1 334 ? -4.262 -18.606 42.048 1.00 53.75 334 ARG A N 1
ATOM 2746 C CA . ARG A 1 334 ? -3.346 -19.044 40.979 1.00 53.75 334 ARG A CA 1
ATOM 2747 C C . ARG A 1 334 ? -3.713 -20.437 40.441 1.00 53.75 334 ARG A C 1
ATOM 2749 O O . ARG A 1 334 ? -3.575 -20.690 39.248 1.00 53.75 334 ARG A O 1
ATOM 2756 N N . GLU A 1 335 ? -4.283 -21.291 41.292 1.00 53.31 335 GLU A N 1
ATOM 2757 C CA . GLU A 1 335 ? -4.740 -22.647 40.948 1.00 53.31 335 GLU A CA 1
ATOM 2758 C C . GLU A 1 335 ? -5.905 -22.674 39.952 1.00 53.31 335 GLU A C 1
ATOM 2760 O O . GLU A 1 335 ? -5.979 -23.564 39.105 1.00 53.31 335 GLU A O 1
ATOM 2765 N N . ASN A 1 336 ? -6.785 -21.669 39.972 1.00 60.34 336 ASN A N 1
ATOM 2766 C CA . ASN A 1 336 ? -7.903 -21.617 39.033 1.00 60.34 336 ASN A CA 1
ATOM 2767 C C . ASN A 1 336 ? -7.470 -21.143 37.640 1.00 60.34 336 ASN A C 1
ATOM 2769 O O . ASN A 1 336 ? -8.167 -21.398 36.664 1.00 60.34 336 ASN A O 1
ATOM 2773 N N . PHE A 1 337 ? -6.346 -20.433 37.500 1.00 59.66 337 PHE A N 1
ATOM 2774 C CA . PHE A 1 337 ? -5.887 -19.912 36.205 1.00 59.66 337 PHE A CA 1
ATOM 2775 C C . PHE A 1 337 ? -5.513 -21.035 35.223 1.00 59.66 337 PHE A C 1
ATOM 2777 O O . PHE A 1 337 ? -6.062 -21.087 34.125 1.00 59.66 337 PHE A O 1
ATOM 2784 N N . PHE A 1 338 ? -4.681 -21.994 35.636 1.00 62.09 338 PHE A N 1
ATOM 2785 C CA . PHE A 1 338 ? -4.195 -23.059 34.746 1.00 62.09 338 PHE A CA 1
ATOM 2786 C C . PHE A 1 338 ? -5.266 -24.075 34.327 1.00 62.09 338 PHE A C 1
ATOM 2788 O O . PHE A 1 338 ? -5.200 -24.601 33.217 1.00 62.09 338 PHE A O 1
ATOM 2795 N N . LYS A 1 339 ? -6.291 -24.309 35.160 1.00 63.62 339 LYS A N 1
ATOM 2796 C CA . LYS A 1 339 ? -7.445 -25.154 34.795 1.00 63.62 339 LYS A CA 1
ATOM 2797 C C . LYS A 1 339 ? -8.368 -24.503 33.752 1.00 63.62 339 LYS A C 1
ATOM 2799 O O . LYS A 1 339 ? -9.121 -25.210 33.091 1.00 63.62 339 LYS A O 1
ATOM 2804 N N . ARG A 1 340 ? -8.331 -23.171 33.602 1.00 62.22 340 ARG A N 1
ATOM 2805 C CA . ARG A 1 340 ? -9.205 -22.400 32.690 1.00 62.22 340 ARG A CA 1
ATOM 2806 C C . ARG A 1 340 ? -8.656 -22.269 31.275 1.00 62.22 340 ARG A C 1
ATOM 2808 O O . ARG A 1 340 ? -9.425 -22.070 30.333 1.00 62.22 340 ARG A O 1
ATOM 2815 N N . ILE A 1 341 ? -7.341 -22.379 31.135 1.00 71.44 341 ILE A N 1
ATOM 2816 C CA . ILE A 1 341 ? -6.671 -22.303 29.847 1.00 71.44 341 ILE A CA 1
ATOM 2817 C C . ILE A 1 341 ? -7.178 -23.439 28.961 1.00 71.44 341 ILE A C 1
ATOM 2819 O O . ILE A 1 341 ? -7.118 -24.617 29.321 1.00 71.44 341 ILE A O 1
ATOM 2823 N N . LYS A 1 342 ? -7.651 -23.097 27.760 1.00 78.38 342 LYS A N 1
ATOM 2824 C CA . LYS A 1 342 ? -7.983 -24.103 26.750 1.00 78.38 342 LYS A CA 1
ATOM 2825 C C . LYS A 1 342 ? -6.687 -24.573 26.116 1.00 78.38 342 LYS A C 1
ATOM 2827 O O . LYS A 1 342 ? -6.364 -24.179 25.000 1.00 78.38 342 LYS A O 1
ATOM 2832 N N . TRP A 1 343 ? -5.960 -25.432 26.827 1.00 76.44 343 TRP A N 1
ATOM 2833 C CA . TRP A 1 343 ? -4.657 -25.949 26.408 1.00 76.44 343 TRP A CA 1
ATOM 2834 C C . TRP A 1 343 ? -4.682 -26.458 24.968 1.00 76.44 343 TRP A C 1
ATOM 2836 O O . TRP A 1 343 ? -3.825 -26.085 24.179 1.00 76.44 343 TRP A O 1
ATOM 2846 N N . ARG A 1 344 ? -5.750 -27.164 24.568 1.00 79.88 344 ARG A N 1
ATOM 2847 C CA . ARG A 1 344 ? -5.946 -27.628 23.183 1.00 79.88 344 ARG A CA 1
ATOM 2848 C C . ARG A 1 344 ? -5.892 -26.516 22.125 1.00 79.88 344 ARG A C 1
ATOM 2850 O O . ARG A 1 344 ? -5.420 -26.765 21.026 1.00 79.88 344 ARG A O 1
ATOM 2857 N N . ALA A 1 345 ? -6.364 -25.309 22.439 1.00 77.88 345 ALA A N 1
ATOM 2858 C CA . ALA A 1 345 ? -6.319 -24.160 21.533 1.00 77.88 345 ALA A CA 1
ATOM 2859 C C . ALA A 1 345 ? -4.969 -23.422 21.570 1.00 77.88 345 ALA A C 1
ATOM 2861 O O . ALA A 1 345 ? -4.615 -22.782 20.587 1.00 77.88 345 ALA A O 1
ATOM 2862 N N . LEU A 1 346 ? -4.220 -23.507 22.676 1.00 84.75 346 LEU A N 1
ATOM 2863 C CA . LEU A 1 346 ? -2.891 -22.898 22.804 1.00 84.75 346 LEU A CA 1
ATOM 2864 C C . LEU A 1 346 ? -1.756 -23.779 22.281 1.00 84.75 346 LEU A C 1
ATOM 2866 O O . LEU A 1 346 ? -0.714 -23.227 21.944 1.00 84.75 346 LEU A O 1
ATOM 2870 N N . ILE A 1 347 ? -1.936 -25.103 22.184 1.00 85.44 347 ILE A N 1
ATOM 2871 C CA . ILE A 1 347 ? -0.910 -26.032 21.673 1.00 85.44 347 ILE A CA 1
ATOM 2872 C C . ILE A 1 347 ? -0.290 -25.540 20.351 1.00 85.44 347 ILE A C 1
ATOM 2874 O O . ILE A 1 347 ? 0.935 -25.454 20.294 1.00 85.44 347 ILE A O 1
ATOM 2878 N N . PRO A 1 348 ? -1.067 -25.137 19.324 1.00 86.25 348 PRO A N 1
ATOM 2879 C CA . PRO A 1 348 ? -0.490 -24.658 18.068 1.00 86.25 348 PRO A CA 1
ATOM 2880 C C . PRO A 1 348 ? 0.355 -23.386 18.224 1.00 86.25 348 PRO A C 1
ATOM 2882 O O . PRO A 1 348 ? 1.428 -23.287 17.636 1.00 86.25 348 PRO A O 1
ATOM 2885 N N . ILE A 1 349 ? -0.084 -22.429 19.051 1.00 87.19 349 ILE A N 1
ATOM 2886 C CA . ILE A 1 349 ? 0.668 -21.191 19.318 1.00 87.19 349 ILE A CA 1
ATOM 2887 C C . ILE A 1 349 ? 1.934 -21.493 20.116 1.00 87.19 349 ILE A C 1
ATOM 2889 O O . ILE A 1 349 ? 2.999 -20.981 19.786 1.00 87.19 349 ILE A O 1
ATOM 2893 N N . GLY A 1 350 ? 1.831 -22.325 21.153 1.00 87.12 350 GLY A N 1
ATOM 2894 C CA . GLY A 1 350 ? 2.975 -22.738 21.960 1.00 87.12 350 GLY A CA 1
ATOM 2895 C C . GLY A 1 350 ? 4.022 -23.457 21.113 1.00 87.12 350 GLY A C 1
ATOM 2896 O O . GLY A 1 350 ? 5.205 -23.147 21.211 1.00 87.12 350 GLY A O 1
ATOM 2897 N N . PHE A 1 351 ? 3.583 -24.343 20.217 1.00 91.12 351 PHE A N 1
ATOM 2898 C CA . PHE A 1 351 ? 4.457 -25.029 19.272 1.00 91.12 351 PHE A CA 1
ATOM 2899 C C . PHE A 1 351 ? 5.092 -24.064 18.260 1.00 91.12 351 PHE A C 1
ATOM 2901 O O . PHE A 1 351 ? 6.295 -24.129 18.025 1.00 91.12 351 PHE A O 1
ATOM 2908 N N . ALA A 1 352 ? 4.328 -23.112 17.719 1.00 90.56 352 ALA A N 1
ATOM 2909 C CA . ALA A 1 352 ? 4.858 -22.073 16.838 1.00 90.56 352 ALA A CA 1
ATOM 2910 C C . ALA A 1 352 ? 5.935 -21.209 17.516 1.00 90.56 352 ALA A C 1
ATOM 2912 O O . ALA A 1 352 ? 7.007 -20.993 16.950 1.00 90.56 352 ALA A O 1
ATOM 2913 N N . LEU A 1 353 ? 5.670 -20.744 18.742 1.00 90.25 353 LEU A N 1
ATOM 2914 C CA . LEU A 1 353 ? 6.624 -19.965 19.533 1.00 90.25 353 LEU A CA 1
ATOM 2915 C C . LEU A 1 353 ? 7.868 -20.783 19.875 1.00 90.25 353 LEU A C 1
ATOM 2917 O O . LEU A 1 353 ? 8.969 -20.250 19.792 1.00 90.25 353 LEU A O 1
ATOM 2921 N N . LEU A 1 354 ? 7.709 -22.069 20.199 1.00 91.31 354 LEU A N 1
ATOM 2922 C CA . LEU A 1 354 ? 8.825 -22.980 20.436 1.00 91.31 354 LEU A CA 1
ATOM 2923 C C . LEU A 1 354 ? 9.711 -23.101 19.191 1.00 91.31 354 LEU A C 1
ATOM 2925 O O . LEU A 1 354 ? 10.920 -22.929 19.301 1.00 91.31 354 LEU A O 1
ATOM 2929 N N . LEU A 1 355 ? 9.128 -23.329 18.008 1.00 89.31 355 LEU A N 1
ATOM 2930 C CA . LEU A 1 355 ? 9.885 -23.409 16.753 1.00 89.31 355 LEU A CA 1
ATOM 2931 C C . LEU A 1 355 ? 10.675 -22.123 16.484 1.00 89.31 355 LEU A C 1
ATOM 2933 O O . LEU A 1 355 ? 11.861 -22.183 16.160 1.00 89.31 355 LEU A O 1
ATOM 2937 N N . ILE A 1 356 ? 10.048 -20.956 16.669 1.00 86.62 356 ILE A N 1
ATOM 2938 C CA . ILE A 1 356 ? 10.715 -19.657 16.506 1.00 86.62 356 ILE A CA 1
ATOM 2939 C C . ILE A 1 356 ? 11.838 -19.498 17.539 1.00 86.62 356 ILE A C 1
ATOM 2941 O O . ILE A 1 356 ? 12.958 -19.149 17.167 1.00 86.62 356 ILE A O 1
ATOM 2945 N N . LEU A 1 357 ? 11.575 -19.800 18.811 1.00 87.69 357 LEU A N 1
ATOM 2946 C CA . LEU A 1 357 ? 12.535 -19.670 19.906 1.00 87.69 357 LEU A CA 1
ATOM 2947 C C . LEU A 1 357 ? 13.759 -20.572 19.702 1.00 87.69 357 LEU A C 1
ATOM 2949 O O . LEU A 1 357 ? 14.889 -20.108 19.835 1.00 87.69 357 LEU A O 1
ATOM 2953 N N . VAL A 1 358 ? 13.552 -21.824 19.286 1.00 88.00 358 VAL A N 1
ATOM 2954 C CA . VAL A 1 358 ? 14.628 -22.768 18.942 1.00 88.00 358 VAL A CA 1
ATOM 2955 C C . VAL A 1 358 ? 15.554 -22.175 17.876 1.00 88.00 358 VAL A C 1
ATOM 2957 O O . VAL A 1 358 ? 16.774 -22.298 17.976 1.00 88.00 358 VAL A O 1
ATOM 2960 N N . THR A 1 359 ? 15.012 -21.448 16.892 1.00 85.44 359 THR A N 1
ATOM 2961 C CA . THR A 1 359 ? 15.832 -20.808 15.846 1.00 85.44 359 THR A CA 1
ATOM 2962 C C . THR A 1 359 ? 16.621 -19.581 16.308 1.00 85.44 359 THR A C 1
ATOM 2964 O O . THR A 1 359 ? 17.513 -19.123 15.582 1.00 85.44 359 THR A O 1
ATOM 2967 N N . VAL A 1 360 ? 16.243 -18.997 17.447 1.00 84.88 360 VAL A N 1
ATOM 2968 C CA . VAL A 1 360 ? 16.932 -17.859 18.069 1.00 84.88 360 VAL A CA 1
ATOM 2969 C C . VAL A 1 360 ? 18.020 -18.363 19.014 1.00 84.88 360 VAL A C 1
ATOM 2971 O O . VAL A 1 360 ? 19.119 -17.823 18.989 1.00 84.88 360 VAL A O 1
ATOM 2974 N N . ILE A 1 361 ? 17.730 -19.411 19.791 1.00 87.12 361 ILE A N 1
ATOM 2975 C CA . ILE A 1 361 ? 18.639 -19.957 20.807 1.00 87.12 361 ILE A CA 1
ATOM 2976 C C . ILE A 1 361 ? 19.783 -20.763 20.183 1.00 87.12 361 ILE A C 1
ATOM 2978 O O . ILE A 1 361 ? 20.932 -20.606 20.587 1.00 87.12 361 ILE A O 1
ATOM 2982 N N . LEU A 1 362 ? 19.500 -21.638 19.212 1.00 85.06 362 LEU A N 1
ATOM 2983 C CA . LEU A 1 362 ? 20.534 -22.514 18.655 1.00 85.06 362 LEU A CA 1
ATOM 2984 C C . LEU A 1 362 ? 21.505 -21.728 17.770 1.00 85.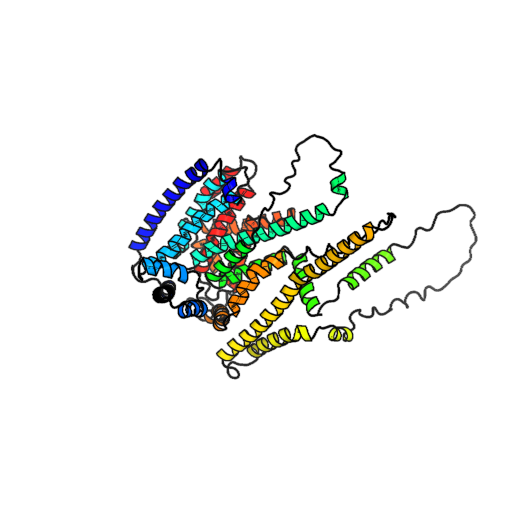06 362 LEU A C 1
ATOM 2986 O O . LEU A 1 362 ? 21.083 -20.887 16.972 1.00 85.06 362 LEU A O 1
ATOM 2990 N N . SER A 1 363 ? 22.808 -22.008 17.872 1.00 80.50 363 SER A N 1
ATOM 2991 C CA . SER A 1 363 ? 23.861 -21.327 17.104 1.00 80.50 363 SER A CA 1
ATOM 2992 C C . SER A 1 363 ? 23.844 -21.753 15.628 1.00 80.50 363 SER A C 1
ATOM 2994 O O . SER A 1 363 ? 23.101 -22.648 15.223 1.00 80.50 363 SER A O 1
ATOM 2996 N N . LYS A 1 364 ? 24.562 -21.031 14.753 1.00 77.38 364 LYS A N 1
ATOM 2997 C CA . LYS A 1 364 ? 24.650 -21.401 13.321 1.00 77.38 364 LYS A CA 1
ATOM 2998 C C . LYS A 1 364 ? 25.395 -22.729 13.111 1.00 77.38 364 LYS A C 1
ATOM 3000 O O . LYS A 1 364 ? 25.178 -23.365 12.088 1.00 77.38 364 LYS A O 1
ATOM 3005 N N . GLU A 1 365 ? 26.219 -23.130 14.076 1.00 77.31 365 GLU A N 1
ATOM 3006 C CA . GLU A 1 365 ? 27.001 -24.371 14.057 1.00 77.31 365 GLU A CA 1
ATOM 3007 C C . GLU A 1 365 ? 26.127 -25.593 14.351 1.00 77.31 365 GLU A C 1
ATOM 3009 O O . GLU A 1 365 ? 26.281 -26.630 13.719 1.00 77.31 365 GLU A O 1
ATOM 3014 N N . THR A 1 366 ? 25.159 -25.459 15.263 1.00 80.12 366 THR A N 1
ATOM 3015 C CA . THR A 1 366 ? 24.224 -26.543 15.611 1.00 80.12 366 THR A CA 1
ATOM 3016 C C . THR A 1 366 ? 23.085 -26.685 14.612 1.00 80.12 366 THR A C 1
ATOM 3018 O O . THR A 1 366 ? 22.560 -27.780 14.428 1.00 80.12 366 THR A O 1
ATOM 3021 N N . LEU A 1 367 ? 22.663 -25.586 13.979 1.00 78.94 367 LEU A N 1
ATOM 3022 C CA . LEU A 1 367 ? 21.535 -25.602 13.055 1.00 78.94 367 LEU A CA 1
ATOM 3023 C C . LEU A 1 367 ? 21.860 -24.775 11.800 1.00 78.94 367 LEU A C 1
ATOM 3025 O O . LEU A 1 367 ? 21.938 -23.541 11.889 1.00 78.94 367 LEU A O 1
ATOM 3029 N N . PRO A 1 368 ? 22.030 -25.424 10.627 1.00 81.75 368 PRO A N 1
ATOM 3030 C CA . PRO A 1 368 ? 22.382 -24.746 9.386 1.00 81.75 368 PRO A CA 1
ATOM 3031 C C . PRO A 1 368 ? 21.411 -23.610 9.046 1.00 81.75 368 PRO A C 1
ATOM 3033 O O . PRO A 1 368 ? 20.210 -23.687 9.320 1.00 81.75 368 PRO A O 1
ATOM 3036 N N . GLY A 1 369 ? 21.915 -22.556 8.395 1.00 76.94 369 GLY A N 1
ATOM 3037 C CA . GLY A 1 369 ? 21.140 -21.341 8.104 1.00 76.94 369 GLY A CA 1
ATOM 3038 C C . GLY A 1 369 ? 19.829 -21.591 7.347 1.00 76.94 369 GLY A C 1
ATOM 3039 O O . GLY A 1 369 ? 18.805 -21.001 7.693 1.00 76.94 369 GLY A O 1
ATOM 3040 N N . LYS A 1 370 ? 19.829 -22.518 6.377 1.00 79.06 370 LYS A N 1
ATOM 3041 C CA . LYS A 1 370 ? 18.615 -22.924 5.646 1.00 79.06 370 LYS A CA 1
ATOM 3042 C C . LYS A 1 370 ? 17.599 -23.598 6.570 1.00 79.06 370 LYS A C 1
ATOM 3044 O O . LYS A 1 370 ? 16.435 -23.211 6.584 1.00 79.06 370 LYS A O 1
ATOM 3049 N N . THR A 1 371 ? 18.036 -24.539 7.404 1.00 82.19 371 THR A N 1
ATOM 3050 C CA . THR A 1 371 ? 17.168 -25.237 8.365 1.00 82.19 371 THR A CA 1
ATOM 3051 C C . THR A 1 371 ? 16.557 -24.265 9.381 1.00 82.19 371 THR A C 1
ATOM 3053 O O . THR A 1 371 ? 15.374 -24.371 9.696 1.00 82.19 371 THR A O 1
ATOM 3056 N N . LYS A 1 372 ? 17.308 -23.243 9.824 1.00 82.19 372 LYS A N 1
ATOM 3057 C CA . LYS A 1 372 ? 16.765 -22.160 10.665 1.00 82.19 372 LYS A CA 1
ATOM 3058 C C . LYS A 1 372 ? 15.666 -21.371 9.959 1.00 82.19 372 LYS A C 1
ATOM 3060 O O . LYS A 1 372 ? 14.663 -21.044 10.588 1.00 82.19 372 LYS A O 1
ATOM 3065 N N . ALA A 1 373 ? 15.843 -21.051 8.678 1.00 81.06 373 ALA A N 1
ATOM 3066 C CA . ALA A 1 373 ? 14.831 -20.339 7.901 1.00 81.06 373 ALA A CA 1
ATOM 3067 C C . ALA A 1 373 ? 13.541 -21.166 7.769 1.00 81.06 373 ALA A C 1
ATOM 3069 O O . ALA A 1 373 ? 12.460 -20.645 8.037 1.00 81.06 373 ALA A O 1
ATOM 3070 N N . TYR A 1 374 ? 13.657 -22.465 7.472 1.00 85.62 374 TYR A N 1
ATOM 3071 C CA . TYR A 1 374 ? 12.508 -23.372 7.387 1.00 85.62 374 TYR A CA 1
ATOM 3072 C C . TYR A 1 374 ? 11.785 -23.564 8.724 1.00 85.62 374 TYR A C 1
ATOM 3074 O O . TYR A 1 374 ? 10.557 -23.560 8.750 1.00 85.62 374 TYR A O 1
ATOM 3082 N N . LEU A 1 375 ? 12.508 -23.672 9.844 1.00 86.12 375 LEU A N 1
ATOM 3083 C CA . LEU A 1 375 ? 11.891 -23.761 11.173 1.00 86.12 375 LEU A CA 1
ATOM 3084 C C . LEU A 1 375 ? 11.148 -22.471 11.553 1.00 86.12 375 LEU A C 1
ATOM 3086 O O . LEU A 1 375 ? 10.040 -22.540 12.084 1.00 86.12 375 LEU A O 1
ATOM 3090 N N . ARG A 1 376 ? 11.712 -21.295 11.238 1.00 86.62 376 ARG A N 1
ATOM 3091 C CA . ARG A 1 376 ? 11.014 -20.007 11.412 1.00 86.62 376 ARG A CA 1
ATOM 3092 C C . ARG A 1 376 ? 9.759 -19.943 10.561 1.00 86.62 376 ARG A C 1
ATOM 3094 O O . ARG A 1 376 ? 8.708 -19.583 11.078 1.00 86.62 376 ARG A O 1
ATOM 3101 N N . TYR A 1 377 ? 9.869 -20.318 9.290 1.00 89.19 377 TYR A N 1
ATOM 3102 C CA . TYR A 1 377 ? 8.736 -20.378 8.376 1.00 89.19 377 TYR A CA 1
ATOM 3103 C C . TYR A 1 377 ? 7.634 -21.298 8.908 1.00 89.19 377 TYR A C 1
ATOM 3105 O O . TYR A 1 377 ? 6.493 -20.865 9.020 1.00 89.19 377 TYR A O 1
ATOM 3113 N N . ALA A 1 378 ? 7.971 -22.524 9.321 1.00 90.75 378 ALA A N 1
ATOM 3114 C CA . ALA A 1 378 ? 7.013 -23.468 9.891 1.00 90.75 378 ALA A CA 1
ATOM 3115 C C . ALA A 1 378 ? 6.344 -22.910 11.159 1.00 90.75 378 ALA A C 1
ATOM 3117 O O . ALA A 1 378 ? 5.123 -22.979 11.290 1.00 90.75 378 ALA A O 1
ATOM 3118 N N . GLY A 1 379 ? 7.117 -22.298 12.063 1.00 90.88 379 GLY A N 1
ATOM 3119 C CA . GLY A 1 379 ? 6.576 -21.644 13.254 1.00 90.88 379 GLY A CA 1
ATOM 3120 C C . GLY A 1 379 ? 5.596 -20.520 12.910 1.00 90.88 379 GLY A C 1
ATOM 3121 O O . GLY A 1 379 ? 4.468 -20.509 13.401 1.00 90.88 379 GLY A O 1
ATOM 3122 N N . VAL A 1 380 ? 5.982 -19.608 12.014 1.00 91.06 380 VAL A N 1
ATOM 3123 C CA . VAL A 1 380 ? 5.120 -18.498 11.581 1.00 91.06 380 VAL A CA 1
ATOM 3124 C C . VAL A 1 380 ? 3.880 -19.002 10.840 1.00 91.06 380 VAL A C 1
ATOM 3126 O O . VAL A 1 380 ? 2.791 -18.495 11.090 1.00 91.06 380 VAL A O 1
ATOM 3129 N N . LEU A 1 381 ? 4.002 -20.026 9.994 1.00 92.88 381 LEU A N 1
ATOM 3130 C CA . LEU A 1 381 ? 2.879 -20.630 9.276 1.00 92.88 381 LEU A CA 1
ATOM 3131 C C . LEU A 1 381 ? 1.865 -21.263 10.240 1.00 92.88 381 LEU A C 1
ATOM 3133 O O . LEU A 1 381 ? 0.662 -21.037 10.112 1.00 92.88 381 LEU A O 1
ATOM 3137 N N . ILE A 1 382 ? 2.331 -22.009 11.246 1.00 93.06 382 ILE A N 1
ATOM 3138 C CA . ILE A 1 382 ? 1.455 -22.608 12.264 1.00 93.06 382 ILE A CA 1
ATOM 3139 C C . ILE A 1 382 ? 0.760 -21.516 13.080 1.00 93.06 382 ILE A C 1
ATOM 3141 O O . ILE A 1 382 ? -0.452 -21.595 13.308 1.00 93.06 382 ILE A O 1
ATOM 3145 N N . PHE A 1 383 ? 1.494 -20.473 13.481 1.00 92.88 383 PHE A N 1
ATOM 3146 C CA . PHE A 1 383 ? 0.909 -19.316 14.157 1.00 92.88 383 PHE A CA 1
ATOM 3147 C C . PHE A 1 383 ? -0.159 -18.645 13.286 1.00 92.88 383 PHE A C 1
ATOM 3149 O O . PHE A 1 383 ? -1.263 -18.389 13.764 1.00 92.88 383 PHE A O 1
ATOM 3156 N N . TRP A 1 384 ? 0.140 -18.429 12.003 1.00 94.75 384 TRP A N 1
ATOM 3157 C CA . TRP A 1 384 ? -0.747 -17.809 11.023 1.00 94.75 384 TRP A CA 1
ATOM 3158 C C . TRP A 1 384 ? -2.053 -18.582 10.832 1.00 94.75 384 TRP A C 1
ATOM 3160 O O . TRP A 1 384 ? -3.135 -17.999 10.913 1.00 94.75 384 TRP A O 1
ATOM 3170 N N . ILE A 1 385 ? -1.979 -19.899 10.632 1.00 93.62 385 ILE A N 1
ATOM 3171 C CA . ILE A 1 385 ? -3.166 -20.757 10.500 1.00 93.62 385 ILE A CA 1
ATOM 3172 C C . ILE A 1 385 ? -4.002 -20.697 11.785 1.00 93.62 385 ILE A C 1
ATOM 3174 O O . ILE A 1 385 ? -5.224 -20.538 11.741 1.00 93.62 385 ILE A O 1
ATOM 3178 N N . SER A 1 386 ? -3.336 -20.762 12.940 1.00 91.88 386 SER A N 1
ATOM 3179 C CA . SER A 1 386 ? -3.993 -20.761 14.249 1.00 91.88 386 SER A CA 1
ATOM 3180 C C . SER A 1 386 ? -4.728 -19.452 14.523 1.00 91.88 386 SER A C 1
ATOM 3182 O O . SER A 1 386 ? -5.909 -19.473 14.878 1.00 91.88 386 SER A O 1
ATOM 3184 N N . ILE A 1 387 ? -4.070 -18.305 14.319 1.00 92.00 387 ILE A N 1
ATOM 3185 C CA . ILE A 1 387 ? -4.688 -17.000 14.560 1.00 92.00 387 ILE A CA 1
ATOM 3186 C C . ILE A 1 387 ? -5.843 -16.746 13.589 1.00 92.00 387 ILE A C 1
ATOM 3188 O O . ILE A 1 387 ? -6.904 -16.309 14.029 1.00 92.00 387 ILE A O 1
ATOM 3192 N N . ASN A 1 388 ? -5.704 -17.105 12.308 1.00 93.81 388 ASN A N 1
ATOM 3193 C CA . ASN A 1 388 ? -6.773 -16.923 11.325 1.00 93.81 388 ASN A CA 1
ATOM 3194 C C . ASN A 1 388 ? -7.999 -17.781 11.627 1.00 93.81 388 ASN A C 1
ATOM 3196 O O . ASN A 1 388 ? -9.121 -17.296 11.507 1.00 93.81 388 ASN A O 1
ATOM 3200 N N . PHE A 1 389 ? -7.817 -19.016 12.095 1.00 91.75 389 PHE A N 1
ATOM 3201 C CA . PHE A 1 389 ? -8.937 -19.847 12.532 1.00 91.75 389 PHE A CA 1
ATOM 3202 C C . PHE A 1 389 ? -9.717 -19.213 13.693 1.00 91.75 389 PHE A C 1
ATOM 3204 O O . PHE A 1 389 ? -10.952 -19.242 13.720 1.00 91.75 389 PHE A O 1
ATOM 3211 N N . VAL A 1 390 ? -9.005 -18.627 14.659 1.00 90.19 390 VAL A N 1
ATOM 3212 C CA . VAL A 1 390 ? -9.621 -17.944 15.803 1.00 90.19 390 VAL A CA 1
ATOM 3213 C C . VAL A 1 390 ? -10.333 -16.674 15.374 1.00 90.19 390 VAL A C 1
ATOM 3215 O O . VAL A 1 390 ? -11.499 -16.486 15.723 1.00 90.19 390 VAL A O 1
ATOM 3218 N N . VAL A 1 391 ? -9.671 -15.841 14.579 1.00 90.94 391 VAL A N 1
ATOM 3219 C CA . VAL A 1 391 ? -10.234 -14.595 14.061 1.00 90.94 391 VAL A CA 1
ATOM 3220 C C . VAL A 1 391 ? -11.468 -14.869 13.193 1.00 90.94 391 VAL A C 1
ATOM 3222 O O . VAL A 1 391 ? -12.516 -14.265 13.414 1.00 90.94 391 VAL A O 1
ATOM 3225 N N . TRP A 1 392 ? -11.417 -15.868 12.306 1.00 90.44 392 TRP A N 1
ATOM 3226 C CA . TRP A 1 392 ? -12.568 -16.304 11.509 1.00 90.44 392 TRP A CA 1
ATOM 3227 C C . TRP A 1 392 ? -13.743 -16.748 12.388 1.00 90.44 392 TRP A C 1
ATOM 3229 O O . TRP A 1 392 ? -14.885 -16.336 12.168 1.00 90.44 392 TRP A O 1
ATOM 3239 N N . LYS A 1 393 ? -13.479 -17.528 13.447 1.00 88.19 393 LYS A N 1
ATOM 3240 C CA . LYS A 1 393 ? -14.516 -17.889 14.424 1.00 88.19 393 LYS A CA 1
ATOM 3241 C C . LYS A 1 393 ? -15.079 -16.668 15.144 1.00 88.19 393 LYS A C 1
ATOM 3243 O O . LYS A 1 393 ? -16.275 -16.647 15.401 1.00 88.19 393 LYS A O 1
ATOM 3248 N N . ILE A 1 394 ? -14.270 -15.672 15.485 1.00 86.25 394 ILE A N 1
ATOM 3249 C CA . ILE A 1 394 ? -14.759 -14.450 16.137 1.00 86.25 394 ILE A CA 1
ATOM 3250 C C . ILE A 1 394 ? -15.679 -13.671 15.192 1.00 86.25 394 ILE A C 1
ATOM 3252 O O . ILE A 1 394 ? -16.759 -13.261 15.612 1.00 86.25 394 ILE A O 1
ATOM 3256 N N . PHE A 1 395 ? -15.306 -13.536 13.918 1.00 87.25 395 PHE A N 1
ATOM 3257 C CA . PHE A 1 395 ? -16.079 -12.769 12.940 1.00 87.25 395 PHE A CA 1
ATOM 3258 C C . PHE A 1 395 ? -17.362 -13.457 12.460 1.00 87.25 395 PHE A C 1
ATOM 3260 O O . PHE A 1 395 ? -18.342 -12.765 12.191 1.00 87.25 395 PHE A O 1
ATOM 3267 N N . HIS A 1 396 ? -17.384 -14.791 12.350 1.00 78.81 396 HIS A N 1
ATOM 3268 C CA . HIS A 1 396 ? -18.503 -15.519 11.727 1.00 78.81 396 HIS A CA 1
ATOM 3269 C C . HIS A 1 396 ? -19.341 -16.373 12.689 1.00 78.81 396 HIS A C 1
ATOM 3271 O O . HIS A 1 396 ? -20.445 -16.788 12.339 1.00 78.81 396 HIS A O 1
ATOM 3277 N N . ARG A 1 397 ? -18.881 -16.644 13.920 1.00 69.00 397 ARG A N 1
ATOM 3278 C CA . ARG A 1 397 ? -19.655 -17.455 14.884 1.00 69.00 397 ARG A CA 1
ATOM 3279 C C . ARG A 1 397 ? -20.788 -16.680 15.565 1.00 69.00 397 ARG A C 1
ATOM 3281 O O . ARG A 1 397 ? -21.663 -17.327 16.137 1.00 69.00 397 ARG A O 1
ATOM 3288 N N . SER A 1 398 ? -20.768 -15.346 15.524 1.00 54.53 398 SER A N 1
ATOM 3289 C CA . SER A 1 398 ? -21.845 -14.505 16.075 1.00 54.53 398 SER A CA 1
ATOM 3290 C C . SER A 1 398 ? -23.136 -14.678 15.263 1.00 54.53 398 SER A C 1
ATOM 3292 O O . SER A 1 398 ? -24.150 -15.128 15.790 1.00 54.53 398 SER A O 1
ATOM 3294 N N . GLN A 1 399 ? -23.023 -14.560 13.937 1.00 52.91 399 GLN A N 1
ATOM 3295 C CA . GLN A 1 399 ? -24.152 -14.550 13.003 1.00 52.91 399 GLN A CA 1
ATOM 3296 C C . GLN A 1 399 ? -25.031 -15.820 13.039 1.00 52.91 399 GLN A C 1
ATOM 3298 O O . GLN A 1 399 ? -26.254 -15.736 12.961 1.00 52.91 399 GLN A O 1
ATOM 3303 N N . ARG A 1 400 ? -24.442 -17.013 13.232 1.00 49.88 400 ARG A N 1
ATOM 3304 C CA . ARG A 1 400 ? -25.212 -18.276 13.284 1.00 49.88 400 ARG A CA 1
ATOM 3305 C C . ARG A 1 400 ? -26.102 -18.413 14.522 1.00 49.88 400 ARG A C 1
ATOM 3307 O O . ARG A 1 400 ? -27.103 -19.124 14.461 1.00 49.88 400 ARG A O 1
ATOM 3314 N N . ARG A 1 401 ? -25.748 -17.800 15.657 1.00 49.62 401 ARG A N 1
ATOM 3315 C CA . ARG A 1 401 ? -26.578 -17.901 16.871 1.00 49.62 401 ARG A CA 1
ATOM 3316 C C . ARG A 1 401 ? -27.813 -17.008 16.772 1.00 49.62 401 ARG A C 1
ATOM 3318 O O . ARG A 1 401 ? -28.890 -17.457 17.159 1.00 49.62 401 ARG A O 1
ATOM 3325 N N . ASP A 1 402 ? -27.671 -15.844 16.151 1.00 48.97 402 ASP A N 1
ATOM 3326 C CA . ASP A 1 402 ? -28.749 -14.866 16.005 1.00 48.97 402 ASP A CA 1
ATOM 3327 C C . ASP A 1 402 ? -29.759 -15.225 14.914 1.00 48.97 402 ASP A C 1
ATOM 3329 O O . ASP A 1 402 ? -30.954 -15.020 15.114 1.00 48.97 402 ASP A O 1
ATOM 3333 N N . GLU A 1 403 ? -29.349 -15.865 13.813 1.00 51.84 403 GLU A N 1
ATOM 3334 C CA . GLU A 1 403 ? -30.309 -16.424 12.846 1.00 51.84 403 GLU A CA 1
ATOM 3335 C C . GLU A 1 403 ? -31.131 -17.562 13.453 1.00 51.84 403 GLU A C 1
ATOM 3337 O O . GLU A 1 403 ? -32.345 -17.621 13.263 1.00 51.84 403 GLU A O 1
ATOM 3342 N N . THR A 1 404 ? -30.498 -18.428 14.248 1.00 52.06 404 THR A N 1
ATOM 3343 C CA . THR A 1 404 ? -31.196 -19.539 14.907 1.00 52.06 404 THR A CA 1
ATOM 3344 C C . THR A 1 404 ? -32.170 -19.025 15.972 1.00 52.06 404 THR A C 1
ATOM 3346 O O . THR A 1 404 ? -33.281 -19.537 16.075 1.00 52.06 404 THR A O 1
ATOM 3349 N N . LEU A 1 405 ? -31.790 -17.992 16.735 1.00 53.41 405 LEU A N 1
ATOM 3350 C CA . LEU A 1 405 ? -32.653 -17.334 17.722 1.00 53.41 405 LEU A CA 1
ATOM 3351 C C . LEU A 1 405 ? -33.788 -16.541 17.062 1.00 53.41 405 LEU A C 1
ATOM 3353 O O . LEU A 1 405 ? -34.938 -16.747 17.433 1.00 53.41 405 LEU A O 1
ATOM 3357 N N . ARG A 1 406 ? -33.518 -15.741 16.018 1.00 49.12 406 ARG A N 1
ATOM 3358 C CA . ARG A 1 406 ? -34.564 -15.053 15.234 1.00 49.12 406 ARG A CA 1
ATOM 3359 C C . ARG A 1 406 ? -35.525 -16.029 14.572 1.00 49.12 406 ARG A C 1
ATOM 3361 O O . ARG A 1 406 ? -36.717 -15.742 14.495 1.00 49.12 406 ARG A O 1
ATOM 3368 N N . PHE A 1 407 ? -35.034 -17.169 14.090 1.00 55.75 407 PHE A N 1
ATOM 3369 C CA . PHE A 1 407 ? -35.886 -18.218 13.541 1.00 55.75 407 PHE A CA 1
ATOM 3370 C C . PHE A 1 407 ? -36.756 -18.842 14.635 1.00 55.75 407 PHE A C 1
ATOM 3372 O O . PHE A 1 407 ? -37.957 -18.996 14.436 1.00 55.75 407 PHE A O 1
ATOM 3379 N N . LYS A 1 408 ? -36.192 -19.116 15.819 1.00 62.22 408 LYS A N 1
ATOM 3380 C CA . LYS A 1 408 ? -36.937 -19.645 16.971 1.00 62.22 408 LYS A CA 1
ATOM 3381 C C . LYS A 1 408 ? -37.983 -18.661 17.495 1.00 62.22 408 LYS A C 1
ATOM 3383 O O . LYS A 1 408 ? -39.088 -19.089 17.805 1.00 62.22 408 LYS A O 1
ATOM 3388 N N . ASP A 1 409 ? -37.677 -17.367 17.531 1.00 54.34 409 ASP A N 1
ATOM 3389 C CA . ASP A 1 409 ? -38.609 -16.316 17.949 1.00 54.34 409 ASP A CA 1
ATOM 3390 C C . ASP A 1 409 ? -39.684 -16.047 16.892 1.00 54.34 409 ASP A C 1
ATOM 3392 O O . ASP A 1 409 ? -40.847 -15.866 17.244 1.00 54.34 409 ASP A O 1
ATOM 3396 N N . ARG A 1 410 ? -39.359 -16.107 15.590 1.00 56.50 410 ARG A N 1
ATOM 3397 C CA . ARG A 1 410 ? -40.378 -16.096 14.523 1.00 56.50 410 ARG A CA 1
ATOM 3398 C C . ARG A 1 410 ? -41.287 -17.316 14.604 1.00 56.50 410 ARG A C 1
ATOM 3400 O O . ARG A 1 410 ? -42.497 -17.159 14.476 1.00 56.50 410 ARG A O 1
ATOM 3407 N N . LEU A 1 411 ? -40.733 -18.498 14.871 1.00 59.62 411 LEU A N 1
ATOM 3408 C CA . LEU A 1 411 ? -41.509 -19.722 15.053 1.00 59.62 411 LEU A CA 1
ATOM 3409 C C . LEU A 1 411 ? -42.414 -19.607 16.291 1.00 59.62 411 LEU A C 1
ATOM 3411 O O . LEU A 1 411 ? -43.613 -19.853 16.210 1.00 59.62 411 LEU A O 1
ATOM 3415 N N . LYS A 1 412 ? -41.881 -19.126 17.417 1.00 58.84 412 LYS A N 1
ATOM 3416 C CA . LYS A 1 412 ? -42.625 -18.937 18.668 1.00 58.84 412 LYS A CA 1
ATOM 3417 C C . LYS A 1 412 ? -43.723 -17.875 18.538 1.00 58.84 412 LYS A C 1
ATOM 3419 O O . LYS A 1 412 ? -44.839 -18.109 18.991 1.00 58.84 412 LYS A O 1
ATOM 3424 N N . ASN A 1 413 ? -43.460 -16.770 17.840 1.00 50.41 413 ASN A N 1
ATOM 3425 C CA . ASN A 1 413 ? -44.456 -15.735 17.545 1.00 50.41 413 ASN A CA 1
ATOM 3426 C C . ASN A 1 413 ? -45.487 -16.179 16.497 1.00 50.41 413 ASN A C 1
ATOM 3428 O O . ASN A 1 413 ? -46.618 -15.699 16.522 1.00 50.41 413 ASN A O 1
ATOM 3432 N N . SER A 1 414 ? -45.135 -17.104 15.598 1.00 53.16 414 SER A N 1
ATOM 3433 C CA . SER A 1 414 ? -46.104 -17.718 14.681 1.00 53.16 414 SER A CA 1
ATOM 3434 C C . SER A 1 414 ?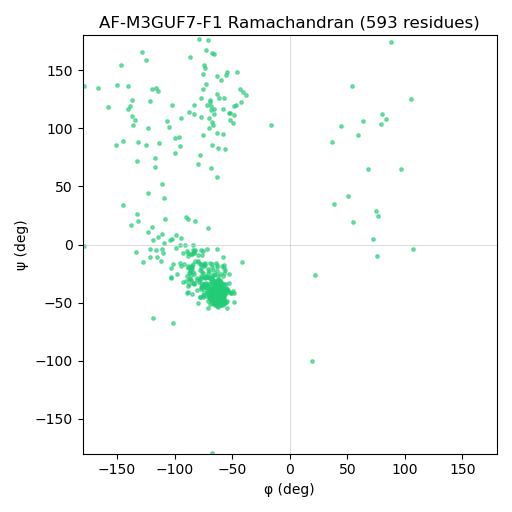 -47.036 -18.705 15.394 1.00 53.16 414 SER A C 1
ATOM 3436 O O . SER A 1 414 ? -48.219 -18.749 15.074 1.00 53.16 414 SER A O 1
ATOM 3438 N N . ILE A 1 415 ? -46.545 -19.408 16.422 1.00 55.09 415 ILE A N 1
ATOM 3439 C CA . ILE A 1 415 ? -47.337 -20.340 17.241 1.00 55.09 415 ILE A CA 1
ATOM 3440 C C . ILE A 1 415 ? -48.224 -19.582 18.249 1.00 55.09 415 ILE A C 1
ATOM 3442 O O . ILE A 1 415 ? -49.372 -19.955 18.469 1.00 55.09 415 ILE A O 1
ATOM 3446 N N . LEU A 1 416 ? -47.747 -18.465 18.810 1.00 46.81 416 LEU A N 1
ATOM 3447 C CA . LEU A 1 416 ? -48.508 -17.626 19.751 1.00 46.81 416 LEU A CA 1
ATOM 3448 C C . LEU A 1 416 ? -49.592 -16.748 19.100 1.00 46.81 416 LEU A C 1
ATOM 3450 O O . LEU A 1 416 ? -50.384 -16.146 19.818 1.00 46.81 416 LEU A O 1
ATOM 3454 N N . ARG A 1 417 ? -49.701 -16.700 17.763 1.00 44.88 417 ARG A N 1
ATOM 3455 C CA . ARG A 1 417 ? -50.821 -16.019 17.077 1.00 44.88 417 ARG A CA 1
ATOM 3456 C C . ARG A 1 417 ? -52.166 -16.753 17.180 1.00 44.88 417 ARG A C 1
ATOM 3458 O O . ARG A 1 417 ? -53.167 -16.191 16.750 1.00 44.88 417 ARG A O 1
ATOM 3465 N N . PHE A 1 418 ? -52.208 -17.941 17.788 1.00 49.19 418 PHE A N 1
ATOM 3466 C CA . PHE A 1 418 ? -53.444 -18.686 18.069 1.00 49.19 418 PHE A CA 1
ATOM 3467 C C . PHE A 1 418 ? -53.898 -18.644 19.542 1.00 49.19 418 PHE A C 1
ATOM 3469 O O . PHE A 1 418 ? -54.894 -19.272 19.885 1.00 49.19 418 PHE A O 1
ATOM 3476 N N . GLY A 1 419 ? -53.217 -17.891 20.416 1.00 41.47 419 GLY A N 1
ATOM 3477 C CA . GLY A 1 419 ? -53.578 -17.753 21.833 1.00 41.47 419 GLY A CA 1
ATOM 3478 C C . GLY A 1 419 ? -53.881 -16.304 22.214 1.00 41.47 419 GLY A C 1
ATOM 3479 O O . GLY A 1 419 ? -53.142 -15.395 21.848 1.00 41.47 419 GLY A O 1
ATOM 3480 N N . SER A 1 420 ? -54.980 -16.099 22.938 1.00 40.41 420 SER A N 1
ATOM 3481 C CA . SER A 1 420 ? -55.530 -14.817 23.400 1.00 40.41 420 SER A CA 1
ATOM 3482 C C . SER A 1 420 ? -54.486 -13.779 23.840 1.00 40.41 420 SER A C 1
ATOM 3484 O O . SER A 1 420 ? -53.653 -14.049 24.706 1.00 40.41 420 SER A O 1
ATOM 3486 N N . ARG A 1 421 ? -54.605 -12.559 23.293 1.00 39.03 421 ARG A N 1
ATOM 3487 C CA . ARG A 1 421 ? -53.890 -11.347 23.725 1.00 39.03 421 ARG A CA 1
ATOM 3488 C C . ARG A 1 421 ? -54.067 -11.128 25.233 1.00 39.03 421 ARG A C 1
ATOM 3490 O O . ARG A 1 421 ? -55.115 -10.654 25.658 1.00 39.03 421 ARG A O 1
ATOM 3497 N N . SER A 1 422 ? -53.023 -11.375 26.018 1.00 35.69 422 SER A N 1
ATOM 3498 C CA . SER A 1 422 ? -52.831 -10.710 27.306 1.00 35.69 422 SER A CA 1
ATOM 3499 C C . SER A 1 422 ? -51.564 -9.861 27.237 1.00 35.69 422 SER A C 1
ATOM 3501 O O . SER A 1 422 ? -50.545 -10.247 26.661 1.00 35.69 422 SER A O 1
ATOM 3503 N N . ALA A 1 423 ? -51.682 -8.632 27.730 1.00 44.12 423 ALA A N 1
ATOM 3504 C CA . ALA A 1 423 ? -50.625 -7.642 27.719 1.00 44.12 423 ALA A CA 1
ATOM 3505 C C . ALA A 1 423 ? -49.476 -8.104 28.622 1.00 44.12 423 ALA A C 1
ATOM 3507 O O . ALA A 1 423 ? -49.620 -8.156 29.841 1.00 44.12 423 ALA A O 1
ATOM 3508 N N . GLN A 1 424 ? -48.329 -8.415 28.022 1.00 34.53 424 GLN A N 1
ATOM 3509 C CA . GLN A 1 424 ? -47.085 -8.598 28.753 1.00 34.53 424 GLN A CA 1
ATOM 3510 C C . GLN A 1 424 ? -46.042 -7.637 28.186 1.00 34.53 424 GLN A C 1
ATOM 3512 O O . GLN A 1 424 ? -45.447 -7.847 27.130 1.00 34.53 424 GLN A O 1
ATOM 3517 N N . THR A 1 425 ? -45.858 -6.538 28.911 1.00 39.59 425 THR A N 1
ATOM 3518 C CA . THR A 1 425 ? -44.711 -5.634 28.853 1.00 39.59 425 THR A CA 1
ATOM 3519 C C . THR A 1 425 ? -43.457 -6.409 29.266 1.00 39.59 425 THR A C 1
ATOM 3521 O O . THR A 1 425 ? -43.046 -6.413 30.422 1.00 39.59 425 THR A O 1
ATOM 3524 N N . GLY A 1 426 ? -42.872 -7.136 28.312 1.00 31.66 426 GLY A N 1
ATOM 3525 C CA . GLY A 1 426 ? -41.642 -7.907 28.481 1.00 31.66 426 GLY A CA 1
ATOM 3526 C C . GLY A 1 426 ? -40.458 -7.219 27.812 1.00 31.66 426 GLY A C 1
ATOM 3527 O O . GLY A 1 426 ? -40.281 -7.301 26.596 1.00 31.66 426 GLY A O 1
ATOM 3528 N N . SER A 1 427 ? -39.637 -6.555 28.619 1.00 36.38 427 SER A N 1
ATOM 3529 C CA . SER A 1 427 ? -38.336 -5.988 28.267 1.00 36.38 427 SER A CA 1
ATOM 3530 C C . SER A 1 427 ? -37.385 -7.063 27.723 1.00 36.38 427 SER A C 1
ATOM 3532 O O . SER A 1 427 ? -36.679 -7.744 28.461 1.00 36.38 427 SER A O 1
ATOM 3534 N N . THR A 1 428 ? -37.335 -7.202 26.398 1.00 34.00 428 THR A N 1
ATOM 3535 C CA . THR A 1 428 ? -36.431 -8.146 25.723 1.00 34.00 428 THR A CA 1
ATOM 3536 C C . THR A 1 428 ? -35.713 -7.441 24.575 1.00 34.00 428 THR A C 1
ATOM 3538 O O . THR A 1 428 ? -36.021 -7.643 23.409 1.00 34.00 428 THR A O 1
ATOM 3541 N N . SER A 1 429 ? -34.768 -6.554 24.898 1.00 33.72 429 SER A N 1
ATOM 3542 C CA . SER A 1 429 ? -33.934 -5.882 23.884 1.00 33.72 429 SER A CA 1
ATOM 3543 C C . SER A 1 429 ? -32.494 -5.625 24.348 1.00 33.72 429 SER A C 1
ATOM 3545 O O . SER A 1 429 ? -31.916 -4.598 24.019 1.00 33.72 429 SER A O 1
ATOM 3547 N N . ARG A 1 430 ? -31.905 -6.518 25.158 1.00 33.91 430 ARG A N 1
ATOM 3548 C CA . ARG A 1 430 ? -30.578 -6.283 25.769 1.00 33.91 430 ARG A CA 1
ATOM 3549 C C . ARG A 1 430 ? -29.438 -7.169 25.256 1.00 33.91 430 ARG A C 1
ATOM 3551 O O . ARG A 1 430 ? -28.361 -7.144 25.839 1.00 33.91 430 ARG A O 1
ATOM 3558 N N . SER A 1 431 ? -29.642 -7.953 24.192 1.00 35.47 431 SER A N 1
ATOM 3559 C CA . SER A 1 431 ? -28.595 -8.837 23.642 1.00 35.47 431 SER A CA 1
ATOM 3560 C C . SER A 1 431 ? -28.126 -8.506 22.222 1.00 35.47 431 SER A C 1
ATOM 3562 O O . SER A 1 431 ? -27.180 -9.134 21.764 1.00 35.47 431 SER A O 1
ATOM 3564 N N . SER A 1 432 ? -28.727 -7.529 21.534 1.00 40.03 432 SER A N 1
ATOM 3565 C CA . SER A 1 432 ? -28.278 -7.092 20.199 1.00 40.03 432 SER A CA 1
ATOM 3566 C C . SER A 1 432 ? -27.073 -6.147 20.234 1.00 40.03 432 SER A C 1
ATOM 3568 O O . SER A 1 432 ? -26.417 -5.945 19.218 1.00 40.03 432 SER A O 1
ATOM 3570 N N . ASP A 1 433 ? -26.756 -5.576 21.398 1.00 40.34 433 ASP A N 1
ATOM 3571 C CA . ASP A 1 433 ? -25.805 -4.462 21.492 1.00 40.34 433 ASP A CA 1
ATOM 3572 C C . ASP A 1 433 ? -24.338 -4.895 21.363 1.00 40.34 433 ASP A C 1
ATOM 3574 O O . ASP A 1 433 ? -23.461 -4.053 21.239 1.00 40.34 433 ASP A O 1
ATOM 3578 N N . THR A 1 434 ? -24.029 -6.197 21.369 1.00 46.69 434 THR A N 1
ATOM 3579 C CA . THR A 1 434 ? -22.634 -6.687 21.338 1.00 46.69 434 THR A CA 1
ATOM 3580 C C . THR A 1 434 ? -22.134 -7.109 19.951 1.00 46.69 434 THR A C 1
ATOM 3582 O O . THR A 1 434 ? -20.959 -7.479 19.818 1.00 46.69 434 THR A O 1
ATOM 3585 N N . GLU A 1 435 ? -22.988 -7.070 18.921 1.00 48.94 435 GLU A N 1
ATOM 3586 C CA . GLU A 1 435 ? -22.620 -7.475 17.555 1.00 48.94 435 GLU A CA 1
ATOM 3587 C C . GLU A 1 435 ? -21.972 -6.353 16.722 1.00 48.94 435 GLU A C 1
ATOM 3589 O O . GLU A 1 435 ? -21.259 -6.663 15.769 1.00 48.94 435 GLU A O 1
ATOM 3594 N N . SER A 1 436 ? -22.117 -5.070 17.091 1.00 56.25 436 SER A N 1
ATOM 3595 C CA . SER A 1 436 ? -21.668 -3.948 16.240 1.00 56.25 436 SER A CA 1
ATOM 3596 C C . SER A 1 436 ? -20.181 -3.567 16.347 1.00 56.25 436 SER A C 1
ATOM 3598 O O . SER A 1 436 ? -19.698 -2.750 15.567 1.00 56.25 436 SER A O 1
ATOM 3600 N N . PHE A 1 437 ? -19.419 -4.145 17.279 1.00 65.06 437 PHE A N 1
ATOM 3601 C CA . PHE A 1 437 ? -18.168 -3.518 17.729 1.00 65.06 437 PHE A CA 1
ATOM 3602 C C . PHE A 1 437 ? -16.900 -3.759 16.881 1.00 65.06 437 PHE A C 1
ATOM 3604 O O . PHE A 1 437 ? -15.879 -3.165 17.208 1.00 65.06 437 PHE A O 1
ATOM 3611 N N . PHE A 1 438 ? -16.906 -4.596 15.827 1.00 78.44 438 PHE A N 1
ATOM 3612 C CA . PHE A 1 438 ? -15.661 -4.994 15.116 1.00 78.44 438 PHE A CA 1
ATOM 3613 C C . PHE A 1 438 ? -15.700 -4.905 13.590 1.00 78.44 438 PHE A C 1
ATOM 3615 O O . PHE A 1 438 ? -14.932 -5.607 12.925 1.00 78.44 438 PHE A O 1
ATOM 3622 N N . TYR A 1 439 ? -16.615 -4.135 12.999 1.00 85.19 439 TYR A N 1
ATOM 3623 C CA . TYR A 1 439 ? -16.740 -4.110 11.539 1.00 85.19 439 TYR A CA 1
ATOM 3624 C C . TYR A 1 439 ? -15.443 -3.661 10.861 1.00 85.19 439 TYR A C 1
ATOM 3626 O O . TYR A 1 439 ? -15.005 -4.313 9.910 1.00 85.19 439 TYR A O 1
ATOM 3634 N N . THR A 1 440 ? -14.768 -2.641 11.399 1.00 89.62 440 THR A N 1
ATOM 3635 C CA . THR A 1 440 ? -13.526 -2.128 10.813 1.00 89.62 440 THR A CA 1
ATOM 3636 C C . THR A 1 440 ? -12.433 -3.200 10.830 1.00 89.62 440 THR A C 1
ATOM 3638 O O . THR A 1 440 ? -11.834 -3.483 9.790 1.00 89.62 440 THR A O 1
ATOM 3641 N N . TRP A 1 441 ? -12.219 -3.866 11.974 1.00 91.81 441 TRP A N 1
ATOM 3642 C CA . TRP A 1 441 ? -11.255 -4.973 12.080 1.00 91.81 441 TRP A CA 1
ATOM 3643 C C . TRP A 1 441 ? -11.628 -6.176 11.220 1.00 91.81 441 TRP A C 1
ATOM 3645 O O . TRP A 1 441 ? -10.747 -6.779 10.610 1.00 91.81 441 TRP A O 1
ATOM 3655 N N . LYS A 1 442 ? -12.915 -6.524 11.139 1.00 92.25 442 LYS A N 1
ATOM 3656 C CA . LYS A 1 442 ? -13.400 -7.628 10.304 1.00 92.25 442 LYS A CA 1
ATOM 3657 C C . LYS A 1 442 ? -13.048 -7.397 8.842 1.00 92.25 442 LYS A C 1
ATOM 3659 O O . LYS A 1 442 ? -12.470 -8.286 8.214 1.00 92.25 442 LYS A O 1
ATOM 3664 N N . TYR A 1 443 ? -13.365 -6.219 8.308 1.00 92.38 443 TYR A N 1
ATOM 3665 C CA . TYR A 1 443 ? -13.066 -5.882 6.920 1.00 92.38 443 TYR A CA 1
ATOM 3666 C C . TYR A 1 443 ? -11.558 -5.765 6.683 1.00 92.38 443 TYR A C 1
ATOM 3668 O O . TYR A 1 443 ? -11.039 -6.402 5.768 1.00 92.38 443 TYR A O 1
ATOM 3676 N N . PHE A 1 444 ? -10.832 -5.041 7.536 1.00 94.56 444 PHE A N 1
ATOM 3677 C CA . PHE A 1 444 ? -9.387 -4.879 7.379 1.00 94.56 444 PHE A CA 1
ATOM 3678 C C . PHE A 1 444 ? -8.643 -6.222 7.451 1.00 94.56 444 PHE A C 1
ATOM 3680 O O . PHE A 1 444 ? -7.799 -6.522 6.608 1.00 94.56 444 PHE A O 1
ATOM 3687 N N . TRP A 1 445 ? -9.007 -7.095 8.392 1.00 94.81 445 TRP A N 1
ATOM 3688 C CA . TRP A 1 445 ? -8.391 -8.414 8.494 1.00 94.81 445 TRP A CA 1
ATOM 3689 C C . TRP A 1 445 ? -8.718 -9.301 7.291 1.00 94.81 445 TRP A C 1
ATOM 3691 O O . TRP A 1 445 ? -7.821 -9.901 6.707 1.00 94.81 445 TRP A O 1
ATOM 3701 N N . THR A 1 446 ? -9.994 -9.378 6.903 1.00 93.50 446 THR A N 1
ATOM 3702 C CA . THR A 1 446 ? -10.462 -10.290 5.844 1.00 93.50 446 THR A CA 1
ATOM 3703 C C . THR A 1 446 ? -9.946 -9.891 4.464 1.00 93.50 446 THR A C 1
ATOM 3705 O O . THR A 1 446 ? -9.593 -10.762 3.675 1.00 93.50 446 THR A O 1
ATOM 3708 N N . TYR A 1 447 ? -9.897 -8.590 4.171 1.00 93.88 447 TYR A N 1
ATOM 3709 C CA . TYR A 1 447 ? -9.590 -8.082 2.833 1.00 93.88 447 TYR A CA 1
ATOM 3710 C C . TYR A 1 447 ? -8.145 -7.591 2.672 1.00 93.88 447 TYR A C 1
ATOM 3712 O O . TYR A 1 447 ? -7.683 -7.475 1.542 1.00 93.88 447 TYR A O 1
ATOM 3720 N N . VAL A 1 448 ? -7.410 -7.330 3.761 1.00 94.88 448 VAL A N 1
ATOM 3721 C CA . VAL A 1 448 ? -6.019 -6.842 3.692 1.00 94.88 448 VAL A CA 1
ATOM 3722 C C . VAL A 1 448 ? -5.049 -7.820 4.347 1.00 94.88 448 VAL A C 1
ATOM 3724 O O . VAL A 1 448 ? -4.196 -8.384 3.664 1.00 94.88 448 VAL A O 1
ATOM 3727 N N . ILE A 1 449 ? -5.182 -8.055 5.657 1.00 94.81 449 ILE A N 1
ATOM 3728 C CA . ILE A 1 449 ? -4.203 -8.852 6.417 1.00 94.81 449 ILE A CA 1
ATOM 3729 C C . ILE A 1 449 ? -4.180 -10.301 5.922 1.00 94.81 449 ILE A C 1
ATOM 3731 O O . ILE A 1 449 ? -3.112 -10.829 5.622 1.00 94.81 449 ILE A O 1
ATOM 3735 N N . PHE A 1 450 ? -5.345 -10.944 5.813 1.00 94.69 450 PHE A N 1
ATOM 3736 C CA . PHE A 1 450 ? -5.438 -12.358 5.465 1.00 94.69 450 PHE A CA 1
ATOM 3737 C C . PHE A 1 450 ? -4.909 -12.680 4.053 1.00 94.69 450 PHE A C 1
ATOM 3739 O O . PHE A 1 450 ? -4.085 -13.593 3.953 1.00 94.69 450 PHE A O 1
ATOM 3746 N N . PRO A 1 451 ? -5.292 -11.962 2.977 1.00 92.50 451 PRO A N 1
ATOM 3747 C CA . PRO A 1 451 ? -4.764 -12.230 1.639 1.00 92.50 451 PRO A CA 1
ATOM 3748 C C . PRO A 1 451 ? -3.249 -12.014 1.548 1.00 92.50 451 PRO A C 1
ATOM 3750 O O . PRO A 1 451 ? -2.530 -12.910 1.108 1.00 92.50 451 PRO A O 1
ATOM 3753 N N . ILE A 1 452 ? -2.749 -10.878 2.051 1.00 90.19 452 ILE A N 1
ATOM 3754 C CA . ILE A 1 452 ? -1.324 -10.526 1.975 1.00 90.19 452 ILE A CA 1
ATOM 3755 C C . ILE A 1 452 ? -0.475 -11.486 2.816 1.00 90.19 452 ILE A C 1
ATOM 3757 O O . ILE A 1 452 ? 0.541 -11.998 2.346 1.00 90.19 452 ILE A O 1
ATOM 3761 N N . GLY A 1 453 ? -0.893 -11.771 4.052 1.00 90.19 453 GLY A N 1
ATOM 3762 C CA . GLY A 1 453 ? -0.167 -12.689 4.926 1.00 90.19 453 GLY A CA 1
ATOM 3763 C C . GLY A 1 453 ? -0.180 -14.128 4.407 1.00 90.19 453 GLY A C 1
ATOM 3764 O O . GLY A 1 453 ? 0.844 -14.804 4.468 1.00 90.19 453 GLY A O 1
ATOM 3765 N N . SER A 1 454 ? -1.292 -14.578 3.816 1.00 91.50 454 SER A N 1
ATOM 3766 C CA . SER A 1 454 ? -1.365 -15.908 3.198 1.00 91.50 454 SER A CA 1
ATOM 3767 C C . SER A 1 454 ? -0.491 -16.003 1.950 1.00 91.50 454 SER A C 1
ATOM 3769 O O . SER A 1 454 ? 0.175 -17.016 1.765 1.00 91.50 454 SER A O 1
ATOM 3771 N N . TRP A 1 455 ? -0.414 -14.943 1.136 1.00 86.81 455 TRP A N 1
ATOM 3772 C CA . TRP A 1 455 ? 0.511 -14.900 0.003 1.00 86.81 455 TRP A CA 1
ATOM 3773 C C . TRP A 1 455 ? 1.975 -14.926 0.452 1.00 86.81 455 TRP A C 1
ATOM 3775 O O . TRP A 1 455 ? 2.783 -15.670 -0.099 1.00 86.81 455 TRP A O 1
ATOM 3785 N N . ALA A 1 456 ? 2.337 -14.139 1.468 1.00 84.75 456 ALA A N 1
ATOM 3786 C CA . ALA A 1 456 ? 3.701 -14.117 1.996 1.00 84.75 456 ALA A CA 1
ATOM 3787 C C . ALA A 1 456 ? 4.136 -15.486 2.553 1.00 84.75 456 ALA A C 1
ATOM 3789 O O . ALA A 1 456 ? 5.308 -15.847 2.459 1.00 84.75 456 ALA A O 1
ATOM 3790 N N . LEU A 1 457 ? 3.188 -16.250 3.101 1.00 88.25 457 LEU A N 1
ATOM 3791 C CA . LEU A 1 457 ? 3.416 -17.554 3.722 1.00 88.25 457 LEU A CA 1
ATOM 3792 C C . LEU A 1 457 ? 3.095 -18.745 2.816 1.00 88.25 457 LEU A C 1
ATOM 3794 O O . LEU A 1 457 ? 3.128 -19.873 3.292 1.00 88.25 457 LEU A O 1
ATOM 3798 N N . ILE A 1 458 ? 2.803 -18.528 1.531 1.00 86.12 458 ILE A N 1
ATOM 3799 C CA . ILE A 1 458 ? 2.521 -19.635 0.606 1.00 86.12 458 ILE A CA 1
ATOM 3800 C C . ILE A 1 458 ? 3.780 -20.438 0.263 1.00 86.12 458 ILE A C 1
ATOM 3802 O O . ILE A 1 458 ? 3.693 -21.623 -0.049 1.00 86.12 458 ILE A O 1
ATOM 3806 N N . HIS A 1 459 ? 4.952 -19.793 0.317 1.00 79.00 459 HIS A N 1
ATOM 3807 C CA . HIS A 1 459 ? 6.230 -20.413 -0.006 1.00 79.00 459 HIS A CA 1
ATOM 3808 C C . HIS A 1 459 ? 7.338 -19.944 0.953 1.00 79.00 459 HIS A C 1
ATOM 3810 O O . HIS A 1 459 ? 7.450 -18.737 1.209 1.00 79.00 459 HIS A O 1
ATOM 3816 N N . PRO A 1 460 ? 8.205 -20.851 1.444 1.00 78.75 460 PRO A N 1
ATOM 3817 C CA . PRO A 1 460 ? 9.294 -20.519 2.363 1.00 78.75 460 PRO A CA 1
ATOM 3818 C C . PRO A 1 460 ? 10.260 -19.474 1.801 1.00 78.75 460 PRO A C 1
ATOM 3820 O O . PRO A 1 460 ? 10.701 -18.605 2.550 1.00 78.75 460 PRO A O 1
ATOM 3823 N N . ASP A 1 461 ? 10.535 -19.484 0.494 1.00 73.25 461 ASP A N 1
ATOM 3824 C CA . ASP A 1 461 ? 11.436 -18.495 -0.112 1.00 73.25 461 ASP A CA 1
ATOM 3825 C C . ASP A 1 461 ? 10.843 -17.082 -0.147 1.00 73.25 461 ASP A C 1
ATOM 3827 O O . ASP A 1 461 ? 11.598 -16.120 -0.061 1.00 73.25 461 ASP A O 1
ATOM 3831 N N . ARG A 1 462 ? 9.511 -16.930 -0.193 1.00 74.81 462 ARG A N 1
ATOM 3832 C CA . ARG A 1 462 ? 8.840 -15.614 -0.116 1.00 74.81 462 ARG A CA 1
ATOM 3833 C C . ARG A 1 462 ? 8.864 -15.054 1.299 1.00 74.81 462 ARG A C 1
ATOM 3835 O O . ARG A 1 462 ? 9.114 -13.872 1.520 1.00 74.81 462 ARG A O 1
ATOM 3842 N N . PHE A 1 463 ? 8.646 -15.923 2.279 1.00 77.00 463 PHE A N 1
ATOM 3843 C CA . PHE A 1 463 ? 8.818 -15.559 3.676 1.00 77.00 463 PHE A CA 1
ATOM 3844 C C . PHE A 1 463 ? 10.284 -15.203 3.968 1.00 77.00 463 PHE A C 1
ATOM 3846 O O . PHE A 1 463 ? 10.582 -14.171 4.576 1.00 77.00 463 PHE A O 1
ATOM 3853 N N . SER A 1 464 ? 11.218 -16.019 3.477 1.00 71.06 464 SER A N 1
ATOM 3854 C CA . SER A 1 464 ? 12.645 -15.789 3.659 1.00 71.06 464 SER A CA 1
ATOM 3855 C C . SER A 1 464 ? 13.114 -14.530 2.941 1.00 71.06 464 SER A C 1
ATOM 3857 O O . SER A 1 464 ? 13.883 -13.792 3.542 1.00 71.06 464 SER A O 1
ATOM 3859 N N . SER A 1 465 ? 12.645 -14.236 1.724 1.00 65.25 465 SER A N 1
ATOM 3860 C CA . SER A 1 465 ? 12.982 -13.000 1.008 1.00 65.25 465 SER A CA 1
ATOM 3861 C C . SER A 1 465 ? 12.446 -11.768 1.732 1.00 65.25 465 SER A C 1
ATOM 3863 O O . SER A 1 465 ? 13.193 -10.820 1.932 1.00 65.25 465 SER A O 1
ATOM 3865 N N . SER A 1 466 ? 11.217 -11.807 2.258 1.00 62.84 466 SER A N 1
ATOM 3866 C CA . SER A 1 466 ? 10.681 -10.702 3.068 1.00 62.84 466 SER A CA 1
ATOM 3867 C C . SER A 1 466 ? 11.511 -10.436 4.334 1.00 62.84 466 SER A C 1
ATOM 3869 O O . SER A 1 466 ? 11.653 -9.292 4.755 1.00 62.84 466 SER A O 1
ATOM 3871 N N . THR A 1 467 ? 12.133 -11.476 4.907 1.00 59.16 467 THR A N 1
ATOM 3872 C CA . THR A 1 467 ? 12.968 -11.377 6.116 1.00 59.16 467 THR A CA 1
ATOM 3873 C C . THR A 1 467 ? 14.436 -11.059 5.796 1.00 59.16 467 THR A C 1
ATOM 3875 O O . THR A 1 467 ? 15.107 -10.346 6.545 1.00 59.16 467 THR A O 1
ATOM 3878 N N . SER A 1 468 ? 14.970 -11.587 4.694 1.00 48.44 468 SER A N 1
ATOM 3879 C CA . SER A 1 468 ? 16.345 -11.365 4.246 1.00 48.44 468 SER A CA 1
ATOM 3880 C C . SER A 1 468 ? 16.497 -10.005 3.579 1.00 48.44 468 SER A C 1
ATOM 3882 O O . SER A 1 468 ? 17.533 -9.386 3.765 1.00 48.44 468 SER A O 1
ATOM 3884 N N . THR A 1 469 ? 15.468 -9.452 2.934 1.00 46.94 469 THR A N 1
ATOM 3885 C CA . THR A 1 469 ? 15.467 -8.042 2.518 1.00 46.94 469 THR A CA 1
ATOM 3886 C C . THR A 1 469 ? 15.590 -7.099 3.715 1.00 46.94 469 THR A C 1
ATOM 3888 O O . THR A 1 469 ? 16.131 -6.020 3.535 1.00 46.94 469 THR A O 1
ATOM 3891 N N . ILE A 1 470 ? 15.184 -7.511 4.926 1.00 48.44 470 ILE A N 1
ATOM 3892 C CA . ILE A 1 470 ? 15.349 -6.732 6.168 1.00 48.44 470 ILE A CA 1
ATOM 3893 C C . ILE A 1 470 ? 16.752 -6.919 6.784 1.00 48.44 470 ILE A C 1
ATOM 3895 O O . ILE A 1 470 ? 17.294 -5.979 7.352 1.00 48.44 470 ILE A O 1
ATOM 3899 N N . ARG A 1 471 ? 17.382 -8.101 6.660 1.00 43.56 471 ARG A N 1
ATOM 3900 C CA . ARG A 1 471 ? 18.682 -8.410 7.311 1.00 43.56 471 ARG A CA 1
ATOM 3901 C C . ARG A 1 471 ? 19.916 -8.388 6.404 1.00 43.56 471 ARG A C 1
ATOM 3903 O O . ARG A 1 471 ? 21.018 -8.170 6.889 1.00 43.56 471 ARG A O 1
ATOM 3910 N N . HIS A 1 472 ? 19.774 -8.664 5.113 1.00 38.69 472 HIS A N 1
ATOM 3911 C CA . HIS A 1 472 ? 20.887 -8.991 4.210 1.00 38.69 472 HIS A CA 1
ATOM 3912 C C . HIS A 1 472 ? 21.497 -7.763 3.505 1.00 38.69 472 HIS A C 1
ATOM 3914 O O . HIS A 1 472 ? 22.460 -7.909 2.758 1.00 38.69 472 HIS A O 1
ATOM 3920 N N . ILE A 1 473 ? 20.985 -6.552 3.758 1.00 43.62 473 ILE A N 1
ATOM 3921 C CA . ILE A 1 473 ? 21.591 -5.291 3.277 1.00 43.62 473 ILE A CA 1
ATOM 3922 C C . ILE A 1 473 ? 21.957 -4.350 4.440 1.00 43.62 473 ILE A C 1
ATOM 3924 O O . ILE A 1 473 ? 22.633 -3.351 4.231 1.00 43.62 473 ILE A O 1
ATOM 3928 N N . GLN A 1 474 ? 21.633 -4.717 5.685 1.00 40.94 474 GLN A N 1
ATOM 3929 C CA . GLN A 1 474 ? 22.051 -3.964 6.875 1.00 40.94 474 GLN A CA 1
ATOM 3930 C C . GLN A 1 474 ? 23.583 -3.945 7.050 1.00 40.94 474 GLN A C 1
ATOM 3932 O O . GLN A 1 474 ? 24.097 -3.065 7.719 1.00 40.94 474 GLN A O 1
ATOM 3937 N N . GLY A 1 475 ? 24.309 -4.872 6.406 1.00 36.91 475 GLY A N 1
ATOM 3938 C CA . GLY A 1 475 ? 25.779 -4.904 6.388 1.00 36.91 475 GLY A CA 1
ATOM 3939 C C . GLY A 1 475 ? 26.440 -4.551 5.047 1.00 36.91 475 GLY A C 1
ATOM 3940 O O . GLY A 1 475 ? 27.656 -4.637 4.956 1.00 36.91 475 GLY A O 1
ATOM 3941 N N . ALA A 1 476 ? 25.683 -4.211 3.994 1.00 38.38 476 ALA A N 1
ATOM 3942 C CA . ALA A 1 476 ? 26.243 -3.983 2.646 1.00 38.38 476 ALA A CA 1
ATOM 3943 C C . ALA A 1 476 ? 25.734 -2.708 1.946 1.00 38.38 476 ALA A C 1
ATOM 3945 O O . ALA A 1 476 ? 26.208 -2.378 0.863 1.00 38.38 476 ALA A O 1
ATOM 3946 N N . GLY A 1 477 ? 24.756 -2.007 2.532 1.00 40.66 477 GLY A N 1
ATOM 3947 C CA . GLY A 1 477 ? 24.191 -0.765 1.994 1.00 40.66 477 GLY A CA 1
ATOM 3948 C C . GLY A 1 477 ? 24.801 0.522 2.553 1.00 40.66 477 GLY A C 1
ATOM 3949 O O . GLY A 1 477 ? 24.364 1.596 2.150 1.00 40.66 477 GLY A O 1
ATOM 3950 N N . LEU A 1 478 ? 25.776 0.438 3.465 1.00 41.38 478 LEU A N 1
ATOM 3951 C CA . LEU A 1 478 ? 26.491 1.618 3.949 1.00 41.38 478 LEU A CA 1
ATOM 3952 C C . LEU A 1 478 ? 27.347 2.164 2.803 1.00 41.38 478 LEU A C 1
ATOM 3954 O O . LEU A 1 478 ? 28.261 1.496 2.318 1.00 41.38 478 LEU A O 1
ATOM 3958 N N . MET A 1 479 ? 27.038 3.383 2.359 1.00 41.97 479 MET A N 1
ATOM 3959 C CA . MET A 1 479 ? 27.970 4.166 1.548 1.00 41.97 479 MET A CA 1
ATOM 3960 C C . MET A 1 479 ? 29.302 4.282 2.315 1.00 41.97 479 MET A C 1
ATOM 3962 O O . MET A 1 479 ? 29.268 4.371 3.548 1.00 41.97 479 MET A O 1
ATOM 3966 N N . PRO A 1 480 ? 30.468 4.306 1.641 1.00 36.91 480 PRO A N 1
ATOM 3967 C CA . PRO A 1 480 ? 31.744 4.538 2.315 1.00 36.91 480 PRO A CA 1
ATOM 3968 C C . PRO A 1 480 ? 31.650 5.816 3.165 1.00 36.91 480 PRO A C 1
ATOM 3970 O O . PRO A 1 480 ? 31.467 6.902 2.622 1.00 36.91 480 PRO A O 1
ATOM 3973 N N . GLY A 1 481 ? 31.715 5.681 4.495 1.00 45.53 481 GLY A N 1
ATOM 3974 C CA . GLY A 1 481 ? 31.636 6.801 5.443 1.00 45.53 481 GLY A CA 1
ATOM 3975 C C . GLY A 1 481 ? 30.333 6.950 6.245 1.00 45.53 481 GLY A C 1
ATOM 3976 O O . GLY A 1 481 ? 30.291 7.810 7.121 1.00 45.53 481 GLY A O 1
ATOM 3977 N N . GLN A 1 482 ? 29.292 6.136 6.026 1.00 48.84 482 GLN A N 1
ATOM 3978 C CA . GLN A 1 482 ? 28.159 6.071 6.965 1.00 48.84 482 GLN A CA 1
ATOM 3979 C C . GLN A 1 482 ? 28.495 5.126 8.128 1.00 48.84 482 GLN A C 1
ATOM 3981 O O . GLN A 1 482 ? 28.789 3.953 7.908 1.00 48.84 482 GLN A O 1
ATOM 3986 N N . SER A 1 483 ? 28.482 5.642 9.361 1.00 46.28 483 SER A N 1
ATOM 3987 C CA . SER A 1 483 ? 28.658 4.828 10.567 1.00 46.28 483 SER A CA 1
ATOM 3988 C C . SER A 1 483 ? 27.404 3.998 10.860 1.00 46.28 483 SER A C 1
ATOM 3990 O O . SER A 1 483 ? 26.282 4.399 10.542 1.00 46.28 483 SER A O 1
ATOM 3992 N N . GLU A 1 484 ? 27.595 2.847 11.507 1.00 51.41 484 GLU A N 1
ATOM 3993 C CA . GLU A 1 484 ? 26.535 1.919 11.938 1.00 51.41 484 GLU A CA 1
ATOM 3994 C C . GLU A 1 484 ? 25.561 2.526 12.979 1.00 51.41 484 GLU A C 1
ATOM 3996 O O . GLU A 1 484 ? 24.561 1.904 13.334 1.00 51.41 484 GLU A O 1
ATOM 4001 N N . ASP A 1 485 ? 25.806 3.758 13.441 1.00 45.44 485 ASP A N 1
ATOM 4002 C CA . ASP A 1 485 ? 25.196 4.306 14.657 1.00 45.44 485 ASP A CA 1
ATOM 4003 C C . ASP A 1 485 ? 23.897 5.107 14.445 1.00 45.44 485 ASP A C 1
ATOM 4005 O O . ASP A 1 485 ? 23.231 5.457 15.423 1.00 45.44 485 ASP A O 1
ATOM 4009 N N . SER A 1 486 ? 23.469 5.400 13.207 1.00 51.28 486 SER A N 1
ATOM 4010 C CA . SER A 1 486 ? 22.221 6.157 12.978 1.00 51.28 486 SER A CA 1
ATOM 4011 C C . SER A 1 486 ? 21.040 5.249 12.610 1.00 51.28 486 SER A C 1
ATOM 4013 O O . SER A 1 486 ? 20.615 5.156 11.463 1.00 51.28 486 SER A O 1
ATOM 4015 N N . ILE A 1 487 ? 20.454 4.598 13.621 1.00 53.91 487 ILE A N 1
ATOM 4016 C CA . ILE A 1 487 ? 19.195 3.825 13.495 1.00 53.91 487 ILE A CA 1
ATOM 4017 C C . ILE A 1 487 ? 18.038 4.706 12.962 1.00 53.91 487 ILE A C 1
ATOM 4019 O O . ILE A 1 487 ? 17.071 4.206 12.391 1.00 53.91 487 ILE A O 1
ATOM 4023 N N . PHE A 1 488 ? 18.160 6.031 13.091 1.00 56.44 488 PHE A N 1
ATOM 4024 C CA . PHE A 1 488 ? 17.272 7.024 12.492 1.00 56.44 488 PHE A CA 1
ATOM 4025 C C . PHE A 1 488 ? 18.034 7.899 11.500 1.00 56.44 488 PHE A C 1
ATOM 4027 O O . PHE A 1 488 ? 18.331 9.062 11.775 1.00 56.44 488 PHE A O 1
ATOM 4034 N N . SER A 1 489 ? 18.351 7.354 10.329 1.00 62.34 489 SER A N 1
ATOM 4035 C CA . SER A 1 489 ? 18.804 8.202 9.235 1.00 62.34 489 SER A CA 1
ATOM 4036 C C . SER A 1 489 ? 17.625 9.059 8.752 1.00 62.34 489 SER A C 1
ATOM 4038 O O . SER A 1 489 ? 16.566 8.564 8.353 1.00 62.34 489 SER A O 1
ATOM 4040 N N . PHE A 1 490 ? 17.796 10.383 8.780 1.00 78.31 490 PHE A N 1
ATOM 4041 C CA . PHE A 1 490 ? 16.851 11.332 8.181 1.00 78.31 490 PHE A CA 1
ATOM 4042 C C . PHE A 1 490 ? 16.888 11.296 6.645 1.00 78.31 490 PHE A C 1
ATOM 4044 O O . PHE A 1 490 ? 16.323 12.177 6.010 1.00 78.31 490 PHE A O 1
ATOM 4051 N N . THR A 1 491 ? 17.501 10.275 6.034 1.00 84.81 491 THR A N 1
ATOM 4052 C CA . THR A 1 491 ? 17.725 10.140 4.588 1.00 84.81 491 THR A CA 1
ATOM 4053 C C . THR A 1 491 ? 16.466 10.394 3.767 1.00 84.81 491 THR A C 1
ATOM 4055 O O . THR A 1 491 ? 16.520 11.070 2.750 1.00 84.81 491 THR A O 1
ATOM 4058 N N . TYR A 1 492 ? 15.313 9.915 4.228 1.00 88.62 492 TYR A N 1
ATOM 4059 C CA . TYR A 1 492 ? 14.039 10.133 3.549 1.00 88.62 492 TYR A CA 1
ATOM 4060 C C . TYR A 1 492 ? 13.524 11.573 3.659 1.00 88.62 492 TYR A C 1
ATOM 4062 O O . TYR A 1 492 ? 13.045 12.133 2.678 1.00 88.62 492 TYR A O 1
ATOM 4070 N N . PHE A 1 493 ? 13.648 12.200 4.829 1.00 89.44 493 PHE A N 1
ATOM 4071 C CA . PHE A 1 493 ? 13.309 13.616 4.978 1.00 89.44 493 PHE A CA 1
ATOM 4072 C C . PHE A 1 493 ? 14.276 14.501 4.199 1.00 89.44 493 PHE A C 1
ATOM 4074 O O . PHE A 1 493 ? 13.838 15.453 3.568 1.00 89.44 493 PHE A O 1
ATOM 4081 N N . GLN A 1 494 ? 15.562 14.158 4.195 1.00 88.69 494 GLN A N 1
ATOM 4082 C CA . GLN A 1 494 ? 16.576 14.845 3.414 1.00 88.69 494 GLN A CA 1
ATOM 4083 C C . GLN A 1 494 ? 16.290 14.728 1.914 1.00 88.69 494 GLN A C 1
ATOM 4085 O O . GLN A 1 494 ? 16.310 15.732 1.218 1.00 88.69 494 GLN A O 1
ATOM 4090 N N . GLU A 1 495 ? 15.903 13.547 1.429 1.00 89.56 495 GLU A N 1
ATOM 4091 C CA . GLU A 1 495 ? 15.487 13.372 0.034 1.00 89.56 495 GLU A CA 1
ATOM 4092 C C . GLU A 1 495 ? 14.271 14.238 -0.317 1.00 89.56 495 GLU A C 1
ATOM 4094 O O . GLU A 1 495 ? 14.233 14.848 -1.386 1.00 89.56 495 GLU A O 1
ATOM 4099 N N . ILE A 1 496 ? 13.291 14.353 0.589 1.00 89.88 496 ILE A N 1
ATOM 4100 C CA . ILE A 1 496 ? 12.174 15.280 0.384 1.00 89.88 496 ILE A CA 1
ATOM 4101 C C . ILE A 1 496 ? 12.682 16.727 0.357 1.00 89.88 496 ILE A C 1
ATOM 4103 O O . ILE A 1 496 ? 12.289 17.48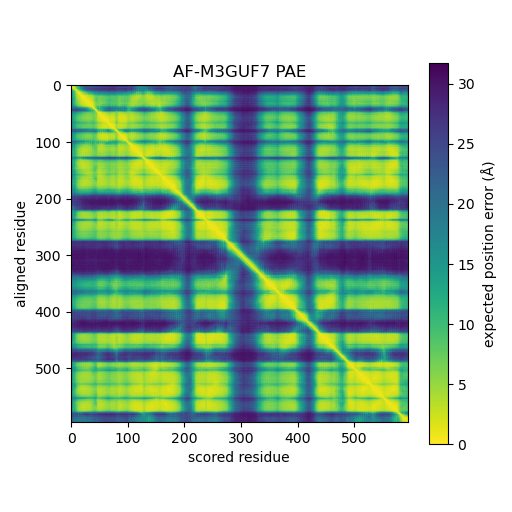5 -0.524 1.00 89.88 496 ILE A O 1
ATOM 4107 N N . LEU A 1 497 ? 13.527 17.143 1.294 1.00 89.44 497 LEU A N 1
ATOM 4108 C CA . LEU A 1 497 ? 13.978 18.533 1.385 1.00 89.44 497 LEU A CA 1
ATOM 4109 C C . LEU A 1 497 ? 14.836 18.951 0.184 1.00 89.44 497 LEU A C 1
ATOM 4111 O O . LEU A 1 497 ? 14.598 20.021 -0.378 1.00 89.44 497 LEU A O 1
ATOM 4115 N N . ASP A 1 498 ? 15.762 18.087 -0.227 1.00 87.31 498 ASP A N 1
ATOM 4116 C CA . ASP A 1 498 ? 16.821 18.419 -1.178 1.00 87.31 498 ASP A CA 1
ATOM 4117 C C . ASP A 1 498 ? 16.428 18.092 -2.630 1.00 87.31 498 ASP A C 1
ATOM 4119 O O . ASP A 1 498 ? 16.823 18.812 -3.544 1.00 87.31 498 ASP A O 1
ATOM 4123 N N . ASN A 1 499 ? 15.617 17.045 -2.861 1.00 85.38 499 ASN A N 1
ATOM 4124 C CA . ASN A 1 499 ? 15.391 16.474 -4.200 1.00 85.38 499 ASN A CA 1
ATOM 4125 C C . ASN A 1 499 ? 13.916 16.429 -4.645 1.00 85.38 499 ASN A C 1
ATOM 4127 O O . ASN A 1 499 ? 13.593 15.809 -5.660 1.00 85.38 499 ASN A O 1
ATOM 4131 N N . SER A 1 500 ? 12.991 17.086 -3.932 1.00 84.19 500 SER A N 1
ATOM 4132 C CA . SER A 1 500 ? 11.566 17.040 -4.304 1.00 84.19 500 SER A CA 1
ATOM 4133 C C . SER A 1 500 ? 11.205 17.786 -5.583 1.00 84.19 500 SER A C 1
ATOM 4135 O O . SER A 1 500 ? 10.279 17.356 -6.267 1.00 84.19 500 SER A O 1
ATOM 4137 N N . PHE A 1 501 ? 11.868 18.905 -5.885 1.00 85.38 501 PHE A N 1
ATOM 4138 C CA . PHE A 1 501 ? 11.556 19.745 -7.043 1.00 85.38 501 PHE A CA 1
ATOM 4139 C C . PHE A 1 501 ? 12.824 20.388 -7.599 1.00 85.38 501 PHE A C 1
ATOM 4141 O O . PHE A 1 501 ? 13.765 20.647 -6.856 1.00 85.38 501 PHE A O 1
ATOM 4148 N N . TYR A 1 502 ? 12.817 20.723 -8.891 1.00 78.19 502 TYR A N 1
ATOM 4149 C CA . TYR A 1 502 ? 13.851 21.584 -9.481 1.00 78.19 502 TYR A CA 1
ATOM 4150 C C . TYR A 1 502 ? 13.880 22.995 -8.876 1.00 78.19 502 TYR A C 1
ATOM 4152 O O . TYR A 1 502 ? 14.917 23.655 -8.916 1.00 78.19 502 TYR A O 1
ATOM 4160 N N . ALA A 1 503 ? 12.745 23.473 -8.359 1.00 78.69 503 ALA A N 1
ATOM 4161 C CA . ALA A 1 503 ? 12.666 24.764 -7.695 1.00 78.69 503 ALA A CA 1
ATOM 4162 C C . ALA A 1 503 ? 13.294 24.685 -6.292 1.00 78.69 503 ALA A C 1
ATOM 4164 O O . ALA A 1 503 ? 12.967 23.763 -5.532 1.00 78.69 503 ALA A O 1
ATOM 4165 N N . PRO A 1 504 ? 14.148 25.656 -5.914 1.00 71.81 504 PRO A N 1
ATOM 4166 C CA . PRO A 1 504 ? 14.643 25.734 -4.548 1.00 71.81 504 PRO A CA 1
ATOM 4167 C C . PRO A 1 504 ? 13.446 25.890 -3.597 1.00 71.81 504 PRO A C 1
ATOM 4169 O O . PRO A 1 504 ? 12.475 26.563 -3.923 1.00 71.81 504 PRO A O 1
ATOM 4172 N N . TYR A 1 505 ? 13.505 25.247 -2.431 1.00 82.88 505 TYR A N 1
ATOM 4173 C CA . TYR A 1 505 ? 12.474 25.265 -1.376 1.00 82.88 505 TYR A CA 1
ATOM 4174 C C . TYR A 1 505 ? 11.201 24.436 -1.583 1.00 82.88 505 TYR A C 1
ATOM 4176 O O . TYR A 1 505 ? 10.484 24.224 -0.604 1.00 82.88 505 TYR A O 1
ATOM 4184 N N . GLY A 1 506 ? 10.929 23.869 -2.761 1.00 83.12 506 GLY A N 1
ATOM 4185 C CA . GLY A 1 506 ? 9.718 23.052 -2.932 1.00 83.12 506 GLY A CA 1
ATOM 4186 C C . GLY A 1 506 ? 9.650 21.864 -1.949 1.00 83.12 506 GLY A C 1
ATOM 4187 O O . GLY A 1 506 ? 8.593 21.545 -1.402 1.00 83.12 506 GLY A O 1
ATOM 4188 N N . GLY A 1 507 ? 10.797 21.248 -1.641 1.00 87.38 507 GLY A N 1
ATOM 4189 C CA . GLY A 1 507 ? 10.900 20.189 -0.631 1.00 87.38 507 GLY A CA 1
ATOM 4190 C C . GLY A 1 507 ? 10.518 20.641 0.780 1.00 87.38 507 GLY A C 1
ATOM 4191 O O . GLY A 1 507 ? 9.814 19.928 1.500 1.00 87.38 507 GLY A O 1
ATOM 4192 N N . TRP A 1 508 ? 10.895 21.868 1.153 1.00 89.69 508 TRP A N 1
ATOM 4193 C CA . TRP A 1 508 ? 10.496 22.486 2.418 1.00 89.69 508 TRP A CA 1
ATOM 4194 C C . TRP A 1 508 ? 8.985 22.687 2.497 1.00 89.69 508 TRP A C 1
ATOM 4196 O O . TRP A 1 508 ? 8.401 22.423 3.547 1.00 89.69 508 TRP A O 1
ATOM 4206 N N . VAL A 1 509 ? 8.339 23.076 1.393 1.00 89.19 509 VAL A N 1
ATOM 4207 C CA . VAL A 1 509 ? 6.876 23.218 1.326 1.00 89.19 509 VAL A CA 1
ATOM 4208 C C . VAL A 1 509 ? 6.179 21.876 1.569 1.00 89.19 509 VAL A C 1
ATOM 4210 O O . VAL A 1 509 ? 5.219 21.825 2.339 1.00 89.19 509 VAL A O 1
ATOM 4213 N N . LEU A 1 510 ? 6.673 20.773 0.994 1.00 90.88 510 LEU A N 1
ATOM 4214 C CA . LEU A 1 510 ? 6.112 19.437 1.247 1.00 90.88 510 LEU A CA 1
ATOM 4215 C C . LEU A 1 510 ? 6.278 18.998 2.704 1.00 90.88 510 LEU A C 1
ATOM 4217 O O . LEU A 1 510 ? 5.315 18.526 3.312 1.00 90.88 510 LEU A O 1
ATOM 4221 N N . CYS A 1 511 ? 7.471 19.171 3.278 1.00 92.50 511 CYS A N 1
ATOM 4222 C CA . CYS A 1 511 ? 7.733 18.839 4.680 1.00 92.50 511 CYS A CA 1
ATOM 4223 C C . CYS A 1 511 ? 6.888 19.690 5.636 1.00 92.50 511 CYS A C 1
ATOM 4225 O O . CYS A 1 511 ? 6.272 19.156 6.560 1.00 92.50 511 CYS A O 1
ATOM 4227 N N . ALA A 1 512 ? 6.801 20.999 5.393 1.00 91.19 512 ALA A N 1
ATOM 4228 C CA . ALA A 1 512 ? 5.952 21.898 6.165 1.00 91.19 512 ALA A CA 1
ATOM 4229 C C . ALA A 1 512 ? 4.476 21.497 6.040 1.00 91.19 512 ALA A C 1
ATOM 4231 O O . ALA A 1 512 ? 3.792 21.368 7.053 1.00 91.19 512 ALA A O 1
ATOM 4232 N N . GLY A 1 513 ? 3.998 21.222 4.823 1.00 91.25 513 GLY A N 1
ATOM 4233 C CA . GLY A 1 513 ? 2.638 20.751 4.566 1.00 91.25 513 GLY A CA 1
ATOM 4234 C C . GLY A 1 513 ? 2.309 19.454 5.306 1.00 91.25 513 GLY A C 1
ATOM 4235 O O . GLY A 1 513 ? 1.243 19.353 5.911 1.00 91.25 513 GLY A O 1
ATOM 4236 N N . LEU A 1 514 ? 3.243 18.497 5.336 1.00 94.62 514 LEU A N 1
ATOM 4237 C CA . LEU A 1 514 ? 3.112 17.256 6.100 1.00 94.62 514 LEU A CA 1
ATOM 4238 C C . LEU A 1 514 ? 2.972 17.526 7.606 1.00 94.62 514 LEU A C 1
ATOM 4240 O O . LEU A 1 514 ? 2.040 17.026 8.237 1.00 94.62 514 LEU A O 1
ATOM 4244 N N . ILE A 1 515 ? 3.866 18.337 8.178 1.00 94.38 515 ILE A N 1
ATOM 4245 C CA . ILE A 1 515 ? 3.869 18.657 9.613 1.00 94.38 515 ILE A CA 1
ATOM 4246 C C . ILE A 1 515 ? 2.601 19.428 9.997 1.00 94.38 515 ILE A C 1
ATOM 4248 O O . ILE A 1 515 ? 1.888 19.026 10.920 1.00 94.38 515 ILE A O 1
ATOM 4252 N N . PHE A 1 516 ? 2.274 20.500 9.271 1.00 92.50 516 PHE A N 1
ATOM 4253 C CA . PHE A 1 516 ? 1.070 21.290 9.522 1.00 92.50 516 PHE A CA 1
ATOM 4254 C C . PHE A 1 516 ? -0.193 20.447 9.358 1.00 92.50 516 PHE A C 1
ATOM 4256 O O . PHE A 1 516 ? -1.069 20.498 10.218 1.00 92.50 516 PHE A O 1
ATOM 4263 N N . GLY A 1 517 ? -0.271 19.616 8.319 1.00 92.69 517 GLY A N 1
ATOM 4264 C CA . GLY A 1 517 ? -1.399 18.721 8.088 1.00 92.69 517 GLY A CA 1
ATOM 4265 C C . GLY A 1 517 ? -1.661 17.757 9.250 1.00 92.69 517 GLY A C 1
ATOM 4266 O O . GLY A 1 517 ? -2.817 17.544 9.626 1.00 92.69 517 GLY A O 1
ATOM 4267 N N . ILE A 1 518 ? -0.603 17.224 9.870 1.00 95.62 518 ILE A N 1
ATOM 4268 C CA . ILE A 1 518 ? -0.705 16.368 11.063 1.00 95.62 518 ILE A CA 1
ATOM 4269 C C . ILE A 1 518 ? -1.140 17.179 12.285 1.00 95.62 518 ILE A C 1
ATOM 4271 O O . ILE A 1 518 ? -2.044 16.751 13.002 1.00 95.62 518 ILE A O 1
ATOM 4275 N N . ILE A 1 519 ? -0.536 18.347 12.519 1.00 94.12 519 ILE A N 1
ATOM 4276 C CA . ILE A 1 519 ? -0.846 19.200 13.675 1.00 94.12 519 ILE A CA 1
ATOM 4277 C C . ILE A 1 519 ? -2.305 19.677 13.621 1.00 94.12 519 ILE A C 1
ATOM 4279 O O . ILE A 1 519 ? -3.070 19.445 14.560 1.00 94.12 519 ILE A O 1
ATOM 4283 N N . PHE A 1 520 ? -2.724 20.290 12.510 1.00 91.88 520 PHE A N 1
ATOM 4284 C CA . PHE A 1 520 ? -4.099 20.761 12.318 1.00 91.88 520 PHE A CA 1
ATOM 4285 C C . PHE A 1 520 ? -5.100 19.608 12.323 1.00 91.88 520 PHE A C 1
ATOM 4287 O O . PHE A 1 520 ? -6.162 19.712 12.940 1.00 91.88 520 PHE A O 1
ATOM 4294 N N . GLY A 1 521 ? -4.753 18.484 11.693 1.00 92.31 521 GLY A N 1
ATOM 4295 C CA . GLY A 1 521 ? -5.568 17.277 11.725 1.00 92.31 521 GLY A CA 1
ATOM 4296 C C . GLY A 1 521 ? -5.753 16.718 13.138 1.00 92.31 521 GLY A C 1
ATOM 4297 O O . GLY A 1 521 ? -6.873 16.376 13.515 1.00 92.31 521 GLY A O 1
ATOM 4298 N N . GLY A 1 522 ? -4.697 16.720 13.955 1.00 92.56 522 GLY A N 1
ATOM 4299 C CA . GLY A 1 522 ? -4.740 16.334 15.364 1.00 92.56 522 GLY A CA 1
ATOM 4300 C C . GLY A 1 522 ? -5.608 17.269 16.209 1.00 92.56 522 GLY A C 1
ATOM 4301 O O . GLY A 1 522 ? -6.426 16.798 17.002 1.00 92.56 522 GLY A O 1
ATOM 4302 N N . PHE A 1 523 ? -5.511 18.587 16.001 1.00 91.56 523 PHE A N 1
ATOM 4303 C CA . PHE A 1 523 ? -6.401 19.555 16.652 1.00 91.56 523 PHE A CA 1
ATOM 4304 C C . PHE A 1 523 ? -7.865 19.360 16.248 1.00 91.56 523 PHE A C 1
ATOM 4306 O O . PHE A 1 523 ? -8.744 19.339 17.112 1.00 91.56 523 PHE A O 1
ATOM 4313 N N . HIS A 1 524 ? -8.137 19.168 14.954 1.00 88.69 524 HIS A N 1
ATOM 4314 C CA . HIS A 1 524 ? -9.483 18.890 14.456 1.00 88.69 524 HIS A CA 1
ATOM 4315 C C . HIS A 1 524 ? -10.041 17.594 15.053 1.00 88.69 524 HIS A C 1
ATOM 4317 O O . HIS A 1 524 ? -11.187 17.571 15.499 1.00 88.69 524 HIS A O 1
ATOM 4323 N N . PHE A 1 525 ? -9.235 16.530 15.099 1.00 91.56 525 PHE A N 1
ATOM 4324 C CA . PHE A 1 525 ? -9.626 15.263 15.709 1.00 91.56 525 PHE A CA 1
ATOM 4325 C C . PHE A 1 525 ? -9.925 15.427 17.200 1.00 91.56 525 PHE A C 1
ATOM 4327 O O . PHE A 1 525 ? -10.950 14.951 17.670 1.00 91.56 525 PHE A O 1
ATOM 4334 N N . ARG A 1 526 ? -9.095 16.159 17.949 1.00 91.88 526 ARG A N 1
ATOM 4335 C CA . ARG A 1 526 ? -9.346 16.419 19.373 1.00 91.88 526 ARG A CA 1
ATOM 4336 C C . ARG A 1 526 ? -10.638 17.205 19.609 1.00 91.88 526 ARG A C 1
ATOM 4338 O O . ARG A 1 526 ? -11.294 16.987 20.619 1.00 91.88 526 ARG A O 1
ATOM 4345 N N . LYS A 1 527 ? -10.983 18.129 18.707 1.00 91.00 527 LYS A N 1
ATOM 4346 C CA . LYS A 1 527 ? -12.179 18.972 18.828 1.00 91.00 527 LYS A CA 1
ATOM 4347 C C . LYS A 1 527 ? -13.463 18.236 18.441 1.00 91.00 527 LYS A C 1
ATOM 4349 O O . LYS A 1 527 ? -14.464 18.373 19.130 1.00 91.00 527 LYS A O 1
ATOM 4354 N N . ASN A 1 528 ? -13.431 17.500 17.331 1.00 87.12 528 ASN A N 1
ATOM 4355 C CA . ASN A 1 528 ? -14.630 16.946 16.697 1.00 87.12 528 ASN A CA 1
ATOM 4356 C C . ASN A 1 528 ? -14.729 15.416 16.819 1.00 87.12 528 ASN A C 1
ATOM 4358 O O . ASN A 1 528 ? -15.722 14.850 16.392 1.00 87.12 528 ASN A O 1
ATOM 4362 N N . HIS A 1 529 ? -13.698 14.737 17.334 1.00 86.31 529 HIS A N 1
ATOM 4363 C CA . HIS A 1 529 ? -13.558 13.271 17.334 1.00 86.31 529 HIS A CA 1
ATOM 4364 C C . HIS A 1 529 ? -13.667 12.615 15.944 1.00 86.31 529 HIS A C 1
ATOM 4366 O O . HIS A 1 529 ? -13.844 11.405 15.819 1.00 86.31 529 HIS A O 1
ATOM 4372 N N . GLU A 1 530 ? -13.470 13.402 14.885 1.00 86.75 530 GLU A N 1
ATOM 4373 C CA . GLU A 1 530 ? -13.549 12.966 13.494 1.00 86.75 530 GLU A CA 1
ATOM 4374 C C . GLU A 1 530 ? -12.190 13.052 12.796 1.00 86.75 530 GLU A C 1
ATOM 4376 O O . GLU A 1 530 ? -11.505 14.084 12.822 1.00 86.75 530 GLU A O 1
ATOM 4381 N N . VAL A 1 531 ? -11.829 11.970 12.106 1.00 90.75 531 VAL A N 1
ATOM 4382 C CA . VAL A 1 531 ? -10.617 11.875 11.289 1.00 90.75 531 VAL A CA 1
ATOM 4383 C C . VAL A 1 531 ? -10.912 12.390 9.879 1.00 90.75 531 VAL A C 1
ATOM 4385 O O . VAL A 1 531 ? -11.686 11.800 9.123 1.00 90.75 531 VAL A O 1
ATOM 4388 N N . SER A 1 532 ? -10.290 13.509 9.503 1.00 90.44 532 SER A N 1
ATOM 4389 C CA . SER A 1 532 ? -10.415 14.055 8.149 1.00 90.44 532 SER A CA 1
ATOM 4390 C C . SER A 1 532 ? -9.619 13.243 7.125 1.00 90.44 532 SER A C 1
ATOM 4392 O O . SER A 1 532 ? -8.611 12.629 7.463 1.00 90.44 532 SER A O 1
ATOM 4394 N N . ALA A 1 533 ? -10.030 13.289 5.853 1.00 91.56 533 ALA A N 1
ATOM 4395 C CA . ALA A 1 533 ? -9.301 12.622 4.771 1.00 91.56 533 ALA A CA 1
ATOM 4396 C C . ALA A 1 533 ? -7.868 13.154 4.602 1.00 91.56 533 ALA A C 1
ATOM 4398 O O . ALA A 1 533 ? -6.938 12.370 4.446 1.00 91.56 533 ALA A O 1
ATOM 4399 N N . SER A 1 534 ? -7.675 14.477 4.683 1.00 92.94 534 SER A N 1
ATOM 4400 C CA . SER A 1 534 ? -6.343 15.092 4.626 1.00 92.94 534 SER A CA 1
ATOM 4401 C C . SER A 1 534 ? -5.459 14.632 5.783 1.00 92.94 534 SER A C 1
ATOM 4403 O O . SER A 1 534 ? -4.330 14.210 5.553 1.00 92.94 534 SER A O 1
ATOM 4405 N N . PHE A 1 535 ? -5.985 14.639 7.012 1.00 94.94 535 PHE A N 1
ATOM 4406 C CA . PHE A 1 535 ? -5.256 14.167 8.188 1.00 94.94 535 PHE A CA 1
ATOM 4407 C C . PHE A 1 535 ? -4.870 12.694 8.053 1.00 94.94 535 PHE A C 1
ATOM 4409 O O . PHE A 1 535 ? -3.729 12.333 8.321 1.00 94.94 535 PHE A O 1
ATOM 4416 N N . PHE A 1 536 ? -5.794 11.856 7.579 1.00 95.50 536 PHE A N 1
ATOM 4417 C CA . PHE A 1 536 ? -5.546 10.438 7.351 1.00 95.50 536 PHE A CA 1
ATOM 4418 C C . PHE A 1 536 ? -4.433 10.198 6.325 1.00 95.50 536 PHE A C 1
ATOM 4420 O O . PHE A 1 536 ? -3.538 9.392 6.570 1.00 95.50 536 PHE A O 1
ATOM 4427 N N . LEU A 1 537 ? -4.453 10.924 5.201 1.00 95.88 537 LEU A N 1
ATOM 4428 C CA . LEU A 1 537 ? -3.413 10.829 4.176 1.00 95.88 537 LEU A CA 1
ATOM 4429 C C . LEU A 1 537 ? -2.052 11.294 4.707 1.00 95.88 537 LEU A C 1
ATOM 4431 O O . LEU A 1 537 ? -1.074 10.564 4.556 1.00 95.88 537 LEU A O 1
ATOM 4435 N N . PHE A 1 538 ? -1.977 12.449 5.376 1.00 96.69 538 PHE A N 1
ATOM 4436 C CA . PHE A 1 538 ? -0.722 12.933 5.965 1.00 96.69 538 PHE A CA 1
ATOM 4437 C C . PHE A 1 538 ? -0.162 11.968 7.008 1.00 96.69 538 PHE A C 1
ATOM 4439 O O . PHE A 1 538 ? 1.024 11.644 6.980 1.00 96.69 538 PHE A O 1
ATOM 4446 N N . LEU A 1 539 ? -1.021 11.453 7.887 1.00 96.88 539 LEU A N 1
ATOM 4447 C CA . LEU A 1 539 ? -0.631 10.473 8.888 1.00 96.88 539 LEU A CA 1
ATOM 4448 C C . LEU A 1 539 ? -0.135 9.171 8.236 1.00 96.88 539 LEU A C 1
ATOM 4450 O O . LEU A 1 539 ? 0.874 8.619 8.672 1.00 96.88 539 LEU A O 1
ATOM 4454 N N . SER A 1 540 ? -0.798 8.713 7.168 1.00 96.94 540 SER A N 1
ATOM 4455 C CA . SER A 1 540 ? -0.371 7.533 6.406 1.00 96.94 540 SER A CA 1
ATOM 4456 C C . SER A 1 540 ? 0.999 7.721 5.758 1.00 96.94 540 SER A C 1
ATOM 4458 O O . SER A 1 540 ? 1.835 6.823 5.839 1.00 96.94 540 SER A O 1
ATOM 4460 N N . ALA A 1 541 ? 1.266 8.894 5.176 1.00 95.75 541 ALA A N 1
ATOM 4461 C CA . ALA A 1 541 ? 2.545 9.202 4.554 1.00 95.75 541 ALA A CA 1
ATOM 4462 C C . ALA A 1 541 ? 3.654 9.293 5.606 1.00 95.75 541 ALA A C 1
ATOM 4464 O O . ALA A 1 541 ? 4.703 8.682 5.441 1.00 95.75 541 ALA A O 1
ATOM 4465 N N . PHE A 1 542 ? 3.400 9.962 6.731 1.00 95.75 542 PHE A N 1
ATOM 4466 C CA . PHE A 1 542 ? 4.357 10.072 7.830 1.00 95.75 542 PHE A CA 1
ATOM 4467 C C . PHE A 1 542 ? 4.716 8.715 8.443 1.00 95.75 542 PHE A C 1
ATOM 4469 O O . PHE A 1 542 ? 5.894 8.385 8.568 1.00 95.75 542 PHE A O 1
ATOM 4476 N N . ILE A 1 543 ? 3.715 7.887 8.764 1.00 94.75 543 ILE A N 1
ATOM 4477 C CA . ILE A 1 543 ? 3.955 6.530 9.274 1.00 94.75 543 ILE A CA 1
ATOM 4478 C C . ILE A 1 543 ? 4.661 5.676 8.219 1.00 94.75 543 ILE A C 1
ATOM 4480 O O . ILE A 1 543 ? 5.482 4.838 8.578 1.00 94.75 543 ILE A O 1
ATOM 4484 N N . SER A 1 544 ? 4.403 5.908 6.930 1.00 93.75 544 SER A N 1
ATOM 4485 C CA . SER A 1 544 ? 5.112 5.201 5.865 1.00 93.75 544 SER A CA 1
ATOM 4486 C C . SER A 1 544 ? 6.579 5.606 5.762 1.00 93.75 544 SER A C 1
ATOM 4488 O O . SER A 1 544 ? 7.417 4.728 5.593 1.00 93.75 544 SER A O 1
ATOM 4490 N N . ILE A 1 545 ? 6.914 6.887 5.946 1.00 92.44 545 ILE A N 1
ATOM 4491 C CA . ILE A 1 545 ? 8.308 7.356 6.029 1.00 92.44 545 ILE A CA 1
ATOM 4492 C C . ILE A 1 545 ? 9.020 6.688 7.210 1.00 92.44 545 ILE A C 1
ATOM 4494 O O . ILE A 1 545 ? 10.098 6.127 7.037 1.00 92.44 545 ILE A O 1
ATOM 4498 N N . LEU A 1 546 ? 8.393 6.668 8.392 1.00 90.25 546 LEU A N 1
ATOM 4499 C CA . LEU A 1 546 ? 8.947 5.976 9.561 1.00 90.25 546 LEU A CA 1
ATOM 4500 C C . LEU A 1 546 ? 9.083 4.467 9.321 1.00 90.25 546 LEU A C 1
ATOM 4502 O O . LEU A 1 546 ? 10.096 3.867 9.670 1.00 90.25 546 LEU A O 1
ATOM 4506 N N . GLY A 1 547 ? 8.077 3.852 8.700 1.00 88.12 547 GLY A N 1
ATOM 4507 C CA . GLY A 1 547 ? 8.079 2.439 8.338 1.00 88.12 547 GLY A CA 1
ATOM 4508 C C . GLY A 1 547 ? 9.202 2.097 7.363 1.00 88.12 547 GLY A C 1
ATOM 4509 O O . GLY A 1 547 ? 9.854 1.073 7.539 1.00 88.12 547 GLY A O 1
ATOM 4510 N N . LEU A 1 548 ? 9.485 2.966 6.389 1.00 86.50 548 LEU A N 1
ATOM 4511 C CA . LEU A 1 548 ? 10.655 2.831 5.527 1.00 86.50 548 LEU A CA 1
ATOM 4512 C C . LEU A 1 548 ? 11.936 2.883 6.363 1.00 86.50 548 LEU A C 1
ATOM 4514 O O . LEU A 1 548 ? 12.719 1.944 6.294 1.00 86.50 548 LEU A O 1
ATOM 4518 N N . THR A 1 549 ? 12.128 3.894 7.216 1.00 83.19 549 THR A N 1
ATOM 4519 C CA . THR A 1 549 ? 13.327 3.985 8.074 1.00 83.19 549 THR A CA 1
ATOM 4520 C C . THR A 1 549 ? 13.532 2.731 8.930 1.00 83.19 549 THR A C 1
ATOM 4522 O O . THR A 1 549 ? 14.661 2.292 9.102 1.00 83.19 549 THR A O 1
ATOM 4525 N N . LEU A 1 550 ? 12.460 2.115 9.430 1.00 79.62 550 LEU A N 1
ATOM 4526 C CA . LEU A 1 550 ? 12.558 0.938 10.297 1.00 79.62 550 LEU A CA 1
ATOM 4527 C C . LEU A 1 550 ? 12.722 -0.389 9.539 1.00 79.62 550 LEU A C 1
ATOM 4529 O O . LEU A 1 550 ? 13.349 -1.313 10.055 1.00 79.62 550 LEU A O 1
ATOM 4533 N N . ILE A 1 551 ? 12.115 -0.524 8.355 1.00 75.44 551 ILE A N 1
ATOM 4534 C CA . ILE A 1 551 ? 11.986 -1.811 7.648 1.00 75.44 551 ILE A CA 1
ATOM 4535 C C . ILE A 1 551 ? 12.981 -1.933 6.489 1.00 75.44 551 ILE A C 1
ATOM 4537 O O . ILE A 1 551 ? 13.376 -3.049 6.153 1.00 75.44 551 ILE A O 1
ATOM 4541 N N . THR A 1 552 ? 13.396 -0.828 5.859 1.00 71.06 552 THR A N 1
ATOM 4542 C CA . THR A 1 552 ? 14.317 -0.873 4.714 1.00 71.06 552 THR A CA 1
ATOM 4543 C C . THR A 1 552 ? 15.765 -0.686 5.171 1.00 71.06 552 THR A C 1
ATOM 4545 O O . THR A 1 552 ? 16.149 0.432 5.501 1.00 71.06 552 THR A O 1
ATOM 4548 N N . PRO A 1 553 ? 16.606 -1.731 5.141 1.00 62.75 553 PRO A N 1
ATOM 4549 C CA . PRO A 1 553 ? 17.978 -1.638 5.642 1.00 62.75 553 PRO A CA 1
ATOM 4550 C C . PRO A 1 553 ? 18.938 -0.909 4.699 1.00 62.75 553 PRO A C 1
ATOM 4552 O O . PRO A 1 553 ? 20.023 -0.520 5.104 1.00 62.75 553 PRO A O 1
ATOM 4555 N N . ASN A 1 554 ? 18.574 -0.763 3.425 1.00 65.56 554 ASN A N 1
ATOM 4556 C CA . ASN A 1 554 ? 19.405 -0.104 2.420 1.00 65.56 554 ASN A CA 1
ATOM 4557 C C . ASN A 1 554 ? 19.220 1.422 2.397 1.00 65.56 554 ASN A C 1
ATOM 4559 O O . ASN A 1 554 ? 19.924 2.083 1.641 1.00 65.56 554 ASN A O 1
ATOM 4563 N N . HIS A 1 555 ? 18.236 1.944 3.148 1.00 73.00 555 HIS A N 1
ATOM 4564 C CA . HIS A 1 555 ? 17.824 3.351 3.202 1.00 73.00 555 HIS A CA 1
ATOM 4565 C C . HIS A 1 555 ? 17.846 4.067 1.845 1.00 73.00 555 HIS A C 1
ATOM 4567 O O . HIS A 1 555 ? 18.189 5.244 1.760 1.00 73.00 555 HIS A O 1
ATOM 4573 N N . GLN A 1 556 ? 17.513 3.359 0.758 1.00 79.25 556 GLN A N 1
ATOM 4574 C CA . GLN A 1 556 ? 17.652 3.924 -0.577 1.00 79.25 556 GLN A CA 1
ATOM 4575 C C . GLN A 1 556 ? 16.631 5.053 -0.747 1.00 79.25 556 GLN A C 1
ATOM 4577 O O . GLN A 1 556 ? 15.430 4.760 -0.727 1.00 79.25 556 GLN A O 1
ATOM 4582 N N . PRO A 1 557 ? 17.068 6.307 -0.991 1.00 82.44 557 PRO A N 1
ATOM 4583 C CA . PRO A 1 557 ? 16.177 7.467 -1.028 1.00 82.44 557 PRO A CA 1
ATOM 4584 C C . PRO A 1 557 ? 14.991 7.270 -1.970 1.00 82.44 557 PRO A C 1
ATOM 4586 O O . PRO A 1 557 ? 13.869 7.656 -1.661 1.00 82.44 557 PRO A O 1
ATOM 4589 N N . ARG A 1 558 ? 15.203 6.524 -3.064 1.00 83.62 558 ARG A N 1
ATOM 4590 C CA . ARG A 1 558 ? 14.175 6.206 -4.058 1.00 83.62 558 ARG A CA 1
ATOM 4591 C C . ARG A 1 558 ? 12.885 5.605 -3.516 1.00 83.62 558 ARG A C 1
ATOM 4593 O O . ARG A 1 558 ? 11.832 5.766 -4.126 1.00 83.62 558 ARG A O 1
ATOM 4600 N N . HIS A 1 559 ? 12.928 4.942 -2.366 1.00 86.75 559 HIS A N 1
ATOM 4601 C CA . HIS A 1 559 ? 11.729 4.369 -1.777 1.00 86.75 559 HIS A CA 1
ATOM 4602 C C . HIS A 1 559 ? 10.675 5.406 -1.390 1.00 86.75 559 HIS A C 1
ATOM 4604 O O . HIS A 1 559 ? 9.518 5.031 -1.256 1.00 86.75 559 HIS A O 1
ATOM 4610 N N . ILE A 1 560 ? 11.012 6.691 -1.260 1.00 90.31 560 ILE A N 1
ATOM 4611 C CA . ILE A 1 560 ? 10.042 7.728 -0.891 1.00 90.31 560 ILE A CA 1
ATOM 4612 C C . ILE A 1 560 ? 9.121 8.167 -2.034 1.00 90.31 560 ILE A C 1
ATOM 4614 O O . ILE A 1 560 ? 8.025 8.667 -1.783 1.00 90.31 560 ILE A O 1
ATOM 4618 N N . TYR A 1 561 ? 9.500 7.923 -3.293 1.00 90.50 561 TYR A N 1
ATOM 4619 C CA . TYR A 1 561 ? 8.774 8.457 -4.451 1.00 90.50 561 TYR A CA 1
ATOM 4620 C C . TYR A 1 561 ? 7.331 7.944 -4.584 1.00 90.50 561 TYR A C 1
ATOM 4622 O O . TYR A 1 561 ? 6.481 8.647 -5.129 1.00 90.50 561 TYR A O 1
ATOM 4630 N N . HIS A 1 562 ? 7.006 6.782 -4.004 1.00 91.25 562 HIS A N 1
ATOM 4631 C CA . HIS A 1 562 ? 5.631 6.271 -3.972 1.00 91.25 562 HIS A CA 1
ATOM 4632 C C . HIS A 1 562 ? 4.677 7.119 -3.104 1.00 91.25 562 HIS A C 1
ATOM 4634 O O . HIS A 1 562 ? 3.461 7.039 -3.268 1.00 91.25 562 HIS A O 1
ATOM 4640 N N . LEU A 1 563 ? 5.200 7.945 -2.191 1.00 93.75 563 LEU A N 1
ATOM 4641 C CA . LEU A 1 563 ? 4.392 8.766 -1.282 1.00 93.75 563 LEU A CA 1
ATOM 4642 C C . LEU A 1 563 ? 3.997 10.121 -1.880 1.00 93.75 563 LEU A C 1
ATOM 4644 O O . LEU A 1 563 ? 3.016 10.714 -1.431 1.00 93.75 563 LEU A O 1
ATOM 4648 N N . TYR A 1 564 ? 4.708 10.610 -2.902 1.00 93.44 564 TYR A N 1
ATOM 4649 C CA . TYR A 1 564 ? 4.476 11.943 -3.478 1.00 93.44 564 TYR A CA 1
ATOM 4650 C C . TYR A 1 564 ? 3.050 12.159 -3.990 1.00 93.44 564 TYR A C 1
ATOM 4652 O O . TYR A 1 564 ? 2.473 13.198 -3.659 1.00 93.44 564 TYR A O 1
ATOM 4660 N N . PRO A 1 565 ? 2.429 11.214 -4.727 1.00 94.12 565 PRO A N 1
ATOM 4661 C CA . PRO A 1 565 ? 1.052 11.402 -5.173 1.00 94.12 565 PRO A CA 1
ATOM 4662 C C . PRO A 1 565 ? 0.084 11.581 -3.998 1.00 94.12 565 PRO A C 1
ATOM 4664 O O . PRO A 1 565 ? -0.787 12.448 -4.039 1.00 94.12 565 PRO A O 1
ATOM 4667 N N . ALA A 1 566 ? 0.269 10.811 -2.920 1.00 94.75 566 ALA A N 1
ATOM 4668 C CA . ALA A 1 566 ? -0.546 10.924 -1.715 1.00 94.75 566 ALA A CA 1
ATOM 4669 C C . ALA A 1 566 ? -0.298 12.237 -0.961 1.00 94.75 566 ALA A C 1
ATOM 4671 O O . ALA A 1 566 ? -1.262 12.862 -0.528 1.00 94.75 566 ALA A O 1
ATOM 4672 N N . LEU A 1 567 ? 0.956 12.688 -0.850 1.00 94.62 567 LEU A N 1
ATOM 4673 C CA . LEU A 1 567 ? 1.316 13.955 -0.204 1.00 94.62 567 LEU A CA 1
ATOM 4674 C C . LEU A 1 567 ? 0.732 15.168 -0.940 1.00 94.62 567 LEU A C 1
ATOM 4676 O O . LEU A 1 567 ? 0.079 16.005 -0.318 1.00 94.62 567 LEU A O 1
ATOM 4680 N N . LEU A 1 568 ? 0.902 15.244 -2.263 1.00 94.38 568 LEU A N 1
ATOM 4681 C CA . LEU A 1 568 ? 0.379 16.350 -3.074 1.00 94.38 568 LEU A CA 1
ATOM 4682 C C . LEU A 1 568 ? -1.153 16.408 -3.026 1.00 94.38 568 LEU A C 1
ATOM 4684 O O . LEU A 1 568 ? -1.739 17.482 -2.870 1.00 94.38 568 LEU A O 1
ATOM 4688 N N . ILE A 1 569 ? -1.817 15.251 -3.089 1.00 93.94 569 ILE A N 1
ATOM 4689 C CA . ILE A 1 569 ? -3.274 15.174 -2.948 1.00 93.94 569 ILE A CA 1
ATOM 4690 C C . ILE A 1 569 ? -3.718 15.529 -1.528 1.00 93.94 569 ILE A C 1
ATOM 4692 O O . ILE A 1 569 ? -4.726 16.216 -1.374 1.00 93.94 569 ILE A O 1
ATOM 4696 N N . ALA A 1 570 ? -2.982 15.119 -0.491 1.00 94.00 570 ALA A N 1
ATOM 4697 C CA . ALA A 1 570 ? -3.289 15.484 0.890 1.00 94.00 570 ALA A CA 1
ATOM 4698 C C . ALA A 1 570 ? -3.267 17.005 1.086 1.00 94.00 570 ALA A C 1
ATOM 4700 O O . ALA A 1 570 ? -4.198 17.546 1.684 1.00 94.00 570 ALA A O 1
ATOM 4701 N N . ILE A 1 571 ? -2.268 17.692 0.516 1.00 92.00 571 ILE A N 1
ATOM 4702 C CA . ILE A 1 571 ? -2.176 19.160 0.508 1.00 92.00 571 ILE A CA 1
ATOM 4703 C C . ILE A 1 571 ? -3.380 19.768 -0.218 1.00 92.00 571 ILE A C 1
ATOM 4705 O O . ILE A 1 571 ? -4.046 20.644 0.331 1.00 92.00 571 ILE A O 1
ATOM 4709 N N . CYS A 1 572 ? -3.727 19.266 -1.406 1.00 91.06 572 CYS A N 1
ATOM 4710 C CA . CYS A 1 572 ? -4.889 19.755 -2.152 1.00 91.06 572 CYS A CA 1
ATOM 4711 C C . CYS A 1 572 ? -6.196 19.591 -1.356 1.00 91.06 572 CYS A C 1
ATOM 4713 O O . CYS A 1 572 ? -6.974 20.535 -1.234 1.00 91.06 572 CYS A O 1
ATOM 4715 N N . ILE A 1 573 ? -6.427 18.417 -0.757 1.00 90.25 573 ILE A N 1
ATOM 4716 C CA . ILE A 1 573 ? -7.619 18.146 0.062 1.00 90.25 573 ILE A CA 1
ATOM 4717 C C . ILE A 1 573 ? -7.629 19.023 1.318 1.00 90.25 573 ILE A C 1
ATOM 4719 O O . ILE A 1 573 ? -8.692 19.499 1.716 1.00 90.25 573 ILE A O 1
ATOM 4723 N N . PHE A 1 574 ? -6.473 19.253 1.940 1.00 89.56 574 PHE A N 1
ATOM 4724 C CA . PHE A 1 574 ? -6.337 20.136 3.097 1.00 89.56 574 PHE A CA 1
ATOM 4725 C C . PHE A 1 574 ? -6.755 21.570 2.752 1.00 89.56 574 PHE A C 1
ATOM 4727 O O . PHE A 1 574 ? -7.651 22.115 3.397 1.00 89.56 574 PHE A O 1
ATOM 4734 N N . VAL A 1 575 ? -6.217 22.119 1.658 1.00 84.94 575 VAL A N 1
ATOM 4735 C CA . VAL A 1 575 ? -6.583 23.447 1.137 1.00 84.94 575 VAL A CA 1
ATOM 4736 C C . VAL A 1 575 ? -8.078 23.529 0.822 1.00 84.94 575 VAL A C 1
ATOM 4738 O O . VAL A 1 575 ? -8.719 24.530 1.128 1.00 84.94 575 VAL A O 1
ATOM 4741 N N . MET A 1 576 ? -8.670 22.475 0.256 1.00 81.19 576 MET A N 1
ATOM 4742 C CA . MET A 1 576 ? -10.105 22.443 -0.049 1.00 81.19 576 MET A CA 1
ATOM 4743 C C . MET A 1 576 ? -10.995 22.355 1.193 1.00 81.19 576 MET A C 1
ATOM 4745 O O . MET A 1 576 ? -12.101 22.901 1.186 1.00 81.19 576 MET A O 1
ATOM 4749 N N . LYS A 1 577 ? -10.558 21.632 2.231 1.00 76.81 577 LYS A N 1
ATOM 4750 C CA . LYS A 1 577 ? -11.359 21.367 3.430 1.00 76.81 577 LYS A CA 1
ATOM 4751 C C . LYS A 1 577 ? -11.399 22.572 4.365 1.00 76.81 577 LYS A C 1
ATOM 4753 O O . LYS A 1 577 ? -12.480 22.913 4.846 1.00 76.81 577 LYS A O 1
ATOM 4758 N N . ASP A 1 578 ? -10.247 23.190 4.603 1.00 64.31 578 ASP A N 1
ATOM 4759 C CA . ASP A 1 578 ? -10.088 24.217 5.636 1.00 64.31 578 ASP A CA 1
ATOM 4760 C C . ASP A 1 578 ? -10.247 25.641 5.092 1.00 64.31 578 ASP A C 1
ATOM 4762 O O . ASP A 1 578 ? -10.083 26.608 5.832 1.00 64.31 578 ASP A O 1
ATOM 4766 N N . SER A 1 579 ? -10.623 25.796 3.817 1.00 55.12 579 SER A N 1
ATOM 4767 C CA . SER A 1 579 ? -10.816 27.122 3.242 1.00 55.12 579 SER A CA 1
ATOM 4768 C C . SER A 1 579 ? -12.085 27.808 3.776 1.00 55.12 579 SER A C 1
ATOM 4770 O O . SER A 1 579 ? -13.197 27.298 3.571 1.00 55.12 579 SER A O 1
ATOM 4772 N N . PRO A 1 580 ? -11.961 28.978 4.427 1.00 48.78 580 PRO A N 1
ATOM 4773 C CA . PRO A 1 580 ? -13.104 29.767 4.867 1.00 48.78 580 PRO A CA 1
ATOM 4774 C C . PRO A 1 580 ? -13.915 30.304 3.676 1.00 48.78 580 PRO A C 1
ATOM 4776 O O . PRO A 1 580 ? -13.479 30.277 2.524 1.00 48.78 580 PRO A O 1
ATOM 4779 N N . LYS A 1 581 ? -15.151 30.744 3.960 1.00 49.81 581 LYS A N 1
ATOM 4780 C CA . LYS A 1 581 ? -16.147 31.196 2.971 1.00 49.81 581 LYS A CA 1
ATOM 4781 C C . LYS A 1 581 ? -15.512 32.073 1.877 1.00 49.81 581 LYS A C 1
ATOM 4783 O O . LYS A 1 581 ? -14.906 33.089 2.189 1.00 49.81 581 LYS A O 1
ATOM 4788 N N . ASP A 1 582 ? -15.682 31.616 0.636 1.00 49.34 582 ASP A N 1
ATOM 4789 C CA . ASP A 1 582 ? -15.406 32.129 -0.723 1.00 49.34 582 ASP A CA 1
ATOM 4790 C C . ASP A 1 582 ? -14.362 33.240 -1.016 1.00 49.34 582 ASP A C 1
ATOM 4792 O O . ASP A 1 582 ? -13.791 33.203 -2.102 1.00 49.34 582 ASP A O 1
ATOM 4796 N N . GLY A 1 583 ? -14.012 34.154 -0.106 1.00 46.91 583 GLY A N 1
ATOM 4797 C CA . GLY A 1 583 ? -13.041 35.238 -0.350 1.00 46.91 583 GLY A CA 1
ATOM 4798 C C . GLY A 1 583 ? -11.573 34.909 -0.025 1.00 46.91 583 GLY A C 1
ATOM 4799 O O . GLY A 1 583 ? -10.668 35.380 -0.704 1.00 46.91 583 GLY A O 1
ATOM 4800 N N . GLN A 1 584 ? -11.304 34.060 0.971 1.00 47.66 584 GLN A N 1
ATOM 4801 C CA . GLN A 1 584 ? -9.932 33.703 1.394 1.00 47.66 584 GLN A CA 1
ATOM 4802 C C . GLN A 1 584 ? -9.346 32.487 0.648 1.00 47.66 584 GLN A C 1
ATOM 4804 O O . GLN A 1 584 ? -8.158 32.192 0.777 1.00 47.66 584 GLN A O 1
ATOM 4809 N N . LYS A 1 585 ? -10.158 31.823 -0.190 1.00 49.06 585 LYS A N 1
ATOM 4810 C CA . LYS A 1 585 ? -9.751 30.703 -1.061 1.00 49.06 585 LYS A CA 1
ATOM 4811 C C . LYS A 1 585 ? -8.610 31.073 -2.000 1.00 49.06 585 LYS A C 1
ATOM 4813 O O . LYS A 1 585 ? -7.700 30.276 -2.208 1.00 49.06 585 LYS A O 1
ATOM 4818 N N . PHE A 1 586 ? -8.657 32.288 -2.540 1.00 49.19 586 PHE A N 1
ATOM 4819 C CA . PHE A 1 586 ? -7.667 32.764 -3.496 1.00 49.19 586 PHE A CA 1
ATOM 4820 C C . PHE A 1 586 ? -6.349 33.144 -2.831 1.00 49.19 586 PHE A C 1
ATOM 4822 O O . PHE A 1 586 ? -5.311 32.848 -3.400 1.00 49.19 586 PHE A O 1
ATOM 4829 N N . TYR A 1 587 ? -6.357 33.699 -1.616 1.00 47.03 587 TYR A N 1
ATOM 4830 C CA . TYR A 1 587 ? -5.124 34.123 -0.946 1.00 47.03 587 TYR A CA 1
ATOM 4831 C C . TYR A 1 587 ? -4.218 32.955 -0.559 1.00 47.03 587 TYR A C 1
ATOM 4833 O O . TYR A 1 587 ? -3.017 33.043 -0.774 1.00 47.03 587 TYR A O 1
ATOM 4841 N N . LEU A 1 588 ? -4.769 31.849 -0.048 1.00 49.84 588 LEU A N 1
ATOM 4842 C CA . LEU A 1 588 ? -3.961 30.681 0.324 1.00 49.84 588 LEU A CA 1
ATOM 4843 C C . LEU A 1 588 ? -3.397 29.963 -0.912 1.00 49.84 588 LEU A C 1
ATOM 4845 O O . LEU A 1 588 ? -2.230 29.589 -0.925 1.00 49.84 588 LEU A O 1
ATOM 4849 N N . ILE A 1 589 ? -4.206 29.812 -1.967 1.00 52.22 589 ILE A N 1
ATOM 4850 C CA . ILE A 1 589 ? -3.764 29.224 -3.241 1.00 52.22 589 ILE A CA 1
ATOM 4851 C C . ILE A 1 589 ? -2.738 30.134 -3.928 1.00 52.22 589 ILE A C 1
ATOM 4853 O O . ILE A 1 589 ? -1.746 29.635 -4.440 1.00 52.22 589 ILE A O 1
ATOM 4857 N N . TYR A 1 590 ? -2.933 31.455 -3.891 1.00 48.09 590 TYR A N 1
ATOM 4858 C CA . TYR A 1 590 ? -1.979 32.437 -4.404 1.00 48.09 590 TYR A CA 1
ATOM 4859 C C . TYR A 1 590 ? -0.661 32.394 -3.627 1.00 48.09 590 TYR A C 1
ATOM 4861 O O . TYR A 1 590 ? 0.388 32.388 -4.248 1.00 48.09 590 TYR A O 1
ATOM 4869 N N . TYR A 1 591 ? -0.689 32.274 -2.296 1.00 49.94 591 TYR A N 1
ATOM 4870 C CA . TYR A 1 591 ? 0.529 32.139 -1.488 1.00 49.94 591 TYR A CA 1
ATOM 4871 C C . TYR A 1 591 ? 1.274 30.824 -1.765 1.00 49.94 591 TYR A C 1
ATOM 4873 O O . TYR A 1 591 ? 2.496 30.820 -1.796 1.00 49.94 591 TYR A O 1
ATOM 4881 N N . ILE A 1 592 ? 0.547 29.725 -2.000 1.00 52.41 592 ILE A N 1
ATOM 4882 C CA . ILE A 1 592 ? 1.119 28.416 -2.368 1.00 52.41 592 ILE A CA 1
ATOM 4883 C C . ILE A 1 592 ? 1.641 28.397 -3.815 1.00 52.41 592 ILE A C 1
ATOM 4885 O O . ILE A 1 592 ? 2.547 27.633 -4.105 1.00 52.41 592 ILE A O 1
ATOM 4889 N N . LEU A 1 593 ? 1.065 29.193 -4.722 1.00 47.12 593 LEU A N 1
ATOM 4890 C CA . LEU A 1 593 ? 1.525 29.340 -6.112 1.00 47.12 593 LEU A CA 1
ATOM 4891 C C . LEU A 1 593 ? 2.659 30.364 -6.272 1.00 47.12 593 LEU A C 1
ATOM 4893 O O . LEU A 1 593 ? 3.353 30.341 -7.285 1.00 47.12 593 LEU A O 1
ATOM 4897 N N . TYR A 1 594 ? 2.773 31.310 -5.338 1.00 43.50 594 TYR A N 1
ATOM 4898 C CA . TYR A 1 594 ? 3.796 32.359 -5.326 1.00 43.50 594 TYR A CA 1
ATOM 4899 C C . TYR A 1 594 ? 5.095 31.903 -4.639 1.00 43.50 594 TYR A C 1
ATOM 4901 O O . TYR A 1 594 ? 6.155 32.463 -4.915 1.00 43.50 594 TYR A O 1
ATOM 4909 N N . LEU A 1 595 ? 5.003 30.905 -3.752 1.00 40.78 595 LEU A N 1
ATOM 4910 C CA . LEU A 1 595 ? 6.123 30.121 -3.213 1.00 40.78 595 LEU A CA 1
ATOM 4911 C C . LEU A 1 595 ? 6.476 28.980 -4.169 1.00 40.78 595 LEU A C 1
ATOM 4913 O O . LEU A 1 595 ? 7.687 28.685 -4.276 1.00 40.78 595 LEU A O 1
#